Protein AF-0000000086686386 (afdb_homodimer)

Sequence (616 aa):
MIVTVTLNAALDVTYELGRVTIGDTNRVDRVRECPGGKGLNVARTLDALGEPVLACGLLGGRTGEVIRTGLAATGVRTVFTTIRGESRRTVVLAEPGRTTVVNEPGPTVTSDEWQAFRAGFAEILATSGAGVAVLSGSLPPGVPVDAYAELGRACAAAGIRVVLDADGEPLRHGLAGRPAVVKPNVDELARLRLGDGAPLLAAAQAVRAAGATAVVVSRGPDGLVAVTPDGAWAAVPPVVTGNPTGAGDALVAALARGLAHGSAWPDRLRDGVALSAATVQAEGAGSFDMSTYRALLPRIELSPLTLPMIVTVTLNAALDVTYELGRVTIGDTNRVDRVRECPGGKGLNVARTLDALGEPVLACGLLGGRTGEVIRTGLAATGVRTVFTTIRGESRRTVVLAEPGRTTVVNEPGPTVTSDEWQAFRAGFAEILATSGAGVAVLSGSLPPGVPVDAYAELGRACAAAGIRVVLDADGEPLRHGLAGRPAVVKPNVDELARLRLGDGAPLLAAAQAVRAAGATAVVVSRGPDGLVAVTPDGAWAAVPPVVTGNPTGAGDALVAALARGLAHGSAWPDRLRDGVALSAATVQAEGAGSFDMSTYRALLPRIELSPLTLP

Organism: NCBI:txid175570

pLDDT: mean 95.07, std 5.09, range [64.56, 98.94]

Nearest PDB structures (foldseek):
  2jg1-assembly2_C  TM=9.346E-01  e=4.230E-32  Staphylococcus aureus subsp. aureus NCTC 8325
  2f02-assembly1_A  TM=9.176E-01  e=5.060E-32  Enterococcus faecalis V583
  2q5r-assembly2_C  TM=9.147E-01  e=1.435E-30  Staphylococcus aureus
  2q5r-assembly2_D  TM=8.979E-01  e=3.733E-30  Staphylococcus aureus
  3uqd-assembly1_C  TM=9.111E-01  e=1.459E-25  Escherichia coli K-12

Structure (mmCIF, N/CA/C/O backbone):
data_AF-0000000086686386-model_v1
#
loop_
_entity.id
_entity.type
_entity.pdbx_description
1 polymer 'Sugar kinase'
#
loop_
_atom_site.group_PDB
_atom_site.id
_atom_site.type_symbol
_atom_site.label_atom_id
_atom_site.label_alt_id
_atom_site.label_comp_id
_atom_site.label_asym_id
_atom_site.label_entity_id
_atom_site.label_seq_id
_atom_site.pdbx_PDB_ins_code
_atom_site.Cartn_x
_atom_site.Cartn_y
_atom_site.Cartn_z
_atom_site.occupancy
_atom_site.B_iso_or_equiv
_atom_site.auth_seq_id
_atom_site.auth_comp_id
_atom_site.auth_asym_id
_atom_site.auth_atom_id
_atom_site.pdbx_PDB_model_num
ATOM 1 N N . MET A 1 1 ? -13.297 32.125 7.641 1 94.38 1 MET A N 1
ATOM 2 C CA . MET A 1 1 ? -12.93 31.016 6.746 1 94.38 1 MET A CA 1
ATOM 3 C C . MET A 1 1 ? -11.453 30.672 6.895 1 94.38 1 MET A C 1
ATOM 5 O O . MET A 1 1 ? -10.609 31.562 7.047 1 94.38 1 MET A O 1
ATOM 9 N N . ILE A 1 2 ? -11.133 29.422 7.062 1 98.69 2 ILE A N 1
ATOM 10 C CA . ILE A 1 2 ? -9.758 28.922 7.125 1 98.69 2 ILE A CA 1
ATOM 11 C C . ILE A 1 2 ? -9.422 28.172 5.8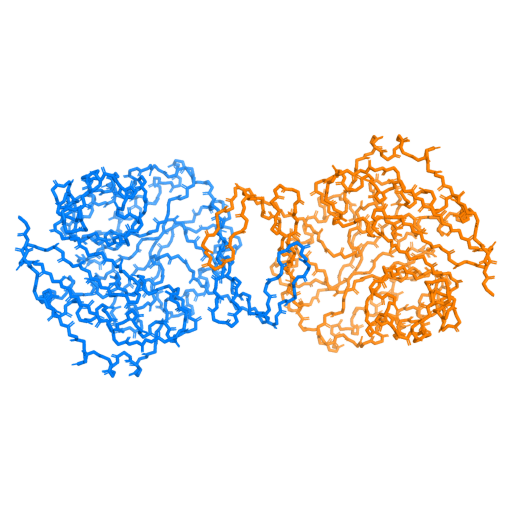44 1 98.69 2 ILE A C 1
ATOM 13 O O . ILE A 1 2 ? -10.219 27.375 5.359 1 98.69 2 ILE A O 1
ATOM 17 N N . VAL A 1 3 ? -8.273 28.484 5.25 1 98.88 3 VAL A N 1
ATOM 18 C CA . VAL A 1 3 ? -7.793 27.781 4.07 1 98.88 3 VAL A CA 1
ATOM 19 C C . VAL A 1 3 ? -6.672 26.812 4.461 1 98.88 3 VAL A C 1
ATOM 21 O O . VAL A 1 3 ? -5.758 27.188 5.207 1 98.88 3 VAL A O 1
ATOM 24 N N . THR A 1 4 ? -6.777 25.594 4.074 1 98.88 4 THR A N 1
ATOM 25 C CA . THR A 1 4 ? -5.699 24.625 4.297 1 98.88 4 THR A CA 1
ATOM 26 C C . THR A 1 4 ? -5.027 24.266 2.979 1 98.88 4 THR A C 1
ATOM 28 O O . THR A 1 4 ? -5.699 24.109 1.956 1 98.88 4 THR A O 1
ATOM 31 N N . VAL A 1 5 ? -3.703 24.172 2.99 1 98.88 5 VAL A N 1
ATOM 32 C CA . VAL A 1 5 ? -2.92 23.859 1.799 1 98.88 5 VAL A CA 1
ATOM 33 C C . VAL A 1 5 ? -2.193 22.531 1.989 1 98.88 5 VAL A C 1
ATOM 35 O O . VAL A 1 5 ? -1.429 22.375 2.941 1 98.88 5 VAL A O 1
ATOM 38 N N . THR A 1 6 ? -2.432 21.625 1.16 1 98.62 6 THR A N 1
ATOM 39 C CA . THR A 1 6 ? -1.73 20.344 1.112 1 98.62 6 THR A CA 1
ATOM 40 C C . THR A 1 6 ? -1.08 20.141 -0.252 1 98.62 6 THR A C 1
ATOM 42 O O . THR A 1 6 ? -1.733 19.688 -1.195 1 98.62 6 THR A O 1
ATOM 45 N N . LEU A 1 7 ? 0.23 20.297 -0.323 1 98.81 7 LEU A N 1
ATOM 46 C CA . LEU A 1 7 ? 0.904 20.25 -1.616 1 98.81 7 LEU A CA 1
ATOM 47 C C . LEU A 1 7 ? 1.275 18.812 -1.989 1 98.81 7 LEU A C 1
ATOM 49 O O . LEU A 1 7 ? 1.541 18.531 -3.156 1 98.81 7 LEU A O 1
ATOM 53 N N . ASN A 1 8 ? 1.363 17.938 -1.018 1 98.5 8 ASN A N 1
ATOM 54 C CA . ASN A 1 8 ? 1.695 16.531 -1.224 1 98.5 8 ASN A CA 1
ATOM 55 C C . ASN A 1 8 ? 0.634 15.617 -0.626 1 98.5 8 ASN A C 1
ATOM 57 O O . ASN A 1 8 ? 0.945 14.758 0.201 1 98.5 8 ASN A O 1
ATOM 61 N N . ALA A 1 9 ? -0.592 15.781 -1.096 1 98.31 9 ALA A N 1
ATOM 62 C CA . ALA A 1 9 ? -1.728 15 -0.604 1 98.31 9 ALA A CA 1
ATOM 63 C C . ALA A 1 9 ? -1.522 13.516 -0.853 1 98.31 9 ALA A C 1
ATOM 65 O O . ALA A 1 9 ? -0.771 13.125 -1.75 1 98.31 9 ALA A O 1
ATOM 66 N N . ALA A 1 10 ? -2.152 12.773 0.003 1 98 10 ALA A N 1
ATOM 67 C CA . ALA A 1 10 ? -1.998 11.328 -0.087 1 98 10 ALA A CA 1
ATOM 68 C C . ALA A 1 10 ? -3.338 10.617 0.098 1 98 10 ALA A C 1
ATOM 70 O O . ALA A 1 10 ? -4.254 11.164 0.716 1 98 10 ALA A O 1
ATOM 71 N N . LEU A 1 11 ? -3.506 9.523 -0.559 1 97.75 11 LEU A N 1
ATOM 72 C CA . LEU A 1 11 ? -4.512 8.562 -0.117 1 97.75 11 LEU A CA 1
ATOM 73 C C . LEU A 1 11 ? -3.984 7.707 1.027 1 97.75 11 LEU A C 1
ATOM 75 O O . LEU A 1 11 ? -3.014 6.965 0.855 1 97.75 11 LEU A O 1
ATOM 79 N N . ASP A 1 12 ? -4.566 7.863 2.188 1 96.06 12 ASP A N 1
ATOM 80 C CA . ASP A 1 12 ? -4.191 7.027 3.324 1 96.06 12 ASP A CA 1
ATOM 81 C C . ASP A 1 12 ? -4.887 5.668 3.258 1 96.06 12 ASP A C 1
ATOM 83 O O . ASP A 1 12 ? -6.117 5.594 3.256 1 96.06 12 ASP A O 1
ATOM 87 N N . VAL A 1 13 ? -4.094 4.668 3.201 1 96.62 13 VAL A N 1
ATOM 88 C CA . VAL A 1 13 ? -4.602 3.301 3.158 1 96.62 13 VAL A CA 1
ATOM 89 C C . VAL A 1 13 ? -4.195 2.561 4.43 1 96.62 13 VAL A C 1
ATOM 91 O O . VAL A 1 13 ? -3.01 2.32 4.664 1 96.62 13 VAL A O 1
ATOM 94 N N . THR A 1 14 ? -5.18 2.225 5.242 1 95.19 14 THR A N 1
ATOM 95 C CA . THR A 1 14 ? -4.922 1.518 6.492 1 95.19 14 THR A CA 1
ATOM 96 C C . THR A 1 14 ? -5.18 0.022 6.328 1 95.19 14 THR A C 1
ATOM 98 O O . THR A 1 14 ? -6.277 -0.388 5.949 1 95.19 14 THR A O 1
ATOM 101 N N . TYR A 1 15 ? -4.148 -0.751 6.555 1 96.75 15 TYR A N 1
ATOM 102 C CA . TYR A 1 15 ? -4.25 -2.205 6.629 1 96.75 15 TYR A CA 1
ATOM 103 C C . TYR A 1 15 ? -4.352 -2.67 8.078 1 96.75 15 TYR A C 1
ATOM 105 O O . TYR A 1 15 ? -3.381 -2.578 8.836 1 96.75 15 TYR A O 1
ATOM 113 N N . GLU A 1 16 ? -5.547 -3.119 8.453 1 95.56 16 GLU A N 1
ATOM 114 C CA . GLU A 1 16 ? -5.688 -3.754 9.758 1 95.56 16 GLU A CA 1
ATOM 115 C C . GLU A 1 16 ? -5.266 -5.219 9.711 1 95.56 16 GLU A C 1
ATOM 117 O O . GLU A 1 16 ? -5.742 -5.977 8.867 1 95.56 16 GLU A O 1
ATOM 122 N N . LEU A 1 17 ? -4.371 -5.602 10.555 1 96.38 17 LEU A N 1
ATOM 123 C CA . LEU A 1 17 ? -3.865 -6.969 10.562 1 96.38 17 LEU A CA 1
ATOM 124 C C . LEU A 1 17 ? -3.398 -7.371 11.953 1 96.38 17 LEU A C 1
ATOM 126 O O . LEU A 1 17 ? -3.342 -6.535 12.859 1 96.38 17 LEU A O 1
ATOM 130 N N . GLY A 1 18 ? -3.238 -8.656 12.219 1 94.25 18 GLY A N 1
ATOM 131 C CA . GLY A 1 18 ? -2.828 -9.141 13.523 1 94.25 18 GLY A CA 1
ATOM 132 C C . GLY A 1 18 ? -1.436 -8.688 13.922 1 94.25 18 GLY A C 1
ATOM 133 O O . GLY A 1 18 ? -1.278 -7.859 14.82 1 94.25 18 GLY A O 1
ATOM 134 N N . ARG A 1 19 ? -0.387 -9.258 13.344 1 94.69 19 ARG A N 1
ATOM 135 C CA . ARG A 1 19 ? 1.007 -8.922 13.609 1 94.69 19 ARG A CA 1
ATOM 136 C C . ARG A 1 19 ? 1.79 -8.766 12.305 1 94.69 19 ARG A C 1
ATOM 138 O O . ARG A 1 19 ? 1.638 -9.57 11.383 1 94.69 19 ARG A O 1
ATOM 145 N N . VAL A 1 20 ? 2.564 -7.691 12.281 1 96.38 20 VAL A N 1
ATOM 146 C CA . VAL A 1 20 ? 3.445 -7.508 11.133 1 96.38 20 VAL A CA 1
ATOM 147 C C . VAL A 1 20 ? 4.742 -8.281 11.344 1 96.38 20 VAL A C 1
ATOM 149 O O . VAL A 1 20 ? 5.469 -8.039 12.312 1 96.38 20 VAL A O 1
ATOM 152 N N . THR A 1 21 ? 5.02 -9.211 10.539 1 95.69 21 THR A N 1
ATOM 153 C CA . THR A 1 21 ? 6.262 -9.977 10.586 1 95.69 21 THR A CA 1
ATOM 154 C C . THR A 1 21 ? 7.18 -9.586 9.43 1 95.69 21 THR A C 1
ATOM 156 O O . THR A 1 21 ? 6.902 -9.906 8.273 1 95.69 21 THR A O 1
ATOM 159 N N . ILE A 1 22 ? 8.305 -8.938 9.766 1 95.06 22 ILE A N 1
ATOM 160 C CA . ILE A 1 22 ? 9.281 -8.5 8.766 1 95.06 22 ILE A CA 1
ATOM 161 C C . ILE A 1 22 ? 9.906 -9.719 8.094 1 95.06 22 ILE A C 1
ATOM 163 O O . ILE A 1 22 ? 10.242 -10.703 8.758 1 95.06 22 ILE A O 1
ATOM 167 N N . GLY A 1 23 ? 10.07 -9.695 6.789 1 90.69 23 GLY A N 1
ATOM 168 C CA . GLY A 1 23 ? 10.711 -10.773 6.051 1 90.69 23 GLY A CA 1
ATOM 169 C C . GLY A 1 23 ? 9.758 -11.898 5.684 1 90.69 23 GLY A C 1
ATOM 170 O O . GLY A 1 23 ? 10.172 -12.891 5.082 1 90.69 23 GLY A O 1
ATOM 171 N N . ASP A 1 24 ? 8.484 -11.695 5.988 1 91.88 24 ASP A N 1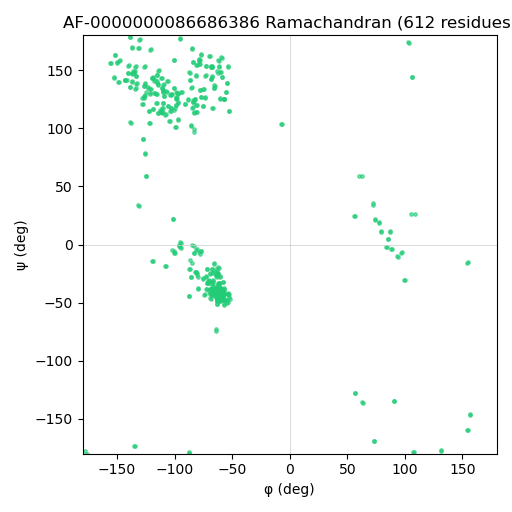
ATOM 172 C CA . ASP A 1 24 ? 7.477 -12.727 5.75 1 91.88 24 ASP A CA 1
ATOM 173 C C . ASP A 1 24 ? 6.273 -12.156 5 1 91.88 24 ASP A C 1
ATOM 175 O O . ASP A 1 24 ? 6.227 -10.961 4.711 1 91.88 24 ASP A O 1
ATOM 179 N N . THR A 1 25 ? 5.371 -13.016 4.688 1 91.38 25 THR A N 1
ATOM 180 C CA . THR A 1 25 ? 4.098 -12.617 4.102 1 91.38 25 THR A CA 1
ATOM 181 C C . THR A 1 25 ? 3.072 -12.32 5.191 1 91.38 25 THR A C 1
ATOM 183 O O . THR A 1 25 ? 2.865 -13.141 6.094 1 91.38 25 THR A O 1
ATOM 186 N N . ASN A 1 26 ? 2.508 -11.133 5.156 1 96.25 26 ASN A N 1
ATOM 187 C CA . ASN A 1 26 ? 1.473 -10.68 6.078 1 96.25 26 ASN A CA 1
ATOM 188 C C . ASN A 1 26 ? 0.119 -10.547 5.387 1 96.25 26 ASN A C 1
ATOM 190 O O . ASN A 1 26 ? 0.032 -10.008 4.281 1 96.25 26 ASN A O 1
ATOM 194 N N . ARG A 1 27 ? -0.874 -11.062 6 1 95.19 27 ARG A N 1
ATOM 195 C CA . ARG A 1 27 ? -2.211 -11.008 5.418 1 95.19 27 ARG A CA 1
ATOM 196 C C . ARG A 1 27 ? -3.057 -9.93 6.098 1 95.19 27 ARG A C 1
ATOM 198 O O . ARG A 1 27 ? -3.154 -9.898 7.324 1 95.19 27 ARG A O 1
ATOM 205 N N . VAL A 1 28 ? -3.656 -9.102 5.305 1 97.5 28 VAL A N 1
ATOM 206 C CA . VAL A 1 28 ? -4.48 -7.996 5.785 1 97.5 28 VAL A CA 1
ATOM 207 C C . VAL A 1 28 ? -5.902 -8.484 6.043 1 97.5 28 VAL A C 1
ATOM 209 O O . VAL A 1 28 ? -6.488 -9.18 5.207 1 97.5 28 VAL A O 1
ATOM 212 N N . ASP A 1 29 ? -6.48 -8.109 7.152 1 95.94 29 ASP A N 1
ATOM 213 C CA . ASP A 1 29 ? -7.84 -8.492 7.512 1 95.94 29 ASP A CA 1
ATOM 214 C C . ASP A 1 29 ? -8.859 -7.504 6.938 1 95.94 29 ASP A C 1
ATOM 216 O O . ASP A 1 29 ? -9.914 -7.91 6.449 1 95.94 29 ASP A O 1
ATOM 220 N N . ARG A 1 30 ? -8.531 -6.266 7.074 1 94.56 30 ARG A N 1
ATOM 221 C CA . ARG A 1 30 ? -9.438 -5.207 6.637 1 94.56 30 ARG A CA 1
ATOM 222 C C . ARG A 1 30 ? -8.664 -4.039 6.035 1 94.56 30 ARG A C 1
ATOM 224 O O . ARG A 1 30 ? -7.602 -3.668 6.539 1 94.56 30 ARG A O 1
ATOM 231 N N . VAL A 1 31 ? -9.266 -3.473 4.953 1 95.94 31 VAL A N 1
ATOM 232 C CA . VAL A 1 31 ? -8.664 -2.326 4.277 1 95.94 31 VAL A CA 1
ATOM 233 C C . VAL A 1 31 ? -9.578 -1.111 4.41 1 95.94 31 VAL A C 1
ATOM 235 O O . VAL A 1 31 ? -10.789 -1.204 4.172 1 95.94 31 VAL A O 1
ATOM 238 N N . ARG A 1 32 ? -9.008 0.036 4.852 1 93.62 32 ARG A N 1
ATOM 239 C CA . ARG A 1 32 ? -9.719 1.308 4.875 1 93.62 32 ARG A CA 1
ATOM 240 C C . ARG A 1 32 ? -8.945 2.387 4.129 1 93.62 32 ARG A C 1
ATOM 242 O O . ARG A 1 32 ? -7.723 2.469 4.238 1 93.62 32 ARG A O 1
ATOM 249 N N . GLU A 1 33 ? -9.688 3.193 3.359 1 94.44 33 GLU A N 1
ATOM 250 C CA . GLU A 1 33 ? -9.094 4.312 2.637 1 94.44 33 GLU A CA 1
ATOM 251 C C . GLU A 1 33 ? -9.711 5.641 3.064 1 94.44 33 GLU A C 1
ATOM 253 O O . GLU A 1 33 ? -10.914 5.711 3.334 1 94.44 33 GLU A O 1
ATOM 258 N N . CYS A 1 34 ? -8.938 6.699 3.141 1 93.62 34 CYS A N 1
ATOM 259 C CA . CYS A 1 34 ? -9.43 8.047 3.426 1 93.62 34 CYS A CA 1
ATOM 260 C C . CYS A 1 34 ? -8.508 9.102 2.82 1 93.62 34 CYS A C 1
ATOM 262 O O . CYS A 1 34 ? -7.293 8.906 2.756 1 93.62 34 CYS A O 1
ATOM 264 N N . PRO A 1 35 ? -9.109 10.188 2.348 1 95.88 35 PRO A N 1
ATOM 265 C CA . PRO A 1 35 ? -8.234 11.289 1.939 1 95.88 35 PRO A CA 1
ATOM 266 C C . PRO A 1 35 ? -7.293 11.734 3.055 1 95.8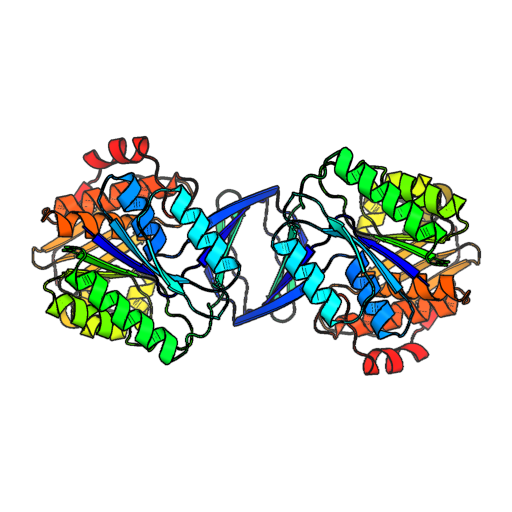8 35 PRO A C 1
ATOM 268 O O . PRO A 1 35 ? -7.723 11.914 4.199 1 95.88 35 PRO A O 1
ATOM 271 N N . GLY A 1 36 ? -6.008 11.844 2.664 1 95 36 GLY A N 1
ATOM 272 C CA . GLY A 1 36 ? -5.023 12.164 3.684 1 95 36 GLY A CA 1
ATOM 273 C C . GLY A 1 36 ? -4.043 13.234 3.252 1 95 36 GLY A C 1
ATOM 274 O O . GLY A 1 36 ? -4.164 13.789 2.16 1 95 36 GLY A O 1
ATOM 275 N N . GLY A 1 37 ? -3.076 13.414 4.125 1 96.06 37 GLY A N 1
ATOM 276 C CA . GLY A 1 37 ? -2.205 14.578 4.141 1 96.06 37 GLY A CA 1
ATOM 277 C C . GLY A 1 37 ? -2.512 15.539 5.273 1 96.06 37 GLY A C 1
ATOM 278 O O . GLY A 1 37 ? -3.678 15.758 5.609 1 96.06 37 GLY A O 1
ATOM 279 N N . LYS A 1 38 ? -1.432 16.078 5.727 1 97.31 38 LYS A N 1
ATOM 280 C CA . LYS A 1 38 ? -1.588 16.875 6.941 1 97.31 38 LYS A CA 1
ATOM 281 C C . LYS A 1 38 ? -2.66 17.953 6.766 1 97.31 38 LYS A C 1
ATOM 283 O O . LYS A 1 38 ? -3.564 18.062 7.594 1 97.31 38 LYS A O 1
ATOM 288 N N . GLY A 1 39 ? -2.615 18.719 5.734 1 98.25 39 GLY A N 1
ATOM 289 C CA . GLY A 1 39 ? -3.574 19.781 5.516 1 98.25 39 GLY A CA 1
ATOM 290 C C . GLY A 1 39 ? -4.996 19.281 5.348 1 98.25 39 GLY A C 1
ATOM 291 O O . GLY A 1 39 ? -5.945 19.938 5.789 1 98.25 39 GLY A O 1
ATOM 292 N N . LEU A 1 40 ? -5.156 18.234 4.68 1 97.88 40 LEU A N 1
ATOM 293 C CA . LEU A 1 40 ? -6.48 17.656 4.504 1 97.88 40 LEU A CA 1
ATOM 294 C C . LEU A 1 40 ? -7.016 17.109 5.828 1 97.88 40 LEU A C 1
ATOM 296 O O . LEU A 1 40 ? -8.219 17.203 6.098 1 97.88 40 LEU A O 1
ATOM 300 N N . ASN A 1 41 ? -6.148 16.484 6.633 1 96.81 41 ASN A N 1
ATOM 301 C CA . ASN A 1 41 ? -6.559 16.078 7.969 1 96.81 41 ASN A CA 1
ATOM 302 C C . ASN A 1 41 ? -7.035 17.266 8.797 1 96.81 41 ASN A C 1
ATOM 304 O O . ASN A 1 41 ? -8.055 17.172 9.492 1 96.81 41 ASN A O 1
ATOM 308 N N . VAL A 1 42 ? -6.336 18.328 8.695 1 98.38 42 VAL A N 1
ATOM 309 C CA . VAL A 1 42 ? -6.719 19.562 9.391 1 98.38 42 VAL A CA 1
ATOM 310 C C . VAL A 1 42 ? -8.086 20.031 8.891 1 98.38 42 VAL A C 1
ATOM 312 O O . VAL A 1 42 ? -8.969 20.359 9.695 1 98.38 42 VAL A O 1
ATOM 315 N N . ALA A 1 43 ? -8.273 20.062 7.578 1 98.25 43 ALA A N 1
ATOM 316 C CA . ALA A 1 43 ? -9.531 20.5 6.988 1 98.25 43 ALA A CA 1
ATOM 317 C C . ALA A 1 43 ? -10.703 19.656 7.477 1 98.25 43 ALA A C 1
ATOM 319 O O . ALA A 1 43 ? -11.75 20.188 7.859 1 98.25 43 ALA A O 1
ATOM 320 N N . ARG A 1 44 ? -10.492 18.391 7.469 1 96.62 44 ARG A N 1
ATOM 321 C CA . ARG A 1 44 ? -11.562 17.5 7.891 1 96.62 44 ARG A CA 1
ATOM 322 C C . ARG A 1 44 ? -11.867 17.672 9.375 1 96.62 44 ARG A C 1
ATOM 324 O O . ARG A 1 44 ? -13.031 17.609 9.789 1 96.62 44 ARG A O 1
ATOM 331 N N . THR A 1 45 ? -10.852 17.844 10.203 1 96.62 45 THR A N 1
ATOM 332 C CA . THR A 1 45 ? -11.047 18.109 11.617 1 96.62 45 THR A CA 1
ATOM 333 C C . THR A 1 45 ? -11.82 19.406 11.828 1 96.62 45 THR A C 1
ATOM 335 O O . THR A 1 45 ? -12.773 19.453 12.602 1 96.62 45 THR A O 1
ATOM 338 N N . LEU A 1 46 ? -11.445 20.453 11.117 1 97.75 46 LEU A N 1
ATOM 339 C CA . LEU A 1 46 ? -12.117 21.75 11.219 1 97.75 46 LEU A CA 1
ATOM 340 C C . LEU A 1 46 ? -13.578 21.641 10.781 1 97.75 46 LEU A C 1
ATOM 342 O O . LEU A 1 46 ? -14.469 22.172 11.445 1 97.75 46 LEU A O 1
ATOM 346 N N . ASP A 1 47 ? -13.742 20.953 9.703 1 96.81 47 ASP A N 1
ATOM 347 C CA . ASP A 1 47 ? -15.102 20.766 9.211 1 96.81 47 ASP A CA 1
ATOM 348 C C . ASP A 1 47 ? -15.977 20.062 10.25 1 96.81 47 ASP A C 1
ATOM 350 O O . ASP A 1 47 ? -17.125 20.453 10.477 1 96.81 47 ASP A O 1
ATOM 354 N N . ALA A 1 48 ? -15.453 19.031 10.836 1 94.12 48 ALA A N 1
ATOM 355 C CA . ALA A 1 48 ? -16.172 18.281 11.852 1 94.12 48 ALA A CA 1
ATOM 356 C C . ALA A 1 48 ? -16.516 19.156 13.047 1 94.12 48 ALA A C 1
ATOM 358 O O . ALA A 1 48 ? -17.516 18.922 13.734 1 94.12 48 ALA A O 1
ATOM 359 N N . LEU A 1 49 ? -15.75 20.156 13.297 1 95.62 49 LEU A N 1
ATOM 360 C CA . LEU A 1 49 ? -15.977 21.109 14.391 1 95.62 49 LEU A CA 1
ATOM 361 C C . LEU A 1 49 ? -16.969 22.188 13.977 1 95.62 49 LEU A C 1
ATOM 363 O O . LEU A 1 49 ? -17.328 23.047 14.781 1 95.62 49 LEU A O 1
ATOM 367 N N . GLY A 1 50 ? -17.344 22.203 12.719 1 95.12 50 GLY A N 1
ATOM 368 C CA . GLY A 1 50 ? -18.266 23.219 12.219 1 95.12 50 GLY A CA 1
ATOM 369 C C . GLY A 1 50 ? -17.578 24.484 11.758 1 95.12 50 GLY A C 1
ATOM 370 O O . GLY A 1 50 ? -18.234 25.516 11.578 1 95.12 50 GLY A O 1
ATOM 371 N N . GLU A 1 51 ? -16.297 24.469 11.641 1 96.56 51 GLU A N 1
ATOM 372 C CA . GLU A 1 51 ? -15.523 25.625 11.188 1 96.56 51 GLU A CA 1
ATOM 373 C C . GLU A 1 51 ? -15.5 25.719 9.664 1 96.56 51 GLU A C 1
ATOM 375 O O . GLU A 1 51 ? -15.172 24.734 8.992 1 96.56 51 GLU A O 1
ATOM 380 N N . PRO A 1 52 ? -15.945 26.859 9.078 1 96.81 52 PRO A N 1
ATOM 381 C CA . PRO A 1 52 ? -15.82 26.984 7.625 1 96.81 52 PRO A CA 1
ATOM 382 C C . PRO A 1 52 ? -14.383 26.828 7.145 1 96.81 52 PRO A C 1
ATOM 384 O O . PRO A 1 52 ? -13.484 27.516 7.625 1 96.81 52 PRO A O 1
ATOM 387 N N . VAL A 1 53 ? -14.148 25.922 6.238 1 98.12 53 VAL A N 1
ATOM 388 C CA . VAL A 1 53 ? -12.805 25.609 5.785 1 98.12 53 VAL A CA 1
ATOM 389 C C . VAL A 1 53 ? -12.812 25.344 4.281 1 98.12 53 VAL A C 1
ATOM 391 O O . VAL A 1 53 ? -13.789 24.828 3.742 1 98.12 53 VAL A O 1
ATOM 394 N N . LEU A 1 54 ? -11.812 25.781 3.594 1 98.38 54 LEU A N 1
ATOM 395 C CA . LEU A 1 54 ? -11.523 25.5 2.193 1 98.38 54 LEU A CA 1
ATOM 396 C C . LEU A 1 54 ? -10.188 24.781 2.047 1 98.38 54 LEU A C 1
ATOM 398 O O . LEU A 1 54 ? -9.148 25.312 2.451 1 98.38 54 LEU A O 1
ATOM 402 N N . ALA A 1 55 ? -10.258 23.531 1.536 1 98.38 55 ALA A N 1
ATOM 403 C CA . ALA A 1 55 ? -9.031 22.766 1.327 1 98.38 55 ALA A CA 1
ATOM 404 C C . ALA A 1 55 ? -8.523 22.938 -0.1 1 98.38 55 ALA A C 1
ATOM 406 O O . ALA A 1 55 ? -9.289 22.828 -1.06 1 98.38 55 ALA A O 1
ATOM 407 N N . CYS A 1 56 ? -7.246 23.234 -0.271 1 98.5 56 CYS A N 1
ATOM 408 C CA . CYS A 1 56 ? -6.641 23.328 -1.596 1 98.5 56 CYS A CA 1
ATOM 409 C C . CYS A 1 56 ? -5.273 22.656 -1.621 1 98.5 56 CYS A C 1
ATOM 411 O O . CYS A 1 56 ? -4.781 22.203 -0.585 1 98.5 56 CYS A O 1
ATOM 413 N N . GLY A 1 57 ? -4.742 22.484 -2.756 1 98.69 57 GLY A N 1
ATOM 414 C CA . GLY A 1 57 ? -3.49 21.781 -2.961 1 98.69 57 GLY A CA 1
ATOM 415 C C . GLY A 1 57 ? -3.361 21.188 -4.352 1 98.69 57 GLY A C 1
ATOM 416 O O . GLY A 1 57 ? -3.924 21.719 -5.312 1 98.69 57 GLY A O 1
ATOM 417 N N . LEU A 1 58 ? -2.469 20.188 -4.48 1 98.88 58 LEU A N 1
ATOM 418 C CA . LEU A 1 58 ? -2.193 19.516 -5.746 1 98.88 58 LEU A CA 1
ATOM 419 C C . LEU A 1 58 ? -2.721 18.094 -5.73 1 98.88 58 LEU A C 1
ATOM 421 O O . LEU A 1 58 ? -2.545 17.359 -4.746 1 98.88 58 LEU A O 1
ATOM 425 N N . LEU A 1 59 ? -3.443 17.734 -6.773 1 98.62 59 LEU A N 1
ATOM 426 C CA . LEU A 1 59 ? -3.887 16.359 -6.957 1 98.62 59 LEU A CA 1
ATOM 427 C C . LEU A 1 59 ? -3.639 15.891 -8.391 1 98.62 59 LEU A C 1
ATOM 429 O O . LEU A 1 59 ? -3.797 16.672 -9.336 1 98.62 59 LEU A O 1
ATOM 433 N N . GLY A 1 60 ? -3.295 14.617 -8.57 1 98.31 60 GLY A N 1
ATOM 434 C CA . GLY A 1 60 ? -3.125 14.094 -9.914 1 98.31 60 GLY A CA 1
ATOM 435 C C . GLY A 1 60 ? -3.32 12.594 -10 1 98.31 60 GLY A C 1
ATOM 436 O O . GLY A 1 60 ? -3.25 11.898 -8.992 1 98.31 60 GLY A O 1
ATOM 437 N N . GLY A 1 61 ? -3.666 12.164 -11.203 1 96.06 61 GLY A N 1
ATOM 438 C CA . GLY A 1 61 ? -3.773 10.75 -11.508 1 96.06 61 GLY A CA 1
ATOM 439 C C . GLY A 1 61 ? -4.996 10.094 -10.891 1 96.06 61 GLY A C 1
ATOM 440 O O . GLY A 1 61 ? -5.93 10.789 -10.477 1 96.06 61 GLY A O 1
ATOM 441 N N . ARG A 1 62 ? -5.059 8.75 -10.922 1 93.81 62 ARG A N 1
ATOM 442 C CA . ARG A 1 62 ? -6.172 7.961 -10.398 1 93.81 62 ARG A CA 1
ATOM 443 C C . ARG A 1 62 ? -6.32 8.148 -8.898 1 93.81 62 ARG A C 1
ATOM 445 O O . ARG A 1 62 ? -7.434 8.281 -8.391 1 93.81 62 ARG A O 1
ATOM 452 N N . THR A 1 63 ? -5.18 8.172 -8.273 1 96.44 63 THR A N 1
ATOM 453 C CA . THR A 1 63 ? -5.203 8.344 -6.828 1 96.44 63 THR A CA 1
ATOM 454 C C . THR A 1 63 ? -5.758 9.719 -6.457 1 96.44 63 THR A C 1
ATOM 456 O O . THR A 1 63 ? -6.539 9.836 -5.512 1 96.44 63 THR A O 1
ATOM 459 N N . GLY A 1 64 ? -5.309 10.727 -7.227 1 97.88 64 GLY A N 1
ATOM 460 C CA . GLY A 1 64 ? -5.848 12.055 -6.996 1 97.88 64 GLY A CA 1
ATOM 461 C C . GLY A 1 64 ? -7.359 12.109 -7.121 1 97.88 64 GLY A C 1
ATOM 462 O O . GLY A 1 64 ? -8.023 12.797 -6.344 1 97.88 64 GLY A O 1
ATOM 463 N N . GLU A 1 65 ? -7.891 11.398 -8.031 1 96.38 65 GLU A N 1
ATOM 464 C CA . GLU A 1 65 ? -9.336 11.359 -8.227 1 96.38 65 GLU A CA 1
ATOM 465 C C . GLU A 1 65 ? -10.031 10.695 -7.039 1 96.38 65 GLU A C 1
ATOM 467 O O . GLU A 1 65 ? -11.133 11.094 -6.652 1 96.38 65 GLU A O 1
ATOM 472 N N . VAL A 1 66 ? -9.445 9.68 -6.516 1 95.81 66 VAL A N 1
ATOM 473 C CA . VAL A 1 66 ? -10 9.008 -5.344 1 95.81 66 VAL A CA 1
ATOM 474 C C . VAL A 1 66 ? -10.039 9.977 -4.164 1 95.81 66 VAL A C 1
ATOM 476 O O . VAL A 1 66 ? -11.031 10.047 -3.434 1 95.81 66 VAL A O 1
ATOM 479 N N . ILE A 1 67 ? -8.969 10.734 -4.016 1 97.56 67 ILE A N 1
ATOM 480 C CA . ILE A 1 67 ? -8.891 11.719 -2.938 1 97.56 67 ILE A CA 1
ATOM 481 C C . ILE A 1 67 ? -9.977 12.773 -3.119 1 97.56 67 ILE A C 1
ATOM 483 O O . ILE A 1 67 ? -10.711 13.086 -2.18 1 97.56 67 ILE A O 1
ATOM 487 N N . ARG A 1 68 ? -10.07 13.281 -4.332 1 96.5 68 ARG A N 1
ATOM 488 C CA . ARG A 1 68 ? -11.055 14.312 -4.645 1 96.5 68 ARG A CA 1
ATOM 489 C C . ARG A 1 68 ? -12.469 13.836 -4.336 1 96.5 68 ARG A C 1
ATOM 491 O O . ARG A 1 68 ? -13.242 14.539 -3.682 1 96.5 68 ARG A O 1
ATOM 498 N N . THR A 1 69 ? -12.789 12.648 -4.773 1 94.5 69 THR A N 1
ATOM 499 C CA . THR A 1 69 ? -14.117 12.086 -4.566 1 94.5 69 THR A CA 1
ATOM 500 C C . THR A 1 69 ? -14.375 11.828 -3.086 1 94.5 69 THR A C 1
ATOM 502 O O . THR A 1 69 ? -15.484 12.031 -2.598 1 94.5 69 THR A O 1
ATOM 505 N N . GLY A 1 70 ? -13.367 11.344 -2.422 1 94.19 70 GLY A N 1
ATOM 506 C CA . GLY A 1 70 ? -13.477 11.109 -0.99 1 94.19 70 GLY A CA 1
ATOM 507 C C . GLY A 1 70 ? -13.781 12.375 -0.203 1 94.19 70 GLY A C 1
ATOM 508 O O . GLY A 1 70 ? -14.586 12.352 0.728 1 94.19 70 GLY A O 1
ATOM 509 N N . LEU A 1 71 ? -13.133 13.422 -0.575 1 95.12 71 LEU A N 1
ATOM 510 C CA . LEU A 1 71 ? -13.359 14.688 0.107 1 95.12 71 LEU A CA 1
ATOM 511 C C . LEU A 1 71 ? -14.758 15.227 -0.184 1 95.12 71 LEU A C 1
ATOM 513 O O . LEU A 1 71 ? -15.406 15.797 0.697 1 95.12 71 LEU A O 1
ATOM 517 N N . ALA A 1 72 ? -15.172 15.047 -1.412 1 90.94 72 ALA A N 1
ATOM 518 C CA . ALA A 1 72 ? -16.516 15.492 -1.786 1 90.94 72 ALA A CA 1
ATOM 519 C C . ALA A 1 72 ? -17.578 14.82 -0.918 1 90.94 72 ALA A C 1
ATOM 521 O O . ALA A 1 72 ? -18.578 15.445 -0.569 1 90.94 72 ALA A O 1
ATOM 522 N N . ALA A 1 73 ? -17.328 13.68 -0.531 1 88.12 73 ALA A N 1
ATOM 523 C CA . ALA A 1 73 ? -18.266 12.914 0.276 1 88.12 73 ALA A CA 1
ATOM 524 C C . ALA A 1 73 ? -18.344 13.453 1.702 1 88.12 73 ALA A C 1
ATOM 526 O O . ALA A 1 73 ? -19.328 13.242 2.402 1 88.12 73 ALA A O 1
ATOM 527 N N . THR A 1 74 ? -17.297 14.078 2.238 1 85.38 74 THR A N 1
ATOM 528 C CA . THR A 1 74 ? -17.266 14.625 3.588 1 85.38 74 THR A CA 1
ATOM 529 C C . THR A 1 74 ? -17.938 15.992 3.633 1 85.38 74 THR A C 1
ATOM 531 O O . THR A 1 74 ? -18.312 16.469 4.707 1 85.38 74 THR A O 1
ATOM 534 N N . GLY A 1 75 ? -18.016 16.719 2.463 1 87.19 75 GLY A N 1
ATOM 535 C CA . GLY A 1 75 ? -18.609 18.031 2.408 1 87.19 75 GLY A CA 1
ATOM 536 C C . GLY A 1 75 ? -17.594 19.156 2.498 1 87.19 75 GLY A C 1
ATOM 537 O O . GLY A 1 75 ? -17.953 20.328 2.42 1 87.19 75 GLY A O 1
ATOM 538 N N . VAL A 1 76 ? -16.359 18.844 2.752 1 94.19 76 VAL A N 1
ATOM 539 C CA . VAL A 1 76 ? -15.312 19.859 2.791 1 94.19 76 VAL A CA 1
ATOM 540 C C . VAL A 1 76 ? -15.219 20.547 1.437 1 94.19 76 VAL A C 1
ATOM 542 O O . VAL A 1 76 ? -15.125 19.891 0.396 1 94.19 76 VAL A O 1
ATOM 545 N N . ARG A 1 77 ? -15.312 21.859 1.406 1 96.12 77 ARG A N 1
ATOM 546 C CA . ARG A 1 77 ? -15.094 22.609 0.182 1 96.12 77 ARG A CA 1
ATOM 547 C C . ARG A 1 77 ? -13.648 22.5 -0.287 1 96.12 77 ARG A C 1
ATOM 549 O O . ARG A 1 77 ? -12.719 22.578 0.522 1 96.12 77 ARG A O 1
ATOM 556 N N . THR A 1 78 ? -13.547 22.25 -1.627 1 97.75 78 THR A N 1
ATOM 557 C CA . THR A 1 78 ? -12.195 22.016 -2.121 1 97.75 78 THR A CA 1
ATOM 558 C C . THR A 1 78 ? -11.953 22.781 -3.418 1 97.75 78 THR A C 1
ATOM 560 O O . THR A 1 78 ? -12.891 23.016 -4.191 1 97.75 78 THR A O 1
ATOM 563 N N . VAL A 1 79 ? -10.742 23.219 -3.639 1 97.75 79 VAL A N 1
ATOM 564 C CA . VAL A 1 79 ? -10.219 23.75 -4.898 1 97.75 79 VAL A CA 1
ATOM 565 C C . VAL A 1 79 ? -8.805 23.203 -5.133 1 97.75 79 VAL A C 1
ATOM 567 O O . VAL A 1 79 ? -7.84 23.703 -4.539 1 97.75 79 VAL A O 1
ATOM 570 N N . PHE A 1 80 ? -8.703 22.25 -6.051 1 98.44 80 PHE A N 1
ATOM 571 C CA . PHE A 1 80 ? -7.398 21.656 -6.297 1 98.44 80 PHE A CA 1
ATOM 572 C C . PHE A 1 80 ? -6.875 22.047 -7.676 1 98.44 80 PHE A C 1
ATOM 574 O O . PHE A 1 80 ? -7.66 22.25 -8.609 1 98.44 80 PHE A O 1
ATOM 581 N N . THR A 1 81 ? -5.594 22.25 -7.73 1 98.69 81 THR A N 1
ATOM 582 C CA . THR A 1 81 ? -4.898 22.297 -9.016 1 98.69 81 THR A CA 1
ATOM 583 C C . THR A 1 81 ? -4.543 20.891 -9.492 1 98.69 81 THR A C 1
ATOM 585 O O . THR A 1 81 ? -3.877 20.141 -8.773 1 98.69 81 THR A O 1
ATOM 588 N N . THR A 1 82 ? -5.008 20.547 -10.656 1 98.44 82 THR A N 1
ATOM 589 C CA . THR A 1 82 ? -4.746 19.219 -11.211 1 98.44 82 THR A CA 1
ATOM 590 C C . THR A 1 82 ? -3.334 19.141 -11.781 1 98.44 82 THR A C 1
ATOM 592 O O . THR A 1 82 ? -2.891 20.062 -12.484 1 98.44 82 THR A O 1
ATOM 595 N N . ILE A 1 83 ? -2.627 18.125 -11.461 1 98.69 83 ILE A N 1
ATOM 596 C CA . ILE A 1 83 ? -1.311 17.859 -12.039 1 98.69 83 ILE A CA 1
ATOM 597 C C . ILE A 1 83 ? -1.314 16.5 -12.75 1 98.69 83 ILE A C 1
ATOM 599 O O . ILE A 1 83 ? -2.25 15.719 -12.586 1 98.69 83 ILE A O 1
ATOM 603 N N . ARG A 1 84 ? -0.276 16.203 -13.531 1 97.12 84 ARG A N 1
ATOM 604 C CA . ARG A 1 84 ? -0.208 14.992 -14.344 1 97.12 84 ARG A CA 1
ATOM 605 C C . ARG A 1 84 ? 0.198 13.797 -13.492 1 97.12 84 ARG A C 1
ATOM 607 O O . ARG A 1 84 ? -0.31 12.688 -13.688 1 97.12 84 ARG A O 1
ATOM 614 N N . GLY A 1 85 ? 1.121 14.07 -12.562 1 97.5 85 GLY A N 1
ATOM 615 C CA . GLY A 1 85 ? 1.682 12.992 -11.773 1 97.5 85 GLY A CA 1
ATOM 616 C C . GLY A 1 85 ? 0.674 12.359 -10.828 1 97.5 85 GLY A C 1
ATOM 617 O O . GLY A 1 85 ? -0.252 13.023 -10.359 1 97.5 85 GLY A O 1
ATOM 618 N N . GLU A 1 86 ? 0.857 11.062 -10.469 1 96.62 86 GLU A N 1
ATOM 619 C CA . GLU A 1 86 ? -0.022 10.297 -9.586 1 96.62 86 GLU A CA 1
ATOM 620 C C . GLU A 1 86 ? 0.165 10.703 -8.133 1 96.62 86 GLU A C 1
ATOM 622 O O . GLU A 1 86 ? 1.264 10.586 -7.582 1 96.62 86 GLU A O 1
ATOM 627 N N . SER A 1 87 ? -0.929 11.211 -7.484 1 98.38 87 SER A N 1
ATOM 628 C CA . SER A 1 87 ? -0.825 11.492 -6.059 1 98.38 87 SER A CA 1
ATOM 629 C C . SER A 1 87 ? -0.344 10.273 -5.285 1 98.38 87 SER A C 1
ATOM 631 O O . SER A 1 87 ? -0.606 9.133 -5.684 1 98.38 87 SER A O 1
ATOM 633 N N . ARG A 1 88 ? 0.265 10.508 -4.203 1 98.19 88 ARG A N 1
ATOM 634 C CA . ARG A 1 88 ? 0.931 9.445 -3.455 1 98.19 88 ARG A CA 1
ATOM 635 C C . ARG A 1 88 ? -0.05 8.727 -2.541 1 98.19 88 ARG A C 1
ATOM 637 O O . ARG A 1 88 ? -1.188 9.164 -2.365 1 98.19 88 ARG A O 1
ATOM 644 N N . ARG A 1 89 ? 0.422 7.609 -2.014 1 97.81 89 ARG A N 1
ATOM 645 C CA . ARG A 1 89 ? -0.263 6.871 -0.956 1 97.81 89 ARG A CA 1
ATOM 646 C C . ARG A 1 89 ? 0.556 6.875 0.331 1 97.81 89 ARG A C 1
ATOM 648 O O . ARG A 1 89 ? 1.786 6.945 0.29 1 97.81 89 ARG A O 1
ATOM 655 N N . THR A 1 90 ? -0.112 6.898 1.378 1 97 90 THR A N 1
ATOM 656 C CA . THR A 1 90 ? 0.42 6.535 2.686 1 97 90 THR A CA 1
ATOM 657 C C . THR A 1 90 ? -0.197 5.23 3.178 1 97 90 THR A C 1
ATOM 659 O O . THR A 1 90 ? -1.415 5.137 3.348 1 97 90 THR A O 1
ATOM 662 N N . VAL A 1 91 ? 0.667 4.238 3.352 1 97.38 91 VAL A N 1
ATOM 663 C CA . VAL A 1 91 ? 0.186 2.947 3.836 1 97.38 91 VAL A CA 1
ATOM 664 C C . VAL A 1 91 ? 0.427 2.838 5.34 1 97.38 91 VAL A C 1
ATOM 666 O O . VAL A 1 91 ? 1.544 3.059 5.812 1 97.38 91 VAL A O 1
ATOM 669 N N . VAL A 1 92 ? -0.599 2.562 6.051 1 95.19 92 VAL A N 1
ATOM 670 C CA . VAL A 1 92 ? -0.537 2.383 7.496 1 95.19 92 VAL A CA 1
ATOM 671 C C . VAL A 1 92 ? -0.766 0.915 7.844 1 95.19 92 VAL A C 1
ATOM 673 O O . VAL A 1 92 ? -1.827 0.358 7.555 1 95.19 92 VAL A O 1
ATOM 676 N N . LEU A 1 93 ? 0.225 0.245 8.367 1 96.44 93 LEU A N 1
ATOM 677 C CA . LEU A 1 93 ? 0.068 -1.087 8.945 1 96.44 93 LEU A CA 1
ATOM 678 C C . LEU A 1 93 ? -0.364 -1.005 10.406 1 96.44 93 LEU A C 1
ATOM 680 O O . LEU A 1 93 ? 0.445 -0.686 11.273 1 96.44 93 LEU A O 1
ATOM 684 N N . ALA A 1 94 ? -1.627 -1.237 10.633 1 93.5 94 ALA A N 1
ATOM 685 C CA . ALA A 1 94 ? -2.217 -1.083 11.961 1 93.5 94 ALA A CA 1
ATOM 686 C C . ALA A 1 94 ? -2.342 -2.432 12.672 1 93.5 94 ALA A C 1
ATOM 688 O O . ALA A 1 94 ? -3.209 -3.238 12.328 1 93.5 94 ALA A O 1
ATOM 689 N N . GLU A 1 95 ? -1.518 -2.803 13.555 1 93.12 95 GLU A N 1
ATOM 690 C CA . GLU A 1 95 ? -1.637 -3.936 14.469 1 93.12 95 GLU A CA 1
ATOM 691 C C . GLU A 1 95 ? -2.078 -3.484 15.859 1 93.12 95 GLU A C 1
ATOM 693 O O . GLU A 1 95 ? -2.01 -2.297 16.188 1 93.12 95 GLU A O 1
ATOM 698 N N . PRO A 1 96 ? -2.637 -4.395 16.656 1 87.88 96 PRO A N 1
ATOM 699 C CA . PRO A 1 96 ? -3.047 -3.975 18 1 87.88 96 PRO A CA 1
ATOM 700 C C . PRO A 1 96 ? -1.921 -3.295 18.781 1 87.88 96 PRO A C 1
ATOM 702 O O . PRO A 1 96 ? -0.873 -3.902 19.016 1 87.88 96 PRO A O 1
ATOM 705 N N . GLY A 1 97 ? -2.09 -1.963 19.094 1 83.5 97 GLY A N 1
ATOM 706 C CA . GLY A 1 97 ? -1.188 -1.235 19.984 1 83.5 97 GLY A CA 1
ATOM 707 C C . GLY A 1 97 ? -0.021 -0.603 19.25 1 83.5 97 GLY A C 1
ATOM 708 O O . GLY A 1 97 ? 0.856 0.002 19.859 1 83.5 97 GLY A O 1
ATOM 709 N N . ARG A 1 98 ? 0.09 -0.828 17.984 1 89.19 98 ARG A N 1
ATOM 710 C CA . ARG A 1 98 ? 1.244 -0.305 17.266 1 89.19 98 ARG A CA 1
ATOM 711 C C . ARG A 1 98 ? 0.881 0.019 15.82 1 89.19 98 ARG A C 1
ATOM 713 O O . ARG A 1 98 ? 0.138 -0.727 15.18 1 89.19 98 ARG A O 1
ATOM 720 N N . THR A 1 99 ? 1.372 1.086 15.32 1 90.88 99 THR A N 1
ATOM 721 C CA . THR A 1 99 ? 1.13 1.5 13.945 1 90.88 99 THR A CA 1
ATOM 722 C C . THR A 1 99 ? 2.445 1.766 13.219 1 90.88 99 THR A C 1
ATOM 724 O O . THR A 1 99 ? 3.338 2.422 13.766 1 90.88 99 THR A O 1
ATOM 727 N N . THR A 1 100 ? 2.604 1.149 12.062 1 94.56 100 THR A N 1
ATOM 728 C CA . THR A 1 100 ? 3.734 1.396 11.18 1 94.56 100 THR A CA 1
ATOM 729 C C . THR A 1 100 ? 3.287 2.152 9.93 1 94.56 100 THR A C 1
ATOM 731 O O . THR A 1 100 ? 2.311 1.771 9.281 1 94.56 100 THR A O 1
ATOM 734 N N . VAL A 1 101 ? 3.959 3.246 9.648 1 94.62 101 VAL A N 1
ATOM 735 C CA . VAL A 1 101 ? 3.549 4.086 8.523 1 94.62 101 VAL A CA 1
ATOM 736 C C . VAL A 1 101 ? 4.59 4.004 7.41 1 94.62 101 VAL A C 1
ATOM 738 O O . VAL A 1 101 ? 5.793 4.02 7.672 1 94.62 101 VAL A O 1
ATOM 741 N N . VAL A 1 102 ? 4.133 3.85 6.18 1 97.19 102 VAL A N 1
ATOM 742 C CA . VAL A 1 102 ? 4.984 3.838 4.996 1 97.19 102 VAL A CA 1
ATOM 743 C C . VAL A 1 102 ? 4.539 4.93 4.027 1 97.19 102 VAL A C 1
ATOM 745 O O . VAL A 1 102 ? 3.463 4.84 3.432 1 97.19 102 VAL A O 1
ATOM 748 N N . ASN A 1 103 ? 5.391 5.934 3.785 1 97.06 103 ASN A N 1
ATOM 749 C CA . ASN A 1 103 ? 5.047 7.109 2.996 1 97.06 103 ASN A CA 1
ATOM 750 C C . ASN A 1 103 ? 5.703 7.074 1.619 1 97.06 103 ASN A C 1
ATOM 752 O O . ASN A 1 103 ? 6.93 7.086 1.51 1 97.06 103 ASN A O 1
ATOM 756 N N . GLU A 1 104 ? 4.895 7.074 0.602 1 97.81 104 GLU A N 1
ATOM 757 C CA . GLU A 1 104 ? 5.414 7.32 -0.74 1 97.81 104 GLU A CA 1
ATOM 758 C C . GLU A 1 104 ? 5.887 8.766 -0.891 1 97.81 104 GLU A C 1
ATOM 760 O O . GLU A 1 104 ? 5.414 9.656 -0.185 1 97.81 104 GLU A O 1
ATOM 765 N N . PRO A 1 105 ? 6.824 9.102 -1.729 1 95.12 105 PRO A N 1
ATOM 766 C CA . PRO A 1 105 ? 7.355 10.461 -1.863 1 95.12 105 PRO A CA 1
ATOM 767 C C . PRO A 1 105 ? 6.352 11.43 -2.496 1 95.12 105 PRO A C 1
ATOM 769 O O . PRO A 1 105 ? 6.359 12.625 -2.184 1 95.12 105 PRO A O 1
ATOM 772 N N . GLY A 1 106 ? 5.562 11.172 -3.301 1 96.31 106 GLY A N 1
ATOM 773 C CA . GLY A 1 106 ? 4.66 12 -4.086 1 96.31 106 GLY A CA 1
ATOM 774 C C . GLY A 1 106 ? 5.129 12.195 -5.516 1 96.31 106 GLY A C 1
ATOM 775 O O . GLY A 1 106 ? 6.211 11.75 -5.887 1 96.31 106 GLY A O 1
ATOM 776 N N . PRO A 1 107 ? 4.324 12.836 -6.336 1 97.25 107 PRO A N 1
ATOM 777 C CA . PRO A 1 107 ? 4.629 13.047 -7.754 1 97.25 107 PRO A CA 1
ATOM 778 C C . PRO A 1 107 ? 5.562 14.234 -7.98 1 97.25 107 PRO A C 1
ATOM 780 O O . PRO A 1 107 ? 5.605 15.156 -7.168 1 97.25 107 PRO A O 1
ATOM 783 N N . THR A 1 108 ? 6.289 14.164 -9.125 1 97.81 108 THR A N 1
ATOM 784 C CA . THR A 1 108 ? 7.051 15.344 -9.531 1 97.81 108 THR A CA 1
ATOM 785 C C . THR A 1 108 ? 6.117 16.438 -10.062 1 97.81 108 THR A C 1
ATOM 787 O O . THR A 1 108 ? 5.297 16.172 -10.945 1 97.81 108 THR A O 1
ATOM 790 N N . VAL A 1 109 ? 6.223 17.578 -9.531 1 98.75 109 VAL A N 1
ATOM 791 C CA . VAL A 1 109 ? 5.438 18.734 -9.953 1 98.75 109 VAL A CA 1
ATOM 792 C C . VAL A 1 109 ? 6.27 19.609 -10.891 1 98.75 109 VAL A C 1
ATOM 794 O O . VAL A 1 109 ? 7.371 20.031 -10.531 1 98.75 109 VAL A O 1
ATOM 797 N N . THR A 1 110 ? 5.738 19.922 -12.07 1 98.62 110 THR A N 1
ATOM 798 C CA . THR A 1 110 ? 6.465 20.75 -13.031 1 98.62 110 THR A CA 1
ATOM 799 C C . THR A 1 110 ? 6.402 22.219 -12.625 1 98.62 110 THR A C 1
ATOM 801 O O . THR A 1 110 ? 5.547 22.609 -11.828 1 98.62 110 THR A O 1
ATOM 804 N N . SER A 1 111 ? 7.301 22.984 -13.219 1 98.44 111 SER A N 1
ATOM 805 C CA . SER A 1 111 ? 7.301 24.422 -12.961 1 98.44 111 SER A CA 1
ATOM 806 C C . SER A 1 111 ? 5.977 25.062 -13.375 1 98.44 111 SER A C 1
ATOM 808 O O . SER A 1 111 ? 5.473 25.953 -12.695 1 98.44 111 SER A O 1
ATOM 810 N N . ASP A 1 112 ? 5.43 24.562 -14.469 1 98.62 112 ASP A N 1
ATOM 811 C CA . ASP A 1 112 ? 4.152 25.078 -14.945 1 98.62 112 ASP A CA 1
ATOM 812 C C . ASP A 1 112 ? 3.023 24.75 -13.977 1 98.62 112 ASP A C 1
ATOM 814 O O . ASP A 1 112 ? 2.15 25.594 -13.727 1 98.62 112 ASP A O 1
ATOM 818 N N . GLU A 1 113 ? 3.014 23.578 -13.469 1 98.81 113 GLU A N 1
ATOM 819 C CA . GLU A 1 113 ? 2.004 23.156 -12.5 1 98.81 113 GLU A CA 1
ATOM 820 C C . GLU A 1 113 ? 2.115 23.953 -11.203 1 98.81 113 GLU A C 1
ATOM 822 O O . GLU A 1 113 ? 1.102 24.344 -10.617 1 98.81 113 GLU A O 1
ATOM 827 N N . TRP A 1 114 ? 3.361 24.203 -10.766 1 98.75 114 TRP A N 1
ATOM 828 C CA . TRP A 1 114 ? 3.582 25.016 -9.57 1 98.75 114 TRP A CA 1
ATOM 829 C C . TRP A 1 114 ? 3.096 26.438 -9.781 1 98.75 114 TRP A C 1
ATOM 831 O O . TRP A 1 114 ? 2.443 27.016 -8.906 1 98.75 114 TRP A O 1
ATOM 841 N N . GLN A 1 115 ? 3.352 26.984 -10.93 1 98.69 115 GLN A N 1
ATOM 842 C CA . GLN A 1 115 ? 2.887 28.328 -11.25 1 98.69 115 GLN A CA 1
ATOM 843 C C . GLN A 1 115 ? 1.363 28.391 -11.281 1 98.69 115 GLN A C 1
ATOM 845 O O . GLN A 1 115 ? 0.769 29.359 -10.812 1 98.69 115 GLN A O 1
ATOM 850 N N . ALA A 1 116 ? 0.774 27.375 -11.828 1 98.81 116 ALA A N 1
ATOM 851 C CA . ALA A 1 116 ? -0.685 27.312 -11.867 1 98.81 116 ALA A CA 1
ATOM 852 C C . ALA A 1 116 ? -1.267 27.266 -10.453 1 98.81 116 ALA A C 1
ATOM 854 O O . ALA A 1 116 ? -2.279 27.906 -10.172 1 98.81 116 ALA A O 1
ATOM 855 N N . PHE A 1 117 ? -0.64 26.562 -9.648 1 98.88 117 PHE A N 1
ATOM 856 C CA . PHE A 1 117 ? -1.102 26.5 -8.266 1 98.88 117 PHE A CA 1
ATOM 857 C C . PHE A 1 117 ? -1.006 27.875 -7.605 1 98.88 117 PHE A C 1
ATOM 859 O O . PHE A 1 117 ? -1.949 28.312 -6.949 1 98.88 117 PHE A O 1
ATOM 866 N N . ARG A 1 118 ? 0.15 28.469 -7.723 1 98.69 118 ARG A N 1
ATOM 867 C CA . ARG A 1 118 ? 0.36 29.781 -7.109 1 98.69 118 ARG A CA 1
ATOM 868 C C . ARG A 1 118 ? -0.705 30.766 -7.559 1 98.69 118 ARG A C 1
ATOM 870 O O . ARG A 1 118 ? -1.221 31.547 -6.75 1 98.69 118 ARG A O 1
ATOM 877 N N . ALA A 1 119 ? -0.992 30.719 -8.828 1 98.56 119 ALA A N 1
ATOM 878 C CA . ALA A 1 119 ? -2.018 31.625 -9.359 1 98.56 119 ALA A CA 1
ATOM 879 C C . ALA A 1 119 ? -3.381 31.312 -8.75 1 98.56 119 ALA A C 1
ATOM 881 O O . ALA A 1 119 ? -4.117 32.219 -8.367 1 98.56 119 ALA A O 1
ATOM 882 N N . GLY A 1 120 ? -3.717 30.094 -8.68 1 98.62 120 GLY A N 1
ATOM 883 C CA . GLY A 1 120 ? -4.965 29.688 -8.055 1 98.62 120 GLY A CA 1
ATOM 884 C C . GLY A 1 120 ? -5.035 30.047 -6.582 1 98.62 120 GLY A C 1
ATOM 885 O O . GLY A 1 120 ? -6.086 30.469 -6.094 1 98.62 120 GLY A O 1
ATOM 886 N N . PHE A 1 121 ? -3.938 29.875 -5.957 1 98.75 121 PHE A N 1
ATOM 887 C CA . PHE A 1 121 ? -3.879 30.203 -4.539 1 98.75 121 PHE A CA 1
ATOM 888 C C . PHE A 1 121 ? -4.094 31.688 -4.312 1 98.75 121 PHE A C 1
ATOM 890 O O . PHE A 1 121 ? -4.824 32.094 -3.404 1 98.75 121 PHE A O 1
ATOM 897 N N . ALA A 1 122 ? -3.461 32.438 -5.098 1 98.38 122 ALA A N 1
ATOM 898 C CA . ALA A 1 122 ? -3.654 33.906 -5.016 1 98.38 122 ALA A CA 1
ATOM 899 C C . ALA A 1 122 ? -5.125 34.25 -5.191 1 98.38 122 ALA A C 1
ATOM 901 O O . ALA A 1 122 ? -5.637 35.156 -4.504 1 98.38 122 ALA A O 1
ATOM 902 N N . GLU A 1 123 ? -5.742 33.594 -6.137 1 98.44 123 GLU A N 1
ATOM 903 C CA . GLU A 1 123 ? -7.168 33.844 -6.352 1 98.44 123 GLU A CA 1
ATOM 904 C C . GLU A 1 123 ? -7.984 33.469 -5.121 1 98.44 123 GLU A C 1
ATOM 906 O O . GLU A 1 123 ? -8.922 34.156 -4.742 1 98.44 123 GLU A O 1
ATOM 911 N N . ILE A 1 124 ? -7.625 32.375 -4.52 1 98.44 124 ILE A N 1
ATOM 912 C CA . ILE A 1 124 ? -8.297 31.922 -3.311 1 98.44 124 ILE A CA 1
ATOM 913 C C . ILE A 1 124 ? -8.141 32.969 -2.205 1 98.44 124 ILE A C 1
ATOM 915 O O . ILE A 1 124 ? -9.109 33.312 -1.54 1 98.44 124 ILE A O 1
ATOM 919 N N . LEU A 1 125 ? -6.934 33.469 -2.016 1 98.12 125 LEU A N 1
ATOM 920 C CA . LEU A 1 125 ? -6.664 34.438 -0.979 1 98.12 125 LEU A CA 1
ATOM 921 C C . LEU A 1 125 ? -7.484 35.719 -1.212 1 98.12 125 LEU A C 1
ATOM 923 O O . LEU A 1 125 ? -7.957 36.344 -0.258 1 98.12 125 LEU A O 1
ATOM 927 N N . ALA A 1 126 ? -7.699 36.031 -2.43 1 97.38 126 ALA A N 1
ATOM 928 C CA . ALA A 1 126 ? -8.367 37.281 -2.783 1 97.38 126 ALA A CA 1
ATOM 929 C C . ALA A 1 126 ? -9.883 37.156 -2.639 1 97.38 126 ALA A C 1
ATOM 931 O O . ALA A 1 126 ? -10.578 38.125 -2.385 1 97.38 126 ALA A O 1
ATOM 932 N N . THR A 1 127 ? -10.383 35.906 -2.77 1 97.12 127 THR A N 1
ATOM 933 C CA . THR A 1 127 ? -11.82 35.812 -2.963 1 97.12 127 THR A CA 1
ATOM 934 C C . THR A 1 127 ? -12.461 35 -1.831 1 97.12 127 THR A C 1
ATOM 936 O O . THR A 1 127 ? -13.68 35.062 -1.644 1 97.12 127 THR A O 1
ATOM 939 N N . SER A 1 128 ? -11.734 34.281 -1.039 1 94.88 128 SER A N 1
ATOM 940 C CA . SER A 1 128 ? -12.312 33.344 -0.09 1 94.88 128 SER A CA 1
ATOM 941 C C . SER A 1 128 ? -12.773 34.062 1.182 1 94.88 128 SER A C 1
ATOM 943 O O . SER A 1 128 ? -13.562 33.5 1.954 1 94.88 128 SER A O 1
ATOM 945 N N . GLY A 1 129 ? -12.203 35.219 1.479 1 95.88 129 GLY A N 1
ATOM 946 C CA . GLY A 1 129 ? -12.438 35.875 2.752 1 95.88 129 GLY A CA 1
ATOM 947 C C . GLY A 1 129 ? -11.734 35.219 3.914 1 95.88 129 GLY A C 1
ATOM 948 O O . GLY A 1 129 ? -12.133 35.375 5.07 1 95.88 129 GLY A O 1
ATOM 949 N N . ALA A 1 130 ? -10.734 34.5 3.602 1 96.5 130 ALA A N 1
ATOM 950 C CA . ALA A 1 130 ? -9.992 33.781 4.625 1 96.5 130 ALA A CA 1
ATOM 951 C C . ALA A 1 130 ? -9.227 34.719 5.535 1 96.5 130 ALA A C 1
ATOM 953 O O . ALA A 1 130 ? -8.68 35.75 5.074 1 96.5 130 ALA A O 1
ATOM 954 N N . GLY A 1 131 ? -9.195 34.344 6.84 1 98.12 131 GLY A N 1
ATOM 955 C CA . GLY A 1 131 ? -8.367 35.094 7.785 1 98.12 131 GLY A CA 1
ATOM 956 C C . GLY A 1 131 ? -7.145 34.312 8.234 1 98.12 131 GLY A C 1
ATOM 957 O O . GLY A 1 131 ? -6.199 34.875 8.789 1 98.12 131 GLY A O 1
ATOM 958 N N . VAL A 1 132 ? -7.203 33.031 8.031 1 98.81 132 VAL A N 1
ATOM 959 C CA . VAL A 1 132 ? -6.121 32.125 8.445 1 98.81 132 VAL A CA 1
ATOM 960 C C . VAL A 1 132 ? -5.844 31.109 7.348 1 98.81 132 VAL A C 1
ATOM 962 O O . VAL A 1 132 ? -6.77 30.641 6.676 1 98.81 132 VAL A O 1
ATOM 965 N N . ALA A 1 133 ? -4.586 30.797 7.113 1 98.94 133 ALA A N 1
ATOM 966 C CA . ALA A 1 133 ? -4.16 29.719 6.223 1 98.94 133 ALA A CA 1
ATOM 967 C C . ALA A 1 133 ? -3.268 28.719 6.957 1 98.94 133 ALA A C 1
ATOM 969 O O . ALA A 1 133 ? -2.412 29.109 7.754 1 98.94 133 ALA A O 1
ATOM 970 N N . VAL A 1 134 ? -3.545 27.469 6.734 1 98.94 134 VAL A N 1
ATOM 971 C CA . VAL A 1 134 ? -2.691 26.406 7.242 1 98.94 134 VAL A CA 1
ATOM 972 C C . VAL A 1 134 ? -1.836 25.844 6.113 1 98.94 134 VAL A C 1
ATOM 974 O O . VAL A 1 134 ? -2.363 25.359 5.105 1 98.94 134 VAL A O 1
ATOM 977 N N . LEU A 1 135 ? -0.542 25.969 6.23 1 98.88 135 LEU A N 1
ATOM 978 C CA . LEU A 1 135 ? 0.426 25.359 5.32 1 98.88 135 LEU A CA 1
ATOM 979 C C . LEU A 1 135 ? 1.092 24.141 5.965 1 98.88 135 LEU A C 1
ATOM 981 O O . LEU A 1 135 ? 1.89 24.297 6.895 1 98.88 135 LEU A O 1
ATOM 985 N N . SER A 1 136 ? 0.717 23.016 5.52 1 97.88 136 SER A N 1
ATOM 986 C CA . SER A 1 136 ? 1.183 21.859 6.285 1 97.88 136 SER A CA 1
ATOM 987 C C . SER A 1 136 ? 1.575 20.703 5.367 1 97.88 136 SER A C 1
ATOM 989 O O . SER A 1 136 ? 0.986 20.531 4.297 1 97.88 136 SER A O 1
ATOM 991 N N . GLY A 1 137 ? 2.584 19.953 5.836 1 97.25 137 GLY A N 1
ATOM 992 C CA . GLY A 1 137 ? 2.93 18.703 5.195 1 97.25 137 GLY A CA 1
ATOM 993 C C . GLY A 1 137 ? 4.227 18.766 4.41 1 97.25 137 GLY A C 1
ATOM 994 O O . GLY A 1 137 ? 4.879 19.812 4.367 1 97.25 137 GLY A O 1
ATOM 995 N N . SER A 1 138 ? 4.574 17.641 3.766 1 97.31 138 SER A N 1
ATOM 996 C CA . SER A 1 138 ? 5.781 17.531 2.957 1 97.31 138 SER A CA 1
ATOM 997 C C . SER A 1 138 ? 5.594 18.172 1.586 1 97.31 138 SER A C 1
ATOM 999 O O . SER A 1 138 ? 4.465 18.438 1.174 1 97.31 138 SER A O 1
ATOM 1001 N N . LEU A 1 139 ? 6.73 18.5 1.009 1 98.25 139 LEU A N 1
ATOM 1002 C CA . LEU A 1 139 ? 6.727 19 -0.362 1 98.25 139 LEU A CA 1
ATOM 1003 C C . LEU A 1 139 ? 7.035 17.875 -1.349 1 98.25 139 LEU A C 1
ATOM 1005 O O . LEU A 1 139 ? 7.961 17.094 -1.136 1 98.25 139 LEU A O 1
ATOM 1009 N N . PRO A 1 140 ? 6.207 17.734 -2.4 1 97.94 140 PRO A N 1
ATOM 1010 C CA . PRO A 1 140 ? 6.574 16.766 -3.436 1 97.94 140 PRO A CA 1
ATOM 1011 C C . PRO A 1 140 ? 7.789 17.203 -4.254 1 97.94 140 PRO A C 1
ATOM 1013 O O . PRO A 1 140 ? 8.133 18.391 -4.262 1 97.94 140 PRO A O 1
ATOM 1016 N N . PRO A 1 141 ? 8.422 16.219 -4.965 1 97.19 141 PRO A N 1
ATOM 1017 C CA . PRO A 1 141 ? 9.516 16.594 -5.863 1 97.19 141 PRO A CA 1
ATOM 1018 C C . PRO A 1 141 ? 9.109 17.672 -6.867 1 97.19 141 PRO A C 1
ATOM 1020 O O . PRO A 1 141 ? 7.984 17.641 -7.383 1 97.19 141 PRO A O 1
ATOM 1023 N N . GLY A 1 142 ? 9.977 18.625 -7.102 1 98.12 142 GLY A N 1
ATOM 1024 C CA . GLY A 1 142 ? 9.711 19.656 -8.086 1 98.12 142 GLY A CA 1
ATOM 1025 C C . GLY A 1 142 ? 9.227 20.953 -7.469 1 98.12 142 GLY A C 1
ATOM 1026 O O . GLY A 1 142 ? 9.375 22.031 -8.062 1 98.12 142 GLY A O 1
ATOM 1027 N N . VAL A 1 143 ? 8.547 20.875 -6.352 1 98.56 143 VAL A N 1
ATOM 1028 C CA . VAL A 1 143 ? 8.133 22.078 -5.629 1 98.56 143 VAL A CA 1
ATOM 1029 C C . VAL A 1 143 ? 9.336 22.688 -4.906 1 98.56 143 VAL A C 1
ATOM 1031 O O . VAL A 1 143 ? 10.094 21.969 -4.246 1 98.56 143 VAL A O 1
ATOM 1034 N N . PRO A 1 144 ? 9.5 23.953 -5.016 1 98.38 144 PRO A N 1
ATOM 1035 C CA . PRO A 1 144 ? 10.664 24.578 -4.387 1 98.38 144 PRO A CA 1
ATOM 1036 C C . PRO A 1 144 ? 10.695 24.391 -2.873 1 98.38 144 PRO A C 1
ATOM 1038 O O . PRO A 1 144 ? 9.648 24.406 -2.223 1 98.38 144 PRO A O 1
ATOM 1041 N N . VAL A 1 145 ? 11.891 24.312 -2.316 1 97.81 145 VAL A N 1
ATOM 1042 C CA . VAL A 1 145 ? 12.102 24.016 -0.901 1 97.81 145 VAL A CA 1
ATOM 1043 C C . VAL A 1 145 ? 11.57 25.172 -0.055 1 97.81 145 VAL A C 1
ATOM 1045 O O . VAL A 1 145 ? 11.203 24.984 1.106 1 97.81 145 VAL A O 1
ATOM 1048 N N . ASP A 1 146 ? 11.492 26.344 -0.634 1 98.31 146 ASP A N 1
ATOM 1049 C CA . ASP A 1 146 ? 11.008 27.516 0.096 1 98.31 146 ASP A CA 1
ATOM 1050 C C . ASP A 1 146 ? 9.555 27.828 -0.253 1 98.31 146 ASP A C 1
ATOM 1052 O O . ASP A 1 146 ? 9.102 28.969 -0.104 1 98.31 146 ASP A O 1
ATOM 1056 N N . ALA A 1 147 ? 8.828 26.844 -0.745 1 98.81 147 ALA A N 1
ATOM 1057 C CA . ALA A 1 147 ? 7.434 27.016 -1.149 1 98.81 147 ALA A CA 1
ATOM 1058 C C . ALA A 1 147 ? 6.602 27.609 -0.018 1 98.81 147 ALA A C 1
ATOM 1060 O O . ALA A 1 147 ? 5.789 28.5 -0.245 1 98.81 147 ALA A O 1
ATOM 1061 N N . TYR A 1 148 ? 6.805 27.172 1.17 1 98.81 148 TYR A N 1
ATOM 1062 C CA . TYR A 1 148 ? 5.984 27.641 2.281 1 98.81 148 TYR A CA 1
ATOM 1063 C C . TYR A 1 148 ? 6.309 29.094 2.629 1 98.81 148 TYR A C 1
ATOM 1065 O O . TYR A 1 148 ? 5.43 29.844 3.055 1 98.81 148 TYR A O 1
ATOM 1073 N N . ALA A 1 149 ? 7.559 29.516 2.447 1 98.75 149 ALA A N 1
ATOM 1074 C CA . ALA A 1 149 ? 7.879 30.938 2.602 1 98.75 149 ALA A CA 1
ATOM 1075 C C . ALA A 1 149 ? 7.152 31.781 1.556 1 98.75 149 ALA A C 1
ATOM 1077 O O . ALA A 1 149 ? 6.59 32.812 1.877 1 98.75 149 ALA A O 1
ATOM 1078 N N . GLU A 1 150 ? 7.188 31.281 0.35 1 98.69 150 GLU A N 1
ATOM 1079 C CA . GLU A 1 150 ? 6.531 31.984 -0.749 1 98.69 150 GLU A CA 1
ATOM 1080 C C . GLU A 1 150 ? 5.031 32.125 -0.5 1 98.69 150 GLU A C 1
ATOM 1082 O O . GLU A 1 150 ? 4.469 33.188 -0.642 1 98.69 150 GLU A O 1
ATOM 1087 N N . LEU A 1 151 ? 4.41 31.062 -0.152 1 98.88 151 LEU A N 1
ATOM 1088 C CA . LEU A 1 151 ? 2.979 31.078 0.127 1 98.88 151 LEU A CA 1
ATOM 1089 C C . LEU A 1 151 ? 2.674 31.922 1.36 1 98.88 151 LEU A C 1
ATOM 1091 O O . LEU A 1 151 ? 1.651 32.625 1.41 1 98.88 151 LEU A O 1
ATOM 1095 N N . GLY A 1 152 ? 3.535 31.828 2.379 1 98.75 152 GLY A N 1
ATOM 1096 C CA . GLY A 1 152 ? 3.391 32.656 3.562 1 98.75 152 GLY A CA 1
ATOM 1097 C C . GLY A 1 152 ? 3.414 34.125 3.258 1 98.75 152 GLY A C 1
ATOM 1098 O O . GLY A 1 152 ? 2.607 34.906 3.795 1 98.75 152 GLY A O 1
ATOM 1099 N N . ARG A 1 153 ? 4.301 34.531 2.389 1 98.38 153 ARG A N 1
ATOM 1100 C CA . ARG A 1 153 ? 4.383 35.938 1.992 1 98.38 153 ARG A CA 1
ATOM 1101 C C . ARG A 1 153 ? 3.115 36.375 1.266 1 98.38 153 ARG A C 1
ATOM 1103 O O . ARG A 1 153 ? 2.631 37.5 1.47 1 98.38 153 ARG A O 1
ATOM 1110 N N . ALA A 1 154 ? 2.646 35.531 0.41 1 98.56 154 ALA A N 1
ATOM 1111 C CA . ALA A 1 154 ? 1.396 35.844 -0.28 1 98.56 154 ALA A CA 1
ATOM 1112 C C . ALA A 1 154 ? 0.253 36.031 0.714 1 98.56 154 ALA A C 1
ATOM 1114 O O . ALA A 1 154 ? -0.572 36.938 0.557 1 98.56 154 ALA A O 1
ATOM 1115 N N . CYS A 1 155 ? 0.206 35.188 1.709 1 98.75 155 CYS A N 1
ATOM 1116 C CA . CYS A 1 155 ? -0.805 35.312 2.754 1 98.75 155 CYS A CA 1
ATOM 1117 C C . CYS A 1 155 ? -0.657 36.625 3.502 1 98.75 155 CYS A C 1
ATOM 1119 O O . CYS A 1 155 ? -1.639 37.344 3.709 1 98.75 155 CYS A O 1
ATOM 1121 N N . ALA A 1 156 ? 0.578 36.938 3.881 1 98 156 ALA A N 1
ATOM 1122 C CA . ALA A 1 156 ? 0.85 38.156 4.609 1 98 156 ALA A CA 1
ATOM 1123 C C . ALA A 1 156 ? 0.385 39.375 3.814 1 98 156 ALA A C 1
ATOM 1125 O O . ALA A 1 156 ? -0.211 40.312 4.375 1 98 156 ALA A O 1
ATOM 1126 N N . ALA A 1 157 ? 0.645 39.344 2.553 1 97.44 157 ALA A N 1
ATOM 1127 C CA . ALA A 1 157 ? 0.256 40.438 1.675 1 97.44 157 ALA A CA 1
ATOM 1128 C C . ALA A 1 157 ? -1.261 40.594 1.633 1 97.44 157 ALA A C 1
ATOM 1130 O O . ALA A 1 157 ? -1.77 41.688 1.415 1 97.44 157 ALA A O 1
ATOM 1131 N N . ALA A 1 158 ? -1.937 39.531 1.847 1 97.88 158 ALA A N 1
ATOM 1132 C CA . ALA A 1 158 ? -3.396 39.562 1.812 1 97.88 158 ALA A CA 1
ATOM 1133 C C . ALA A 1 158 ? -3.977 39.75 3.211 1 97.88 158 ALA A C 1
ATOM 1135 O O . ALA A 1 158 ? -5.195 39.719 3.393 1 97.88 158 ALA A O 1
ATOM 1136 N N . GLY A 1 159 ? -3.113 39.906 4.215 1 97.69 159 GLY A N 1
ATOM 1137 C CA . GLY A 1 159 ? -3.555 40.094 5.586 1 97.69 159 GLY A CA 1
ATOM 1138 C C . GLY A 1 159 ? -3.998 38.812 6.25 1 97.69 159 GLY A C 1
ATOM 1139 O O . GLY A 1 159 ? -4.77 38.812 7.211 1 97.69 159 GLY A O 1
ATOM 1140 N N . ILE A 1 160 ? -3.631 37.719 5.738 1 98.62 160 ILE A N 1
ATOM 1141 C CA . ILE A 1 160 ? -4.012 36.406 6.227 1 98.62 160 ILE A CA 1
ATOM 1142 C C . ILE A 1 160 ? -2.895 35.844 7.105 1 98.62 160 ILE A C 1
ATOM 1144 O O . ILE A 1 160 ? -1.723 35.875 6.719 1 98.62 160 ILE A O 1
ATOM 1148 N N . ARG A 1 161 ? -3.174 35.344 8.312 1 98.56 161 ARG A N 1
ATOM 1149 C CA . ARG A 1 161 ? -2.191 34.781 9.219 1 98.56 161 ARG A CA 1
ATOM 1150 C C . ARG A 1 161 ? -1.98 33.281 8.922 1 98.56 161 ARG A C 1
ATOM 1152 O O . ARG A 1 161 ? -2.92 32.594 8.547 1 98.56 161 ARG A O 1
ATOM 1159 N N . VAL A 1 162 ? -0.749 32.812 9.172 1 98.88 162 VAL A N 1
ATOM 1160 C CA . VAL A 1 162 ? -0.386 31.469 8.719 1 98.88 162 VAL A CA 1
ATOM 1161 C C . VAL A 1 162 ? -0.047 30.578 9.922 1 98.88 162 VAL A C 1
ATOM 1163 O O . VAL A 1 162 ? 0.669 31.016 10.828 1 98.88 162 VAL A O 1
ATOM 1166 N N . VAL A 1 163 ? -0.628 29.422 9.969 1 98.94 163 VAL A N 1
ATOM 1167 C CA . VAL A 1 163 ? -0.119 28.328 10.781 1 98.94 163 VAL A CA 1
ATOM 1168 C C . VAL A 1 163 ? 0.725 27.391 9.914 1 98.94 163 VAL A C 1
ATOM 1170 O O . VAL A 1 163 ? 0.247 26.875 8.906 1 98.94 163 VAL A O 1
ATOM 1173 N N . LEU A 1 164 ? 2.008 27.188 10.297 1 98.88 164 LEU A N 1
ATOM 1174 C CA . LEU A 1 164 ? 2.922 26.344 9.531 1 98.88 164 LEU A CA 1
ATOM 1175 C C . LEU A 1 164 ? 3.232 25.047 10.289 1 98.88 164 LEU A C 1
ATOM 1177 O O . LEU A 1 164 ? 3.668 25.094 11.438 1 98.88 164 LEU A O 1
ATOM 1181 N N . ASP A 1 165 ? 2.957 23.938 9.719 1 98.69 165 ASP A N 1
ATOM 1182 C CA . ASP A 1 165 ? 3.279 22.609 10.234 1 98.69 165 ASP A CA 1
ATOM 1183 C C . ASP A 1 165 ? 4.023 21.781 9.188 1 98.69 165 ASP A C 1
ATOM 1185 O O . ASP A 1 165 ? 3.402 21.047 8.422 1 98.69 165 ASP A O 1
ATOM 1189 N N . ALA A 1 166 ? 5.293 21.828 9.164 1 97.81 166 ALA A N 1
ATOM 1190 C CA . ALA A 1 166 ? 6.188 21.156 8.227 1 97.81 166 ALA A CA 1
ATOM 1191 C C . ALA A 1 166 ? 7.406 20.578 8.945 1 97.81 166 ALA A C 1
ATOM 1193 O O . ALA A 1 166 ? 7.48 20.609 10.18 1 97.81 166 ALA A O 1
ATOM 1194 N N . ASP A 1 167 ? 8.234 19.953 8.203 1 95.88 167 ASP A N 1
ATOM 1195 C CA . ASP A 1 167 ? 9.422 19.312 8.766 1 95.88 167 ASP A CA 1
ATOM 1196 C C . ASP A 1 167 ? 10.656 19.625 7.934 1 95.88 167 ASP A C 1
ATOM 1198 O O . ASP A 1 167 ? 10.547 20.016 6.77 1 95.88 167 ASP A O 1
ATOM 1202 N N . GLY A 1 168 ? 11.789 19.594 8.586 1 95.31 168 GLY A N 1
ATOM 1203 C CA . GLY A 1 168 ? 13.062 19.688 7.887 1 95.31 168 GLY A CA 1
ATOM 1204 C C . GLY A 1 168 ? 13.25 21 7.16 1 95.31 168 GLY A C 1
ATOM 1205 O O . GLY A 1 168 ? 12.961 22.062 7.707 1 95.31 168 GLY A O 1
ATOM 1206 N N . GLU A 1 169 ? 13.758 20.891 5.898 1 96.69 169 GLU A N 1
ATOM 1207 C CA . GLU A 1 169 ? 14.109 22.078 5.109 1 96.69 169 GLU A CA 1
ATOM 1208 C C . GLU A 1 169 ? 12.883 22.922 4.797 1 96.69 169 GLU A C 1
ATOM 1210 O O . GLU A 1 169 ? 12.93 24.141 4.867 1 96.69 169 GLU A O 1
ATOM 1215 N N . PRO A 1 170 ? 11.742 22.266 4.52 1 97.69 170 PRO A N 1
ATOM 1216 C CA . PRO A 1 170 ? 10.547 23.078 4.277 1 97.69 170 PRO A CA 1
ATOM 1217 C C . PRO A 1 170 ? 10.164 23.938 5.48 1 97.69 170 PRO A C 1
ATOM 1219 O O . PRO A 1 170 ? 9.727 25.078 5.312 1 97.69 170 PRO A O 1
ATOM 1222 N N . LEU A 1 171 ? 10.344 23.391 6.664 1 98 171 LEU A N 1
ATOM 1223 C CA . LEU A 1 171 ? 10.078 24.172 7.867 1 98 171 LEU A CA 1
ATOM 1224 C C . LEU A 1 171 ? 11.102 25.281 8.039 1 98 171 LEU A C 1
ATOM 1226 O O . LEU A 1 171 ? 10.734 26.438 8.281 1 98 171 LEU A O 1
ATOM 1230 N N . ARG A 1 172 ? 12.336 24.953 7.871 1 97.31 172 ARG A N 1
ATOM 1231 C CA . ARG A 1 172 ? 13.422 25.906 8.039 1 97.31 172 ARG A CA 1
ATOM 1232 C C . ARG A 1 172 ? 13.234 27.109 7.105 1 97.31 172 ARG A C 1
ATOM 1234 O O . ARG A 1 172 ? 13.25 28.25 7.551 1 97.31 172 ARG A O 1
ATOM 1241 N N . HIS A 1 173 ? 13.031 26.859 5.855 1 97.88 173 HIS A N 1
ATOM 1242 C CA . HIS A 1 173 ? 12.852 27.938 4.879 1 97.88 173 HIS A CA 1
ATOM 1243 C C . HIS A 1 173 ? 11.516 28.641 5.078 1 97.88 173 HIS A C 1
ATOM 1245 O O . HIS A 1 173 ? 11.398 29.844 4.812 1 97.88 173 HIS A O 1
ATOM 1251 N N . GLY A 1 174 ? 10.57 27.859 5.555 1 98.44 174 GLY A N 1
ATOM 1252 C CA . GLY A 1 174 ? 9.227 28.406 5.738 1 98.44 174 GLY A CA 1
ATOM 1253 C C . GLY A 1 174 ? 9.172 29.516 6.762 1 98.44 174 GLY A C 1
ATOM 1254 O O . GLY A 1 174 ? 8.258 30.344 6.738 1 98.44 174 GLY A O 1
ATOM 1255 N N . LEU A 1 175 ? 10.125 29.609 7.664 1 98.06 175 LEU A N 1
ATOM 1256 C CA . LEU A 1 175 ? 10.18 30.625 8.703 1 98.06 175 LEU A CA 1
ATOM 1257 C C . LEU A 1 175 ? 10.32 32.031 8.086 1 98.06 175 LEU A C 1
ATOM 1259 O O . LEU A 1 175 ? 9.859 33 8.656 1 98.06 175 LEU A O 1
ATOM 1263 N N . ALA A 1 176 ? 10.875 32.031 6.91 1 97.88 176 ALA A N 1
ATOM 1264 C CA . ALA A 1 176 ? 11.07 33.312 6.227 1 97.88 176 ALA A CA 1
ATOM 1265 C C . ALA A 1 176 ? 9.727 33.938 5.832 1 97.88 176 ALA A C 1
ATOM 1267 O O . ALA A 1 176 ? 9.641 35.125 5.582 1 97.88 176 ALA A O 1
ATOM 1268 N N . GLY A 1 177 ? 8.695 33.156 5.75 1 98 177 GLY A N 1
ATOM 1269 C CA . GLY A 1 177 ? 7.355 33.625 5.477 1 98 177 GLY A CA 1
ATOM 1270 C C . GLY A 1 177 ? 6.68 34.25 6.691 1 98 177 GLY A C 1
ATOM 1271 O O . GLY A 1 177 ? 5.562 34.75 6.602 1 98 177 GLY A O 1
ATOM 1272 N N . ARG A 1 178 ? 7.309 34.125 7.828 1 98.06 178 ARG A N 1
ATOM 1273 C CA . ARG A 1 178 ? 6.883 34.75 9.086 1 98.06 178 ARG A CA 1
ATOM 1274 C C . ARG A 1 178 ? 5.512 34.219 9.5 1 98.06 178 ARG A C 1
ATOM 1276 O O . ARG A 1 178 ? 4.594 35 9.742 1 98.06 178 ARG A O 1
ATOM 1283 N N . PRO A 1 179 ? 5.402 32.969 9.68 1 98.81 179 PRO A N 1
ATOM 1284 C CA . PRO A 1 179 ? 4.129 32.406 10.141 1 98.81 179 PRO A CA 1
ATOM 1285 C C . PRO A 1 179 ? 3.73 32.906 11.531 1 98.81 179 PRO A C 1
ATOM 1287 O O . PRO A 1 179 ? 4.598 33.188 12.352 1 98.81 179 PRO A O 1
ATOM 1290 N N . ALA A 1 180 ? 2.436 33 11.758 1 98.75 180 ALA A N 1
ATOM 1291 C CA . ALA A 1 180 ? 1.901 33.375 13.062 1 98.75 180 ALA A CA 1
ATOM 1292 C C . ALA A 1 180 ? 2.158 32.281 14.094 1 98.75 180 ALA A C 1
ATOM 1294 O O . ALA A 1 180 ? 2.41 32.562 15.266 1 98.75 180 ALA A O 1
ATOM 1295 N N . VAL A 1 181 ? 2.045 31.078 13.68 1 98.75 181 VAL A N 1
ATOM 1296 C CA . VAL A 1 181 ? 2.285 29.922 14.547 1 98.75 181 VAL A CA 1
ATOM 1297 C C . VAL A 1 181 ? 3.049 28.844 13.781 1 98.75 181 VAL A C 1
ATOM 1299 O O . VAL A 1 181 ? 2.752 28.578 12.617 1 98.75 181 VAL A O 1
ATOM 1302 N N . VAL A 1 182 ? 4.055 28.25 14.367 1 98.75 182 VAL A N 1
ATOM 1303 C CA . VAL A 1 182 ? 4.727 27.047 13.891 1 98.75 182 VAL A CA 1
ATOM 1304 C C . VAL A 1 182 ? 4.504 25.891 14.875 1 98.75 182 VAL A C 1
ATOM 1306 O O . VAL A 1 182 ? 4.555 26.094 16.094 1 98.75 182 VAL A O 1
ATOM 1309 N N . LYS A 1 183 ? 4.234 24.688 14.312 1 98.69 183 LYS A N 1
ATOM 1310 C CA . LYS A 1 183 ? 3.904 23.562 15.18 1 98.69 183 LYS A CA 1
ATOM 1311 C C . LYS A 1 183 ? 4.809 22.375 14.906 1 98.69 183 LYS A C 1
ATOM 1313 O O . LYS A 1 183 ? 4.348 21.344 14.406 1 98.69 183 LYS A O 1
ATOM 1318 N N . PRO A 1 184 ? 6.047 22.297 15.352 1 97.56 184 PRO A N 1
ATOM 1319 C CA . PRO A 1 184 ? 6.895 21.109 15.273 1 97.56 184 PRO A CA 1
ATOM 1320 C C . PRO A 1 184 ? 6.652 20.141 16.422 1 97.56 184 PRO A C 1
ATOM 1322 O O . PRO A 1 184 ? 6.051 20.5 17.438 1 97.56 184 PRO A O 1
ATOM 1325 N N . ASN A 1 185 ? 6.992 18.906 16.219 1 95.69 185 ASN A N 1
ATOM 1326 C CA . ASN A 1 185 ? 7.223 18.031 17.359 1 95.69 185 ASN A CA 1
ATOM 1327 C C . ASN A 1 185 ? 8.664 18.109 17.844 1 95.69 185 ASN A C 1
ATOM 1329 O O . ASN A 1 185 ? 9.469 18.875 17.297 1 95.69 185 ASN A O 1
ATOM 1333 N N . VAL A 1 186 ? 8.977 17.344 18.859 1 95 186 VAL A N 1
ATOM 1334 C CA . VAL A 1 186 ? 10.289 17.422 19.5 1 95 186 VAL A CA 1
ATOM 1335 C C . VAL A 1 186 ? 11.375 17.062 18.484 1 95 186 VAL A C 1
ATOM 1337 O O . VAL A 1 186 ? 12.391 17.75 18.375 1 95 186 VAL A O 1
ATOM 1340 N N . ASP A 1 187 ? 11.164 16.016 17.688 1 92.5 187 ASP A N 1
ATOM 1341 C CA . ASP A 1 187 ? 12.148 15.562 16.703 1 92.5 187 ASP A CA 1
ATOM 1342 C C . ASP A 1 187 ? 12.312 16.578 15.578 1 92.5 187 ASP A C 1
ATOM 1344 O O . ASP A 1 187 ? 13.43 16.844 15.125 1 92.5 187 ASP A O 1
ATOM 1348 N N . GLU A 1 188 ? 11.211 17.078 15.133 1 94.56 188 GLU A N 1
ATOM 1349 C CA . GLU A 1 188 ? 11.227 18.078 14.07 1 94.56 188 GLU A CA 1
ATOM 1350 C C . GLU A 1 188 ? 11.945 19.359 14.523 1 94.56 188 GLU A C 1
ATOM 1352 O O . GLU A 1 188 ? 12.719 19.938 13.766 1 94.56 188 GLU A O 1
ATOM 1357 N N . LEU A 1 189 ? 11.688 19.766 15.719 1 95.75 189 LEU A N 1
ATOM 1358 C CA . LEU A 1 189 ? 12.359 20.922 16.281 1 95.75 189 LEU A CA 1
ATOM 1359 C C . LEU A 1 189 ? 13.867 20.703 16.344 1 95.75 189 LEU A C 1
ATOM 1361 O O . LEU A 1 189 ? 14.648 21.594 15.992 1 95.75 189 LEU A O 1
ATOM 1365 N N . ALA A 1 190 ? 14.219 19.516 16.797 1 93.38 190 ALA A N 1
ATOM 1366 C CA . ALA A 1 190 ? 15.633 19.188 16.922 1 93.38 190 ALA A CA 1
ATOM 1367 C C . ALA A 1 190 ? 16.328 19.219 15.562 1 93.38 190 ALA A C 1
ATOM 1369 O O . ALA A 1 190 ? 17.484 19.625 15.461 1 93.38 190 ALA A O 1
ATOM 1370 N N . ARG A 1 191 ? 15.648 18.859 14.523 1 92.06 191 ARG A N 1
ATOM 1371 C CA . ARG A 1 191 ? 16.219 18.781 13.188 1 92.06 191 ARG A CA 1
ATOM 1372 C C . ARG A 1 191 ? 16.484 20.172 12.617 1 92.06 191 ARG A C 1
ATOM 1374 O O . ARG A 1 191 ? 17.266 20.328 11.672 1 92.06 191 ARG A O 1
ATOM 1381 N N . LEU A 1 192 ? 15.836 21.156 13.125 1 92.31 192 LEU A N 1
ATOM 1382 C CA . LEU A 1 192 ? 16.078 22.516 12.672 1 92.31 192 LEU A CA 1
ATOM 1383 C C . LEU A 1 192 ? 17.453 23.016 13.109 1 92.31 192 LEU A C 1
ATOM 1385 O O . LEU A 1 192 ? 18 23.938 12.516 1 92.31 192 LEU A O 1
ATOM 1389 N N . ARG A 1 193 ? 17.953 22.453 14.133 1 84.75 193 ARG A N 1
ATOM 1390 C CA . ARG A 1 193 ? 19.281 22.75 14.656 1 84.75 193 ARG A CA 1
ATOM 1391 C C . ARG A 1 193 ? 19.438 24.234 14.969 1 84.75 193 ARG A C 1
ATOM 1393 O O . ARG A 1 193 ? 20.516 24.797 14.82 1 84.75 193 ARG A O 1
ATOM 1400 N N . LEU A 1 194 ? 18.188 24.766 15.203 1 76.25 194 LEU A N 1
ATOM 1401 C CA . LEU A 1 194 ? 18.234 26.156 15.641 1 76.25 194 LEU A CA 1
ATOM 1402 C C . LEU A 1 194 ? 18.484 26.234 17.141 1 76.25 194 LEU A C 1
ATOM 1404 O O . LEU A 1 194 ? 17.719 25.672 17.938 1 76.25 194 LEU A O 1
ATOM 1408 N N . GLY A 1 195 ? 19.719 26.422 17.609 1 69.31 195 GLY A N 1
ATOM 1409 C CA . GLY A 1 195 ? 20.078 26.469 19.016 1 69.31 195 GLY A CA 1
ATOM 1410 C C . GLY A 1 195 ? 20.859 25.25 19.484 1 69.31 195 GLY A C 1
ATOM 1411 O O . GLY A 1 195 ? 20.531 24.656 20.5 1 69.31 195 GLY A O 1
ATOM 1412 N N . ASP A 1 196 ? 21.531 24.594 18.703 1 64.62 196 ASP A N 1
ATOM 1413 C CA . ASP A 1 196 ? 22.344 23.375 18.781 1 64.62 196 ASP A CA 1
ATOM 1414 C C . ASP A 1 196 ? 22.5 22.906 20.234 1 64.62 196 ASP A C 1
ATOM 1416 O O . ASP A 1 196 ? 23.219 23.516 21.016 1 64.62 196 ASP A O 1
ATOM 1420 N N . GLY A 1 197 ? 21.703 21.797 20.578 1 71.69 197 GLY A N 1
ATOM 1421 C CA . GLY A 1 197 ? 21.797 21.109 21.859 1 71.69 197 GLY A CA 1
ATOM 1422 C C . GLY A 1 197 ? 21.078 21.844 22.984 1 71.69 197 GLY A C 1
ATOM 1423 O O . GLY A 1 197 ? 21.25 21.516 24.156 1 71.69 197 GLY A O 1
ATOM 1424 N N . ALA A 1 198 ? 20.266 22.875 22.688 1 78.75 198 ALA A N 1
ATOM 1425 C CA . ALA A 1 198 ? 19.578 23.672 23.703 1 78.75 198 ALA A CA 1
ATOM 1426 C C . ALA A 1 198 ? 18.359 22.922 24.25 1 78.75 198 ALA A C 1
ATOM 1428 O O . ALA A 1 198 ? 17.812 22.047 23.578 1 78.75 198 ALA A O 1
ATOM 1429 N N . PRO A 1 199 ? 17.984 23.297 25.484 1 88.94 199 PRO A N 1
ATOM 1430 C CA . PRO A 1 199 ? 16.719 22.781 26.016 1 88.94 199 PRO A CA 1
ATOM 1431 C C . PRO A 1 199 ? 15.516 23.156 25.156 1 88.94 199 PRO A C 1
ATOM 1433 O O . PRO A 1 199 ? 15.602 24.047 24.312 1 88.94 199 PRO A O 1
ATOM 1436 N N . LEU A 1 200 ? 14.445 22.5 25.266 1 92.62 200 LEU A N 1
ATOM 1437 C CA . LEU A 1 200 ? 13.234 22.578 24.453 1 92.62 200 LEU A CA 1
ATOM 1438 C C . LEU A 1 200 ? 12.75 24.031 24.344 1 92.62 200 LEU A C 1
ATOM 1440 O O . LEU A 1 200 ? 12.461 24.516 23.25 1 92.62 200 LEU A O 1
ATOM 1444 N N . LEU A 1 201 ? 12.695 24.766 25.469 1 93.06 201 LEU A N 1
ATOM 1445 C CA . LEU A 1 201 ? 12.203 26.125 25.484 1 93.06 201 LEU A CA 1
ATOM 1446 C C . LEU A 1 201 ? 13.125 27.062 24.703 1 93.06 201 LEU A C 1
ATOM 1448 O O . LEU A 1 201 ? 12.664 27.953 24 1 93.06 201 LEU A O 1
ATOM 1452 N N . ALA A 1 202 ? 14.398 26.844 24.891 1 92.62 202 ALA A N 1
ATOM 1453 C CA . ALA A 1 202 ? 15.375 27.656 24.188 1 92.62 202 ALA A CA 1
ATOM 1454 C C . ALA A 1 202 ? 15.32 27.422 22.672 1 92.62 202 ALA A C 1
ATOM 1456 O O . ALA A 1 202 ? 15.453 28.359 21.891 1 92.62 202 ALA A O 1
ATOM 1457 N N . ALA A 1 203 ? 15.164 26.172 22.359 1 94.25 203 ALA A N 1
ATOM 1458 C CA . ALA A 1 203 ? 15.047 25.844 20.938 1 94.25 203 ALA A CA 1
ATOM 1459 C C . ALA A 1 203 ? 13.797 26.469 20.328 1 94.25 203 ALA A C 1
ATOM 1461 O O . ALA A 1 203 ? 13.844 26.984 19.203 1 94.25 203 ALA A O 1
ATOM 1462 N N . ALA A 1 204 ? 12.688 26.438 21.016 1 95.62 204 ALA A N 1
ATOM 1463 C CA . ALA A 1 204 ? 11.445 27.062 20.562 1 95.62 204 ALA A CA 1
ATOM 1464 C C . ALA A 1 204 ? 11.609 28.578 20.422 1 95.62 204 ALA A C 1
ATOM 1466 O O . ALA A 1 204 ? 11.109 29.172 19.453 1 95.62 204 ALA A O 1
ATOM 1467 N N . GLN A 1 205 ? 12.312 29.156 21.359 1 94.19 205 GLN A N 1
ATOM 1468 C CA . GLN A 1 205 ? 12.562 30.594 21.297 1 94.19 205 GLN A CA 1
ATOM 1469 C C . GLN A 1 205 ? 13.406 30.953 20.078 1 94.19 205 GLN A C 1
ATOM 1471 O O . GLN A 1 205 ? 13.211 32 19.469 1 94.19 205 GLN A O 1
ATOM 1476 N N . ALA A 1 206 ? 14.336 30.078 19.812 1 94.56 206 ALA A N 1
ATOM 1477 C CA . ALA A 1 206 ? 15.172 30.312 18.641 1 94.56 206 ALA A CA 1
ATOM 1478 C C . ALA A 1 206 ? 14.344 30.312 17.375 1 94.56 206 ALA A C 1
ATOM 1480 O O . ALA A 1 206 ? 14.625 31.062 16.438 1 94.56 206 ALA A O 1
ATOM 1481 N N . VAL A 1 207 ? 13.359 29.453 17.297 1 95.88 207 VAL A N 1
ATOM 1482 C CA . VAL A 1 207 ? 12.461 29.406 16.156 1 95.88 207 VAL A CA 1
ATOM 1483 C C . VAL A 1 207 ? 11.664 30.703 16.062 1 95.88 207 VAL A C 1
ATOM 1485 O O . VAL A 1 207 ? 11.43 31.234 14.969 1 95.88 207 VAL A O 1
ATOM 1488 N N . ARG A 1 208 ? 11.211 31.266 17.172 1 95.31 208 ARG A N 1
ATOM 1489 C CA . ARG A 1 208 ? 10.523 32.562 17.172 1 95.31 208 ARG A CA 1
ATOM 1490 C C . ARG A 1 208 ? 11.43 33.656 16.625 1 95.31 208 ARG A C 1
ATOM 1492 O O . ARG A 1 208 ? 11 34.469 15.797 1 95.31 208 ARG A O 1
ATOM 1499 N N . ALA A 1 209 ? 12.625 33.594 17.078 1 93.94 209 ALA A N 1
ATOM 1500 C CA . ALA A 1 209 ? 13.586 34.594 16.641 1 93.94 209 ALA A CA 1
ATOM 1501 C C . ALA A 1 209 ? 13.844 34.5 15.141 1 93.94 209 ALA A C 1
ATOM 1503 O O . ALA A 1 209 ? 14.117 35.5 14.477 1 93.94 209 ALA A O 1
ATOM 1504 N N . ALA A 1 210 ? 13.641 33.344 14.625 1 95.62 210 ALA A N 1
ATOM 1505 C CA . ALA A 1 210 ? 13.938 33.062 13.219 1 95.62 210 ALA A CA 1
ATOM 1506 C C . ALA A 1 210 ? 12.773 33.469 12.32 1 95.62 210 ALA A C 1
ATOM 1508 O O . ALA A 1 210 ? 12.922 33.562 11.102 1 95.62 210 ALA A O 1
ATOM 1509 N N . GLY A 1 211 ? 11.578 33.688 12.922 1 95.81 211 GLY A N 1
ATOM 1510 C CA . GLY A 1 211 ? 10.555 34.219 12.031 1 95.81 211 GLY A CA 1
ATOM 1511 C C . GLY A 1 211 ? 9.148 33.906 12.484 1 95.81 211 GLY A C 1
ATOM 1512 O O . GLY A 1 211 ? 8.188 34.531 12.031 1 95.81 211 GLY A O 1
ATOM 1513 N N . ALA A 1 212 ? 8.938 33 13.375 1 97.06 212 ALA A N 1
ATOM 1514 C CA . ALA A 1 212 ? 7.602 32.625 13.852 1 97.06 212 ALA A CA 1
ATOM 1515 C C . ALA A 1 212 ? 7.164 33.531 15.008 1 97.06 212 ALA A C 1
ATOM 1517 O O . ALA A 1 212 ? 7.973 33.875 15.875 1 97.06 212 ALA A O 1
ATOM 1518 N N . THR A 1 213 ? 5.902 33.906 15.055 1 98 213 THR A N 1
ATOM 1519 C CA . THR A 1 213 ? 5.398 34.688 16.172 1 98 213 THR A CA 1
ATOM 1520 C C . THR A 1 213 ? 5.234 33.812 17.422 1 98 213 THR A C 1
ATOM 1522 O O . THR A 1 213 ? 5.578 34.219 18.531 1 98 213 THR A O 1
ATOM 1525 N N . ALA A 1 214 ? 4.723 32.656 17.297 1 98.5 214 ALA A N 1
ATOM 1526 C CA . ALA A 1 214 ? 4.547 31.656 18.359 1 98.5 214 ALA A CA 1
ATOM 1527 C C . ALA A 1 214 ? 4.984 30.281 17.891 1 98.5 214 ALA A C 1
ATOM 1529 O O . ALA A 1 214 ? 4.902 29.953 16.703 1 98.5 214 ALA A O 1
ATOM 1530 N N . VAL A 1 215 ? 5.469 29.469 18.812 1 98.38 215 VAL A N 1
ATOM 1531 C CA . VAL A 1 215 ? 5.902 28.094 18.547 1 98.38 215 VAL A CA 1
ATOM 1532 C C . VAL A 1 215 ? 5.227 27.141 19.516 1 98.38 215 VAL A C 1
ATOM 1534 O O . VAL A 1 215 ? 5.293 27.328 20.734 1 98.38 215 VAL A O 1
ATOM 1537 N N . VAL A 1 216 ? 4.484 26.188 19 1 98.56 216 VAL A N 1
ATOM 1538 C CA . VAL A 1 216 ? 3.859 25.141 19.812 1 98.56 216 VAL A CA 1
ATOM 1539 C C . VAL A 1 216 ? 4.504 23.797 19.484 1 98.56 216 VAL A C 1
ATOM 1541 O O . VAL A 1 216 ? 4.359 23.281 18.375 1 98.56 216 VAL A O 1
ATOM 1544 N N . VAL A 1 217 ? 5.176 23.188 20.469 1 98.06 217 VAL A N 1
ATOM 1545 C CA . VAL A 1 217 ? 5.906 21.938 20.297 1 98.06 217 VAL A CA 1
ATOM 1546 C C . VAL A 1 217 ? 5.105 20.781 20.891 1 98.06 217 VAL A C 1
ATOM 1548 O O . VAL A 1 217 ? 4.848 20.75 22.109 1 98.06 217 VAL A O 1
ATOM 1551 N N . SER A 1 218 ? 4.691 19.891 20.047 1 97.31 218 SER A N 1
ATOM 1552 C CA . SER A 1 218 ? 3.977 18.719 20.547 1 97.31 218 SER A CA 1
ATOM 1553 C C . SER A 1 218 ? 4.945 17.656 21.062 1 97.31 218 SER A C 1
ATOM 1555 O O . SER A 1 218 ? 6.027 17.484 20.5 1 97.31 218 SER A O 1
ATOM 1557 N N . ARG A 1 219 ? 4.523 16.938 22.125 1 94.88 219 ARG A N 1
ATOM 1558 C CA . ARG A 1 219 ? 5.375 15.945 22.781 1 94.88 219 ARG A CA 1
ATOM 1559 C C . ARG A 1 219 ? 4.629 14.633 22.969 1 94.88 219 ARG A C 1
ATOM 1561 O O . ARG A 1 219 ? 4.762 13.992 24.016 1 94.88 219 ARG A O 1
ATOM 1568 N N . GLY A 1 220 ? 3.773 14.297 22.078 1 90.5 220 GLY A N 1
ATOM 1569 C CA . GLY A 1 220 ? 3.008 13.062 22.203 1 90.5 220 GLY A CA 1
ATOM 1570 C C . GLY A 1 220 ? 2.219 12.984 23.5 1 90.5 220 GLY A C 1
ATOM 1571 O O . GLY A 1 220 ? 1.479 13.906 23.844 1 90.5 220 GLY A O 1
ATOM 1572 N N . PRO A 1 221 ? 2.42 11.844 24.219 1 89.25 221 PRO A N 1
ATOM 1573 C CA . PRO A 1 221 ? 1.673 11.664 25.469 1 89.25 221 PRO A CA 1
ATOM 1574 C C . PRO A 1 221 ? 2.057 12.68 26.547 1 89.25 221 PRO A C 1
ATOM 1576 O O . PRO A 1 221 ? 1.325 12.852 27.516 1 89.25 221 PRO A O 1
ATOM 1579 N N . ASP A 1 222 ? 3.182 13.328 26.375 1 91.44 222 ASP A N 1
ATOM 1580 C CA . ASP A 1 222 ? 3.645 14.312 27.344 1 91.44 222 ASP A CA 1
ATOM 1581 C C . ASP A 1 222 ? 3.004 15.672 27.109 1 91.44 222 ASP A C 1
ATOM 1583 O O . ASP A 1 222 ? 3.301 16.641 27.812 1 91.44 222 ASP A O 1
ATOM 1587 N N . GLY A 1 223 ? 2.146 15.773 26.047 1 94.06 223 GLY A N 1
ATOM 1588 C CA . GLY A 1 223 ? 1.407 17 25.781 1 94.06 223 GLY A CA 1
ATOM 1589 C C . GLY A 1 223 ? 2.143 17.953 24.859 1 94.06 223 GLY A C 1
ATOM 1590 O O . GLY A 1 223 ? 2.551 17.562 23.766 1 94.06 223 GLY A O 1
ATOM 1591 N N . LEU A 1 224 ? 2.129 19.25 25.281 1 97.12 224 LEU A N 1
ATOM 1592 C CA . LEU A 1 224 ? 2.775 20.234 24.406 1 97.12 224 LEU A CA 1
ATOM 1593 C C . LEU A 1 224 ? 3.379 21.375 25.234 1 97.12 224 LEU A C 1
ATOM 1595 O O . LEU A 1 224 ? 3.094 21.5 26.438 1 97.12 224 LEU A O 1
ATOM 1599 N N . VAL A 1 225 ? 4.324 22.062 24.672 1 96.94 225 VAL A N 1
ATOM 1600 C CA . VAL A 1 225 ? 4.891 23.312 25.172 1 96.94 225 VAL A CA 1
ATOM 1601 C C . VAL A 1 225 ? 4.703 24.422 24.125 1 96.94 225 VAL A C 1
ATOM 1603 O O . VAL A 1 225 ? 4.887 24.188 22.938 1 96.94 225 VAL A O 1
ATOM 1606 N N . ALA A 1 226 ? 4.246 25.562 24.625 1 97.94 226 ALA A N 1
ATOM 1607 C CA . ALA A 1 226 ? 4.035 26.703 23.75 1 97.94 226 ALA A CA 1
ATOM 1608 C C . ALA A 1 226 ? 4.859 27.906 24.188 1 97.94 226 ALA A C 1
ATOM 1610 O O . ALA A 1 226 ? 4.93 28.219 25.375 1 97.94 226 ALA A O 1
ATOM 1611 N N . VAL A 1 227 ? 5.559 28.469 23.297 1 97.44 227 VAL A N 1
ATOM 1612 C CA . VAL A 1 227 ? 6.234 29.75 23.5 1 97.44 227 VAL A CA 1
ATOM 1613 C C . VAL A 1 227 ? 5.59 30.828 22.625 1 97.44 227 VAL A C 1
ATOM 1615 O O . VAL A 1 227 ? 5.625 30.734 21.391 1 97.44 227 VAL A O 1
ATOM 1618 N N . THR A 1 228 ? 4.953 31.812 23.297 1 96.31 228 THR A N 1
ATOM 1619 C CA . THR A 1 228 ? 4.152 32.812 22.594 1 96.31 228 THR A CA 1
ATOM 1620 C C . THR A 1 228 ? 4.52 34.219 23.062 1 96.31 228 THR A C 1
ATOM 1622 O O . THR A 1 228 ? 5.246 34.375 24.047 1 96.31 228 THR A O 1
ATOM 1625 N N . PRO A 1 229 ? 4.023 35.281 22.344 1 93.19 229 PRO A N 1
ATOM 1626 C CA . PRO A 1 229 ? 4.262 36.625 22.812 1 93.19 229 PRO A CA 1
ATOM 1627 C C . PRO A 1 229 ? 3.645 36.906 24.188 1 93.19 229 PRO A C 1
ATOM 1629 O O . PRO A 1 229 ? 4.086 37.812 24.891 1 93.19 229 PRO A O 1
ATOM 1632 N N . ASP A 1 230 ? 2.689 36.094 24.562 1 93.5 230 ASP A N 1
ATOM 1633 C CA . ASP A 1 230 ? 1.974 36.312 25.828 1 93.5 230 ASP A CA 1
ATOM 1634 C C . ASP A 1 230 ? 2.588 35.469 26.953 1 93.5 230 ASP A C 1
ATOM 1636 O O . ASP A 1 230 ? 2.145 35.562 28.094 1 93.5 230 ASP A O 1
ATOM 1640 N N . GLY A 1 231 ? 3.553 34.719 26.625 1 94.06 231 GLY A N 1
ATOM 1641 C CA . GLY A 1 231 ? 4.164 33.875 27.609 1 94.06 231 GLY A CA 1
ATOM 1642 C C . GLY A 1 231 ? 4.332 32.438 27.125 1 94.06 231 GLY A C 1
ATOM 1643 O O . GLY A 1 231 ? 4.09 32.125 25.953 1 94.06 231 GLY A O 1
ATOM 1644 N N . ALA A 1 232 ? 4.828 31.594 28.031 1 96.38 232 ALA A N 1
ATOM 1645 C CA . ALA A 1 232 ? 5.051 30.188 27.734 1 96.38 232 ALA A CA 1
ATOM 1646 C C . ALA A 1 232 ? 4.211 29.297 28.641 1 96.38 232 ALA A C 1
ATOM 1648 O O . ALA A 1 232 ? 3.945 29.641 29.797 1 96.38 232 ALA A O 1
ATOM 1649 N N . TRP A 1 233 ? 3.734 28.219 28.062 1 96.94 233 TRP A N 1
ATOM 1650 C CA . TRP A 1 233 ? 2.861 27.312 28.797 1 96.94 233 TRP A CA 1
ATOM 1651 C C . TRP A 1 233 ? 3.193 25.859 28.469 1 96.94 233 TRP A C 1
ATOM 1653 O O . TRP A 1 233 ? 3.711 25.562 27.391 1 96.94 233 TRP A O 1
ATOM 1663 N N . ALA A 1 234 ? 2.891 25.016 29.375 1 96.44 234 ALA A N 1
ATOM 1664 C CA . ALA A 1 234 ? 2.809 23.578 29.156 1 96.44 234 ALA A CA 1
ATOM 1665 C C . ALA A 1 234 ? 1.394 23.062 29.406 1 96.44 234 ALA A C 1
ATOM 1667 O O . ALA A 1 234 ? 0.683 23.562 30.266 1 96.44 234 ALA A O 1
ATOM 1668 N N . ALA A 1 235 ? 0.983 22.172 28.609 1 95.12 235 ALA A N 1
ATOM 1669 C CA . ALA A 1 235 ? -0.291 21.484 28.797 1 95.12 235 ALA A CA 1
ATOM 1670 C C . ALA A 1 235 ? -0.126 19.969 28.625 1 95.12 235 ALA A C 1
ATOM 1672 O O . ALA A 1 235 ? 0.587 19.516 27.719 1 95.12 235 ALA A O 1
ATOM 1673 N N . VAL A 1 236 ? -0.758 19.156 29.469 1 89.38 236 VAL A N 1
ATOM 1674 C CA . VAL A 1 236 ? -0.646 17.703 29.469 1 89.38 236 VAL A CA 1
ATOM 1675 C C . VAL A 1 236 ? -2.039 17.078 29.406 1 89.38 236 VAL A C 1
ATOM 1677 O O . VAL A 1 236 ? -2.926 17.453 30.172 1 89.38 236 VAL A O 1
ATOM 1680 N N . PRO A 1 237 ? -2.205 16.219 28.422 1 86.94 237 PRO A N 1
ATOM 1681 C CA . PRO A 1 237 ? -3.496 15.523 28.391 1 86.94 237 PRO A CA 1
ATOM 1682 C C . PRO A 1 237 ? -3.578 14.383 29.391 1 86.94 237 PRO A C 1
ATOM 1684 O O . PRO A 1 237 ? -2.549 13.898 29.875 1 86.94 237 PRO A O 1
ATOM 1687 N N . PRO A 1 238 ? -4.879 14.023 29.703 1 86.44 238 PRO A N 1
ATOM 1688 C CA . PRO A 1 238 ? -5.02 12.742 30.391 1 86.44 238 PRO A CA 1
ATOM 1689 C C . PRO A 1 238 ? -4.531 11.562 29.562 1 86.44 238 PRO A C 1
ATOM 1691 O O . PRO A 1 238 ? -4.418 11.68 28.328 1 86.44 238 PRO A O 1
ATOM 1694 N N . VAL A 1 239 ? -4.246 10.531 30.219 1 83.19 239 VAL A N 1
ATOM 1695 C CA . VAL A 1 239 ? -3.738 9.336 29.547 1 83.19 239 VAL A CA 1
ATOM 1696 C C . VAL A 1 239 ? -4.832 8.734 28.672 1 83.19 239 VAL A C 1
ATOM 1698 O O . VAL A 1 239 ? -5.93 8.438 29.156 1 83.19 239 VAL A O 1
ATOM 1701 N N . VAL A 1 240 ? -4.523 8.727 27.406 1 83.88 240 VAL A N 1
ATOM 1702 C CA . VAL A 1 240 ? -5.41 8.078 26.438 1 83.88 240 VAL A CA 1
ATOM 1703 C C . VAL A 1 240 ? -4.621 7.07 25.609 1 83.88 240 VAL A C 1
ATOM 1705 O O . VAL A 1 240 ? -3.465 7.316 25.25 1 83.88 240 VAL A O 1
ATOM 1708 N N . THR A 1 241 ? -5.281 5.879 25.438 1 82.94 241 THR A N 1
ATOM 1709 C CA . THR A 1 241 ? -4.633 4.844 24.625 1 82.94 241 THR A CA 1
ATOM 1710 C C . THR A 1 241 ? -5.289 4.727 23.266 1 82.94 241 THR A C 1
ATOM 1712 O O . THR A 1 241 ? -6.5 4.902 23.125 1 82.94 241 THR A O 1
ATOM 1715 N N . GLY A 1 242 ? -4.453 4.535 22.25 1 84.25 242 GLY A N 1
ATOM 1716 C CA . GLY A 1 242 ? -4.957 4.355 20.906 1 84.25 242 GLY A CA 1
ATOM 1717 C C . GLY A 1 242 ? -3.938 4.703 19.828 1 84.25 242 GLY A C 1
ATOM 1718 O O . GLY A 1 242 ? -2.742 4.457 20 1 84.25 242 GLY A O 1
ATOM 1719 N N . ASN A 1 243 ? -4.449 5.238 18.719 1 82.88 243 ASN A N 1
ATOM 1720 C CA . ASN A 1 243 ? -3.619 5.594 17.562 1 82.88 243 ASN A CA 1
ATOM 1721 C C . ASN A 1 243 ? -3.322 7.09 17.531 1 82.88 243 ASN A C 1
ATOM 1723 O O . ASN A 1 243 ? -4.223 7.898 17.297 1 82.88 243 ASN A O 1
ATOM 1727 N N . PRO A 1 244 ? -2.105 7.426 17.656 1 86.5 244 PRO A N 1
ATOM 1728 C CA . PRO A 1 244 ? -1.791 8.852 17.719 1 86.5 244 PRO A CA 1
ATOM 1729 C C . PRO A 1 244 ? -1.754 9.516 16.344 1 86.5 244 PRO A C 1
ATOM 1731 O O . PRO A 1 244 ? -1.531 10.727 16.25 1 86.5 244 PRO A O 1
ATOM 1734 N N . THR A 1 245 ? -1.925 8.711 15.297 1 85.5 245 THR A N 1
ATOM 1735 C CA . THR A 1 245 ? -1.87 9.273 13.945 1 85.5 245 THR A CA 1
ATOM 1736 C C . THR A 1 245 ? -2.9 10.391 13.781 1 85.5 245 THR A C 1
ATOM 1738 O O . THR A 1 245 ? -4.082 10.195 14.086 1 85.5 245 THR A O 1
ATOM 1741 N N . GLY A 1 246 ? -2.426 11.578 13.367 1 91.75 246 GLY A N 1
ATOM 1742 C CA . GLY A 1 246 ? -3.318 12.703 13.133 1 91.75 246 GLY A CA 1
ATOM 1743 C C . GLY A 1 246 ? -3.463 13.617 14.336 1 91.75 246 GLY A C 1
ATOM 1744 O O . GLY A 1 246 ? -4.062 14.688 14.242 1 91.75 246 GLY A O 1
ATOM 1745 N N . ALA A 1 247 ? -2.953 13.195 15.531 1 93.81 247 ALA A N 1
ATOM 1746 C CA . ALA A 1 247 ? -3.057 14.016 16.734 1 93.81 247 ALA A CA 1
ATOM 1747 C C . ALA A 1 247 ? -2.418 15.383 16.516 1 93.81 247 ALA A C 1
ATOM 1749 O O . ALA A 1 247 ? -2.947 16.406 16.969 1 93.81 247 ALA A O 1
ATOM 1750 N N . GLY A 1 248 ? -1.293 15.391 15.859 1 95.81 248 GLY A N 1
ATOM 1751 C CA . GLY A 1 248 ? -0.65 16.656 15.531 1 95.81 248 GLY A CA 1
ATOM 1752 C C . GLY A 1 248 ? -1.481 17.516 14.609 1 95.81 248 GLY A C 1
ATOM 1753 O O . GLY A 1 248 ? -1.522 18.75 14.766 1 95.81 248 GLY A O 1
ATOM 1754 N N . ASP A 1 249 ? -2.117 16.922 13.641 1 97.5 249 ASP A N 1
ATOM 1755 C CA . ASP A 1 249 ? -2.98 17.656 12.719 1 97.5 249 ASP A CA 1
ATOM 1756 C C . ASP A 1 249 ? -4.18 18.266 13.453 1 97.5 249 ASP A C 1
ATOM 1758 O O . ASP A 1 249 ? -4.633 19.359 13.125 1 97.5 249 ASP A O 1
ATOM 1762 N N . ALA A 1 250 ? -4.684 17.5 14.398 1 97.5 250 ALA A N 1
ATOM 1763 C CA . ALA A 1 250 ? -5.785 18.016 15.211 1 97.5 250 ALA A CA 1
ATOM 1764 C C . ALA A 1 250 ? -5.355 19.234 16.016 1 97.5 250 ALA A C 1
ATOM 1766 O O . ALA A 1 250 ? -6.121 20.188 16.172 1 97.5 250 ALA A O 1
ATOM 1767 N N . LEU A 1 251 ? -4.172 19.141 16.562 1 97.94 251 LEU A N 1
ATOM 1768 C CA . LEU A 1 251 ? -3.613 20.297 17.25 1 97.94 251 LEU A CA 1
ATOM 1769 C C . LEU A 1 251 ? -3.527 21.5 16.328 1 97.94 251 LEU A C 1
ATOM 1771 O O . LEU A 1 251 ? -3.898 22.609 16.703 1 97.94 251 LEU A O 1
ATOM 1775 N N . VAL A 1 252 ? -3.105 21.297 15.117 1 98.75 252 VAL A N 1
ATOM 1776 C CA . VAL A 1 252 ? -2.994 22.359 14.125 1 98.75 252 VAL A CA 1
ATOM 1777 C C . VAL A 1 252 ? -4.375 22.938 13.828 1 98.75 252 VAL A C 1
ATOM 1779 O O . VAL A 1 252 ? -4.535 24.156 13.711 1 98.75 252 VAL A O 1
ATOM 1782 N N . ALA A 1 253 ? -5.363 22.078 13.742 1 98.75 253 ALA A N 1
ATOM 1783 C CA . ALA A 1 253 ? -6.734 22.531 13.523 1 98.75 253 ALA A CA 1
ATOM 1784 C C . ALA A 1 253 ? -7.191 23.453 14.648 1 98.75 253 ALA A C 1
ATOM 1786 O O . ALA A 1 253 ? -7.766 24.516 14.383 1 98.75 253 ALA A O 1
ATOM 1787 N N . ALA A 1 254 ? -6.934 23.094 15.859 1 98.44 254 ALA A N 1
ATOM 1788 C CA . ALA A 1 254 ? -7.316 23.906 17.016 1 98.44 254 ALA A CA 1
ATOM 1789 C C . ALA A 1 254 ? -6.586 25.234 17.016 1 98.44 254 ALA A C 1
ATOM 1791 O O . ALA A 1 254 ? -7.18 26.281 17.312 1 98.44 254 ALA A O 1
ATOM 1792 N N . LEU A 1 255 ? -5.332 25.203 16.719 1 98.69 255 LEU A N 1
ATOM 1793 C CA . LEU A 1 255 ? -4.547 26.438 16.656 1 98.69 255 LEU A CA 1
ATOM 1794 C C . LEU A 1 255 ? -5.082 27.375 15.578 1 98.69 255 LEU A C 1
ATOM 1796 O O . LEU A 1 255 ? -5.195 28.578 15.805 1 98.69 255 LEU A O 1
ATOM 1800 N N . ALA A 1 256 ? -5.375 26.812 14.406 1 98.88 256 ALA A N 1
ATOM 1801 C CA . ALA A 1 256 ? -5.93 27.609 13.32 1 98.88 256 ALA A CA 1
ATOM 1802 C C . ALA A 1 256 ? -7.27 28.219 13.711 1 98.88 256 ALA A C 1
ATOM 1804 O O . ALA A 1 256 ? -7.516 29.406 13.461 1 98.88 256 ALA A O 1
ATOM 1805 N N . ARG A 1 257 ? -8.102 27.438 14.328 1 98.5 257 ARG A N 1
ATOM 1806 C CA . ARG A 1 257 ? -9.406 27.906 14.781 1 98.5 257 ARG A CA 1
ATOM 1807 C C . ARG A 1 257 ? -9.258 29.016 15.836 1 98.5 257 ARG A C 1
ATOM 1809 O O . ARG A 1 257 ? -9.953 30.031 15.781 1 98.5 257 ARG A O 1
ATOM 1816 N N . GLY A 1 258 ? -8.398 28.766 16.812 1 98.06 258 GLY A N 1
ATOM 1817 C CA . GLY A 1 258 ? -8.133 29.781 17.828 1 98.06 258 GLY A CA 1
ATOM 1818 C C . GLY A 1 258 ? -7.629 31.094 17.234 1 98.06 258 GLY A C 1
ATOM 1819 O O . GLY A 1 258 ? -8.031 32.156 17.672 1 98.06 258 GLY A O 1
ATOM 1820 N N . LEU A 1 259 ? -6.746 30.969 16.281 1 97.81 259 LEU A N 1
ATOM 1821 C CA . LEU A 1 259 ? -6.23 32.156 15.586 1 97.81 259 LEU A CA 1
ATOM 1822 C C . LEU A 1 259 ? -7.352 32.875 14.859 1 97.81 259 LEU A C 1
ATOM 1824 O O . LEU A 1 259 ? -7.422 34.125 14.898 1 97.81 259 LEU A O 1
ATOM 1828 N N . ALA A 1 260 ? -8.203 32.156 14.203 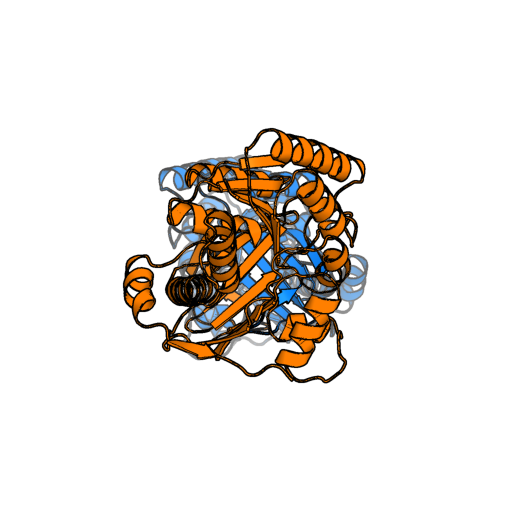1 97.81 260 ALA A N 1
ATOM 1829 C CA . ALA A 1 260 ? -9.312 32.719 13.43 1 97.81 260 ALA A CA 1
ATOM 1830 C C . ALA A 1 260 ? -10.273 33.5 14.336 1 97.81 260 ALA A C 1
ATOM 1832 O O . ALA A 1 260 ? -10.812 34.531 13.953 1 97.81 260 ALA A O 1
ATOM 1833 N N . HIS A 1 261 ? -10.445 33 15.547 1 97.44 261 HIS A N 1
ATOM 1834 C CA . HIS A 1 261 ? -11.438 33.594 16.438 1 97.44 261 HIS A CA 1
ATOM 1835 C C . HIS A 1 261 ? -10.781 34.531 17.453 1 97.44 261 HIS A C 1
ATOM 1837 O O . HIS A 1 261 ? -11.469 35.156 18.266 1 97.44 261 HIS A O 1
ATOM 1843 N N . GLY A 1 262 ? -9.523 34.531 17.453 1 97.06 262 GLY A N 1
ATOM 1844 C CA . GLY A 1 262 ? -8.812 35.406 18.375 1 97.06 262 GLY A CA 1
ATOM 1845 C C . GLY A 1 262 ? -8.883 34.938 19.812 1 97.06 262 GLY A C 1
ATOM 1846 O O . GLY A 1 262 ? -8.969 35.781 20.734 1 97.06 262 GLY A O 1
ATOM 1847 N N . SER A 1 263 ? -8.898 33.719 20.047 1 96.88 263 SER A N 1
ATOM 1848 C CA . SER A 1 263 ? -8.953 33.188 21.391 1 96.88 263 SER A CA 1
ATOM 1849 C C . SER A 1 263 ? -7.617 33.375 22.125 1 96.88 263 SER A C 1
ATOM 1851 O O . SER A 1 263 ? -6.562 33.375 21.484 1 96.88 263 SER A O 1
ATOM 1853 N N . ALA A 1 264 ? -7.711 33.438 23.5 1 96.31 264 ALA A N 1
ATOM 1854 C CA . ALA A 1 264 ? -6.496 33.531 24.297 1 96.31 264 ALA A CA 1
ATOM 1855 C C . ALA A 1 264 ? -5.68 32.25 24.219 1 96.31 264 ALA A C 1
ATOM 1857 O O . ALA A 1 264 ? -6.23 31.172 24 1 96.31 264 ALA A O 1
ATOM 1858 N N . TRP A 1 265 ? -4.383 32.375 24.422 1 96.5 265 TRP A N 1
ATOM 1859 C CA . TRP A 1 265 ? -3.461 31.25 24.219 1 96.5 265 TRP A CA 1
ATOM 1860 C C . TRP A 1 265 ? -3.818 30.078 25.141 1 96.5 265 TRP A C 1
ATOM 1862 O O . TRP A 1 265 ? -3.885 28.938 24.703 1 96.5 265 TRP A O 1
ATOM 1872 N N . PRO A 1 266 ? -4.133 30.328 26.438 1 95.19 266 PRO A N 1
ATOM 1873 C CA . PRO A 1 266 ? -4.488 29.188 27.266 1 95.19 266 PRO A CA 1
ATOM 1874 C C . PRO A 1 266 ? -5.68 28.406 26.719 1 95.19 266 PRO A C 1
ATOM 1876 O O . PRO A 1 266 ? -5.691 27.172 26.766 1 95.19 266 PRO A O 1
ATOM 1879 N N . ASP A 1 267 ? -6.633 29.094 26.203 1 95.56 267 ASP A N 1
ATOM 1880 C CA . ASP A 1 267 ? -7.82 28.453 25.656 1 95.56 267 ASP A CA 1
ATOM 1881 C C . ASP A 1 267 ? -7.492 27.688 24.375 1 95.56 267 ASP A C 1
ATOM 1883 O O . ASP A 1 267 ? -7.977 26.578 24.172 1 95.56 267 ASP A O 1
ATOM 1887 N N . ARG A 1 268 ? -6.652 28.266 23.469 1 96.38 268 ARG A N 1
ATOM 1888 C CA . ARG A 1 268 ? -6.203 27.609 22.25 1 96.38 268 ARG A CA 1
ATOM 1889 C C . ARG A 1 268 ? -5.473 26.312 22.547 1 96.38 268 ARG A C 1
ATOM 1891 O O . ARG A 1 268 ? -5.688 25.312 21.859 1 96.38 268 ARG A O 1
ATOM 1898 N N . LEU A 1 269 ? -4.645 26.391 23.562 1 97.44 269 LEU A N 1
ATOM 1899 C CA . LEU A 1 269 ? -3.818 25.25 23.906 1 97.44 269 LEU A CA 1
ATOM 1900 C C . LEU A 1 269 ? -4.66 24.141 24.531 1 97.44 269 LEU A C 1
ATOM 1902 O O . LEU A 1 269 ? -4.465 22.953 24.234 1 97.44 269 LEU A O 1
ATOM 1906 N N . ARG A 1 270 ? -5.637 24.516 25.359 1 96.38 270 ARG A N 1
ATOM 1907 C CA . ARG A 1 270 ? -6.562 23.547 25.938 1 96.38 270 ARG A CA 1
ATOM 1908 C C . ARG A 1 270 ? -7.359 22.828 24.844 1 96.38 270 ARG A C 1
ATOM 1910 O O . ARG A 1 270 ? -7.504 21.609 24.859 1 96.38 270 ARG A O 1
ATOM 1917 N N . ASP A 1 271 ? -7.84 23.641 23.984 1 96.81 271 ASP A N 1
ATOM 1918 C CA . ASP A 1 271 ? -8.594 23.125 22.844 1 96.81 271 ASP A CA 1
ATOM 1919 C C . ASP A 1 271 ? -7.758 22.125 22.031 1 96.81 271 ASP A C 1
ATOM 1921 O O . ASP A 1 271 ? -8.234 21.047 21.688 1 96.81 271 ASP A O 1
ATOM 1925 N N . GLY A 1 272 ? -6.512 22.484 21.719 1 97.44 272 GLY A N 1
ATOM 1926 C CA . GLY A 1 272 ? -5.613 21.656 20.938 1 97.44 272 GLY A CA 1
ATOM 1927 C C . GLY A 1 272 ? -5.297 20.328 21.609 1 97.44 272 GLY A C 1
ATOM 1928 O O . GLY A 1 272 ? -5.32 19.281 20.969 1 97.44 272 GLY A O 1
ATOM 1929 N N . VAL A 1 273 ? -5.039 20.344 22.891 1 96.88 273 VAL A N 1
ATOM 1930 C CA . VAL A 1 273 ? -4.703 19.125 23.641 1 96.88 273 VAL A CA 1
ATOM 1931 C C . VAL A 1 273 ? -5.918 18.203 23.703 1 96.88 273 VAL A C 1
ATOM 1933 O O . VAL A 1 273 ? -5.793 17 23.5 1 96.88 273 VAL A O 1
ATOM 1936 N N . ALA A 1 274 ? -7.062 18.781 23.953 1 96 274 ALA A N 1
ATOM 1937 C CA . ALA A 1 274 ? -8.289 17.984 24.031 1 96 274 ALA A CA 1
ATOM 1938 C C . ALA A 1 274 ? -8.586 17.328 22.688 1 96 274 ALA A C 1
ATOM 1940 O O . ALA A 1 274 ? -8.922 16.141 22.625 1 96 274 ALA A O 1
ATOM 1941 N N . LEU A 1 275 ? -8.477 18.109 21.641 1 96.12 275 LEU A N 1
ATOM 1942 C CA . LEU A 1 275 ? -8.75 17.594 20.297 1 96.12 275 LEU A CA 1
ATOM 1943 C C . LEU A 1 275 ? -7.742 16.516 19.922 1 96.12 275 LEU A C 1
ATOM 1945 O O . LEU A 1 275 ? -8.117 15.484 19.359 1 96.12 275 LEU A O 1
ATOM 1949 N N . SER A 1 276 ? -6.469 16.75 20.203 1 95.81 276 SER A N 1
ATOM 1950 C CA . SER A 1 276 ? -5.422 15.766 19.922 1 95.81 276 SER A CA 1
ATOM 1951 C C . SER A 1 276 ? -5.699 14.445 20.641 1 95.81 276 SER A C 1
ATOM 1953 O O . SER A 1 276 ? -5.613 13.375 20.047 1 95.81 276 SER A O 1
ATOM 1955 N N . ALA A 1 277 ? -6.062 14.523 21.875 1 93.69 277 ALA A N 1
ATOM 1956 C CA . ALA A 1 277 ? -6.352 13.336 22.672 1 93.69 277 ALA A CA 1
ATOM 1957 C C . ALA A 1 277 ? -7.562 12.594 22.125 1 93.69 277 ALA A C 1
ATOM 1959 O O . ALA A 1 277 ? -7.574 11.359 22.094 1 93.69 277 ALA A O 1
ATOM 1960 N N . ALA A 1 278 ? -8.523 13.305 21.734 1 94.75 278 ALA A N 1
ATOM 1961 C CA . ALA A 1 278 ? -9.742 12.711 21.203 1 94.75 278 ALA A CA 1
ATOM 1962 C C . ALA A 1 278 ? -9.469 12 19.875 1 94.75 278 ALA A C 1
ATOM 1964 O O . ALA A 1 278 ? -10.164 11.055 19.516 1 94.75 278 ALA A O 1
ATOM 1965 N N . THR A 1 279 ? -8.508 12.508 19.125 1 93.31 279 THR A N 1
ATOM 1966 C CA . THR A 1 279 ? -8.117 11.914 17.859 1 93.31 279 THR A CA 1
ATOM 1967 C C . THR A 1 279 ? -7.48 10.547 18.078 1 93.31 279 THR A C 1
ATOM 1969 O O . THR A 1 279 ? -7.664 9.633 17.266 1 93.31 279 THR A O 1
ATOM 1972 N N . VAL A 1 280 ? -6.785 10.383 19.188 1 88.56 280 VAL A N 1
ATOM 1973 C CA . VAL A 1 280 ? -6.086 9.141 19.516 1 88.56 280 VAL A CA 1
ATOM 1974 C C . VAL A 1 280 ? -7.09 8 19.656 1 88.56 280 VAL A C 1
ATOM 1976 O O . VAL A 1 280 ? -6.773 6.844 19.375 1 88.56 280 VAL A O 1
ATOM 1979 N N . GLN A 1 281 ? -8.273 8.328 19.969 1 86.44 281 GLN A N 1
ATOM 1980 C CA . GLN A 1 281 ? -9.312 7.328 20.203 1 86.44 281 GLN A CA 1
ATOM 1981 C C . GLN A 1 281 ? -10.148 7.098 18.953 1 86.44 281 GLN A C 1
ATOM 1983 O O . GLN A 1 281 ? -11.078 6.285 18.953 1 86.44 281 GLN A O 1
ATOM 1988 N N . ALA A 1 282 ? -9.844 7.801 17.953 1 86.38 282 ALA A N 1
ATOM 1989 C CA . ALA A 1 282 ? -10.617 7.711 16.719 1 86.38 282 ALA A CA 1
ATOM 1990 C C . ALA A 1 282 ? -9.977 6.738 15.742 1 86.38 282 ALA A C 1
ATOM 1992 O O . ALA A 1 282 ? -8.93 6.152 16.031 1 86.38 282 ALA A O 1
ATOM 1993 N N . GLU A 1 283 ? -10.617 6.551 14.625 1 78 283 GLU A N 1
ATOM 1994 C CA . GLU A 1 283 ? -10.219 5.535 13.656 1 78 283 GLU A CA 1
ATOM 1995 C C . GLU A 1 283 ? -8.977 5.969 12.883 1 78 283 GLU A C 1
ATOM 1997 O O . GLU A 1 283 ? -8.195 5.129 12.43 1 78 283 GLU A O 1
ATOM 2002 N N . GLY A 1 284 ? -8.883 7.332 12.758 1 81.25 284 GLY A N 1
ATOM 2003 C CA . GLY A 1 284 ? -7.73 7.773 11.992 1 81.25 284 GLY A CA 1
ATOM 2004 C C . GLY A 1 284 ? -7.605 9.281 11.914 1 81.25 284 GLY A C 1
ATOM 2005 O O . GLY A 1 284 ? -8.43 10.008 12.477 1 81.25 284 GLY A O 1
ATOM 2006 N N . ALA A 1 285 ? -6.574 9.672 11.172 1 82.38 285 ALA A N 1
ATOM 2007 C CA . ALA A 1 285 ? -6.285 11.094 11.023 1 82.38 285 ALA A CA 1
ATOM 2008 C C . ALA A 1 285 ? -7.473 11.836 10.414 1 82.38 285 ALA A C 1
ATOM 2010 O O . ALA A 1 285 ? -8.148 11.305 9.531 1 82.38 285 ALA A O 1
ATOM 2011 N N . GLY A 1 286 ? -7.707 13.047 10.844 1 88.25 286 GLY A N 1
ATOM 2012 C CA . GLY A 1 286 ? -8.797 13.859 10.344 1 88.25 286 GLY A CA 1
ATOM 2013 C C . GLY A 1 286 ? -10.125 13.578 11.031 1 88.25 286 GLY A C 1
ATOM 2014 O O . GLY A 1 286 ? -11.141 14.188 10.703 1 88.25 286 GLY A O 1
ATOM 2015 N N . SER A 1 287 ? -10.102 12.641 11.922 1 89.88 287 SER A N 1
ATOM 2016 C CA . SER A 1 287 ? -11.289 12.32 12.703 1 89.88 287 SER A CA 1
ATOM 2017 C C . SER A 1 287 ? -10.984 12.352 14.195 1 89.88 287 SER A C 1
ATOM 2019 O O . SER A 1 287 ? -9.82 12.281 14.609 1 89.88 287 SER A O 1
ATOM 2021 N N . PHE A 1 288 ? -12.031 12.633 14.992 1 93.12 288 PHE A N 1
ATOM 2022 C CA . PHE A 1 288 ? -11.922 12.602 16.453 1 93.12 288 PHE A CA 1
ATOM 2023 C C . PHE A 1 288 ? -13.258 12.227 17.078 1 93.12 288 PHE A C 1
ATOM 2025 O O . PHE A 1 288 ? -14.312 12.344 16.438 1 93.12 288 PHE A O 1
ATOM 2032 N N . ASP A 1 289 ? -13.164 11.734 18.25 1 92.62 289 ASP A N 1
ATOM 2033 C CA . ASP A 1 289 ? -14.383 11.414 18.984 1 92.62 289 ASP A CA 1
ATOM 2034 C C . ASP A 1 289 ? -14.945 12.648 19.688 1 92.62 289 ASP A C 1
ATOM 2036 O O . ASP A 1 289 ? -14.359 13.133 20.656 1 92.62 289 ASP A O 1
ATOM 2040 N N . MET A 1 290 ? -16.109 13.086 19.25 1 94.19 290 MET A N 1
ATOM 2041 C CA . MET A 1 290 ? -16.703 14.328 19.75 1 94.19 290 MET A CA 1
ATOM 2042 C C . MET A 1 290 ? -17.016 14.234 21.234 1 94.19 290 MET A C 1
ATOM 2044 O O . MET A 1 290 ? -16.797 15.188 21.984 1 94.19 290 MET A O 1
ATOM 2048 N N . SER A 1 291 ? -17.516 13.062 21.641 1 94.75 291 SER A N 1
ATOM 2049 C CA . SER A 1 291 ? -17.844 12.875 23.047 1 94.75 291 SER A CA 1
ATOM 2050 C C . SER A 1 291 ? -16.594 12.961 23.922 1 94.75 291 SER A C 1
ATOM 2052 O O . SER A 1 291 ? -16.594 13.617 24.969 1 94.75 291 SER A O 1
ATOM 2054 N N . THR A 1 292 ? -15.562 12.32 23.469 1 94.06 292 THR A N 1
ATOM 2055 C CA . THR A 1 292 ? -14.297 12.359 24.188 1 94.06 292 THR A CA 1
ATOM 2056 C C . THR A 1 292 ? -13.734 13.773 24.234 1 94.06 292 THR A C 1
ATOM 2058 O O . THR A 1 292 ? -13.273 14.242 25.266 1 94.06 292 THR A O 1
ATOM 2061 N N . TYR A 1 293 ? -13.836 14.453 23.125 1 96.12 293 TYR A N 1
ATOM 2062 C CA . TYR A 1 293 ? -13.359 15.828 23.031 1 96.12 293 TYR A CA 1
ATOM 2063 C C . TYR A 1 293 ? -14.055 16.719 24.047 1 96.12 293 TYR A C 1
ATOM 2065 O O . TYR A 1 293 ? -13.398 17.422 24.828 1 96.12 293 TYR A O 1
ATOM 2073 N N . ARG A 1 294 ? -15.305 16.641 24.125 1 96.12 294 ARG A N 1
ATOM 2074 C CA . ARG A 1 294 ? -16.094 17.469 25.031 1 96.12 294 ARG A CA 1
ATOM 2075 C C . ARG A 1 294 ? -15.805 17.125 26.484 1 96.12 294 ARG A C 1
ATOM 2077 O O . ARG A 1 294 ? -15.773 18.016 27.344 1 96.12 294 ARG A O 1
ATOM 2084 N N . ALA A 1 295 ? -15.586 15.875 26.703 1 95.19 295 ALA A N 1
ATOM 2085 C CA . ALA A 1 295 ? -15.32 15.422 28.062 1 95.19 295 ALA A CA 1
ATOM 2086 C C . ALA A 1 295 ? -13.945 15.867 28.531 1 95.19 295 ALA A C 1
ATOM 2088 O O . ALA A 1 295 ? -13.75 16.156 29.719 1 95.19 295 ALA A O 1
ATOM 2089 N N . LEU A 1 296 ? -13 15.938 27.656 1 94.62 296 LEU A N 1
ATOM 2090 C CA . LEU A 1 296 ? -11.617 16.203 28.031 1 94.62 296 LEU A CA 1
ATOM 2091 C C . LEU A 1 296 ? -11.359 17.703 28.141 1 94.62 296 LEU A C 1
ATOM 2093 O O . LEU A 1 296 ? -10.508 18.125 28.922 1 94.62 296 LEU A O 1
ATOM 2097 N N . LEU A 1 297 ? -12.07 18.484 27.438 1 95.31 297 LEU A N 1
ATOM 2098 C CA . LE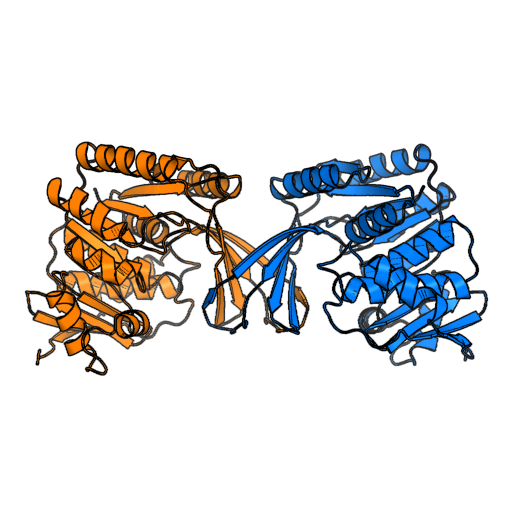U A 1 297 ? -11.797 19.906 27.281 1 95.31 297 LEU A CA 1
ATOM 2099 C C . LEU A 1 297 ? -11.711 20.594 28.641 1 95.31 297 LEU A C 1
ATOM 2101 O O . LEU A 1 297 ? -10.719 21.266 28.953 1 95.31 297 LEU A O 1
ATOM 2105 N N . PRO A 1 298 ? -12.672 20.375 29.578 1 93.81 298 PRO A N 1
ATOM 2106 C CA . PRO A 1 298 ? -12.617 21.078 30.875 1 93.81 298 PRO A CA 1
ATOM 2107 C C . PRO A 1 298 ? -11.586 20.484 31.828 1 93.81 298 PRO A C 1
ATOM 2109 O O . PRO A 1 298 ? -11.289 21.062 32.875 1 93.81 298 PRO A O 1
ATOM 2112 N N . ARG A 1 299 ? -10.945 19.344 31.422 1 93.25 299 ARG A N 1
ATOM 2113 C CA . ARG A 1 299 ? -10.047 18.625 32.312 1 93.25 299 ARG A CA 1
ATOM 2114 C C . ARG A 1 299 ? -8.586 18.938 32 1 93.25 299 ARG A C 1
ATOM 2116 O O . ARG A 1 299 ? -7.688 18.531 32.75 1 93.25 299 ARG A O 1
ATOM 2123 N N . ILE A 1 300 ? -8.383 19.672 30.953 1 94.69 300 ILE A N 1
ATOM 2124 C CA . ILE A 1 300 ? -7.008 19.922 30.531 1 94.69 300 ILE A CA 1
ATOM 2125 C C . ILE A 1 300 ? -6.375 20.984 31.438 1 94.69 300 ILE A C 1
ATOM 2127 O O . ILE A 1 300 ? -6.914 22.078 31.594 1 94.69 300 ILE A O 1
ATOM 2131 N N . GLU A 1 301 ? -5.238 20.609 31.969 1 90.94 301 GLU A N 1
ATOM 2132 C CA . GLU A 1 301 ? -4.504 21.516 32.844 1 90.94 301 GLU A CA 1
ATOM 2133 C C . GLU A 1 301 ? -3.359 22.188 32.094 1 90.94 301 GLU A C 1
ATOM 2135 O O . GLU A 1 301 ? -2.656 21.562 31.312 1 90.94 301 GLU A O 1
ATOM 2140 N N . LEU A 1 302 ? -3.258 23.5 32.312 1 94.12 302 LEU A N 1
ATOM 2141 C CA . LEU A 1 302 ? -2.162 24.281 31.766 1 94.12 302 LEU A CA 1
ATOM 2142 C C . LEU A 1 302 ? -1.286 24.859 32.875 1 94.12 302 LEU A C 1
ATOM 2144 O O . LEU A 1 302 ? -1.79 25.25 33.938 1 94.12 302 LEU A O 1
ATOM 2148 N N . SER A 1 303 ? -0.014 24.875 32.688 1 94.81 303 SER A N 1
ATOM 2149 C CA . SER A 1 303 ? 0.934 25.453 33.625 1 94.81 303 SER A CA 1
ATOM 2150 C C . SER A 1 303 ? 1.827 26.484 32.938 1 94.81 303 SER A C 1
ATOM 2152 O O . SER A 1 303 ? 2.422 26.203 31.891 1 94.81 303 SER A O 1
ATOM 2154 N N . PRO A 1 304 ? 1.924 27.641 33.5 1 94.62 304 PRO A N 1
ATOM 2155 C CA . PRO A 1 304 ? 2.873 28.609 32.938 1 94.62 304 PRO A CA 1
ATOM 2156 C C . PRO A 1 304 ? 4.328 28.172 33.125 1 94.62 304 PRO A C 1
ATOM 2158 O O . PRO A 1 304 ? 4.664 27.484 34.094 1 94.62 304 PRO A O 1
ATOM 2161 N N . LEU A 1 305 ? 5.078 28.531 32.062 1 93.88 305 LEU A N 1
ATOM 2162 C CA . LEU A 1 305 ? 6.508 28.234 32.125 1 93.88 305 LEU A CA 1
ATOM 2163 C C . LEU A 1 305 ? 7.324 29.531 32.188 1 93.88 305 LEU A C 1
ATOM 2165 O O . LEU A 1 305 ? 6.895 30.562 31.672 1 93.88 305 LEU A O 1
ATOM 2169 N N . THR A 1 306 ? 8.469 29.391 32.844 1 87.12 306 THR A N 1
ATOM 2170 C CA . THR A 1 306 ? 9.398 30.516 32.906 1 87.12 306 THR A CA 1
ATOM 2171 C C . THR A 1 306 ? 10.391 30.438 31.734 1 87.12 306 THR A C 1
ATOM 2173 O O . THR A 1 306 ? 11.07 29.422 31.578 1 87.12 306 THR A O 1
ATOM 2176 N N . LEU A 1 307 ? 10.359 31.484 30.953 1 81.88 307 LEU A N 1
ATOM 2177 C CA . LEU A 1 307 ? 11.289 31.547 29.844 1 81.88 307 LEU A CA 1
ATOM 2178 C C . LEU A 1 307 ? 12.703 31.844 30.312 1 81.88 307 LEU A C 1
ATOM 2180 O O . LEU A 1 307 ? 12.891 32.562 31.297 1 81.88 307 LEU A O 1
ATOM 2184 N N . PRO A 1 308 ? 13.773 31.328 29.719 1 68.44 308 PRO A N 1
ATOM 2185 C CA . PRO A 1 308 ? 15.148 31.625 30.125 1 68.44 308 PRO A CA 1
ATOM 2186 C C . PRO A 1 308 ? 15.562 33.062 29.797 1 68.44 308 PRO A C 1
ATOM 2188 O O . PRO A 1 308 ? 15 33.656 28.875 1 68.44 308 PRO A O 1
ATOM 2191 N N . MET B 1 1 ? -0.818 -23.828 -26.688 1 94.44 1 MET B N 1
ATOM 2192 C CA . MET B 1 1 ? -1.297 -22.672 -25.938 1 94.44 1 MET B CA 1
ATOM 2193 C C . MET B 1 1 ? -1.531 -23.047 -24.469 1 94.44 1 MET B C 1
ATOM 2195 O O . MET B 1 1 ? -2.02 -24.125 -24.172 1 94.44 1 MET B O 1
ATOM 2199 N N . ILE B 1 2 ? -1.014 -22.281 -23.562 1 98.69 2 ILE B N 1
ATOM 2200 C CA . ILE B 1 2 ? -1.233 -22.453 -22.125 1 98.69 2 ILE B CA 1
ATOM 2201 C C . ILE B 1 2 ? -2.166 -21.359 -21.609 1 98.69 2 ILE B C 1
ATOM 2203 O O . ILE B 1 2 ? -2.006 -20.188 -21.953 1 98.69 2 ILE B O 1
ATOM 2207 N N . VAL B 1 3 ? -3.193 -21.75 -20.859 1 98.88 3 VAL B N 1
ATOM 2208 C CA . VAL B 1 3 ? -4.102 -20.797 -20.234 1 98.88 3 VAL B CA 1
ATOM 2209 C C . VAL B 1 3 ? -3.777 -20.672 -18.734 1 98.88 3 VAL B C 1
ATOM 2211 O O . VAL B 1 3 ? -3.59 -21.688 -18.047 1 98.88 3 VAL B O 1
ATOM 2214 N N . THR B 1 4 ? -3.611 -19.484 -18.266 1 98.88 4 THR B N 1
ATOM 2215 C CA . THR B 1 4 ? -3.42 -19.25 -16.844 1 98.88 4 THR B CA 1
ATOM 2216 C C . THR B 1 4 ? -4.641 -18.562 -16.234 1 98.88 4 THR B C 1
ATOM 2218 O O . THR B 1 4 ? -5.23 -17.688 -16.859 1 98.88 4 THR B O 1
ATOM 2221 N N . VAL B 1 5 ? -5.039 -19.016 -15.055 1 98.88 5 VAL B N 1
ATOM 2222 C CA . VAL B 1 5 ? -6.211 -18.484 -14.367 1 98.88 5 VAL B CA 1
ATOM 2223 C C . VAL B 1 5 ? -5.789 -17.812 -13.062 1 98.88 5 VAL B C 1
ATOM 2225 O O . VAL B 1 5 ? -5.16 -18.453 -12.211 1 98.88 5 VAL B O 1
ATOM 2228 N N . THR B 1 6 ? -6.074 -16.609 -12.914 1 98.62 6 THR B N 1
ATOM 2229 C CA . THR B 1 6 ? -5.863 -15.852 -11.68 1 98.62 6 THR B CA 1
ATOM 2230 C C . THR B 1 6 ? -7.18 -15.266 -11.172 1 98.62 6 THR B C 1
ATOM 2232 O O . THR B 1 6 ? -7.602 -14.195 -11.617 1 98.62 6 THR B O 1
ATOM 2235 N N . LEU B 1 7 ? -7.742 -15.859 -10.141 1 98.81 7 LEU B N 1
ATOM 2236 C CA . LEU B 1 7 ? -9.062 -15.445 -9.688 1 98.81 7 LEU B CA 1
ATOM 2237 C C . LEU B 1 7 ? -8.969 -14.289 -8.703 1 98.81 7 LEU B C 1
ATOM 2239 O O . LEU B 1 7 ? -9.953 -13.586 -8.469 1 98.81 7 LEU B O 1
ATOM 2243 N N . ASN B 1 8 ? -7.82 -14.109 -8.078 1 98.5 8 ASN B N 1
ATOM 2244 C CA . ASN B 1 8 ? -7.57 -13.039 -7.125 1 98.5 8 ASN B CA 1
ATOM 2245 C C . ASN B 1 8 ? -6.352 -12.211 -7.516 1 98.5 8 ASN B C 1
ATOM 2247 O O . ASN B 1 8 ? -5.406 -12.078 -6.734 1 98.5 8 ASN B O 1
ATOM 2251 N N . ALA B 1 9 ? -6.414 -11.633 -8.711 1 98.31 9 ALA B N 1
ATOM 2252 C CA . ALA B 1 9 ? -5.312 -10.836 -9.242 1 98.31 9 ALA B CA 1
ATOM 2253 C C . ALA B 1 9 ? -5.031 -9.633 -8.359 1 98.31 9 ALA B C 1
ATOM 2255 O O . ALA B 1 9 ? -5.906 -9.172 -7.621 1 98.31 9 ALA B O 1
ATOM 2256 N N . ALA B 1 10 ? -3.803 -9.234 -8.438 1 98.06 10 ALA B N 1
ATOM 2257 C CA . ALA B 1 10 ? -3.383 -8.109 -7.598 1 98.06 10 ALA B CA 1
ATOM 2258 C C . ALA B 1 10 ? -2.504 -7.141 -8.383 1 98.06 10 ALA B C 1
ATOM 2260 O O . ALA B 1 10 ? -1.862 -7.527 -9.359 1 98.06 10 ALA B O 1
ATOM 2261 N N . LEU B 1 11 ? -2.596 -5.902 -8.062 1 97.75 11 LEU B N 1
ATOM 2262 C CA . LEU B 1 11 ? -1.515 -4.984 -8.414 1 97.75 11 LEU B CA 1
ATOM 2263 C C . LEU B 1 11 ? -0.379 -5.078 -7.398 1 97.75 11 LEU B C 1
ATOM 2265 O O . LEU B 1 11 ? -0.568 -4.781 -6.215 1 97.75 11 LEU B O 1
ATOM 2269 N N . ASP B 1 12 ? 0.754 -5.547 -7.832 1 96.12 12 ASP B N 1
ATOM 2270 C CA . ASP B 1 12 ? 1.929 -5.594 -6.965 1 96.12 12 ASP B CA 1
ATOM 2271 C C . ASP B 1 12 ? 2.617 -4.234 -6.902 1 96.12 12 ASP B C 1
ATOM 2273 O O . ASP B 1 12 ? 3.057 -3.703 -7.926 1 96.12 12 ASP B O 1
ATOM 2277 N N . VAL B 1 13 ? 2.68 -3.721 -5.734 1 96.69 13 VAL B N 1
ATOM 2278 C CA . VAL B 1 13 ? 3.332 -2.438 -5.504 1 96.69 13 VAL B CA 1
ATOM 2279 C C . VAL B 1 13 ? 4.574 -2.637 -4.637 1 96.69 13 VAL B C 1
ATOM 2281 O O . VAL B 1 13 ? 4.473 -3.012 -3.467 1 96.69 13 VAL B O 1
ATOM 2284 N N . THR B 1 14 ? 5.734 -2.4 -5.227 1 95.25 14 THR B N 1
ATOM 2285 C CA . THR B 1 14 ? 6.996 -2.562 -4.512 1 95.25 14 THR B CA 1
ATOM 2286 C C . THR B 1 14 ? 7.516 -1.217 -4.012 1 95.25 14 THR B C 1
ATOM 2288 O O . THR B 1 14 ? 7.711 -0.291 -4.801 1 95.25 14 THR B O 1
ATOM 2291 N N . TYR B 1 15 ? 7.656 -1.121 -2.717 1 96.75 15 TYR B N 1
ATOM 2292 C CA . TYR B 1 15 ? 8.305 0.017 -2.08 1 96.75 15 TYR B CA 1
ATOM 2293 C C . TYR B 1 15 ? 9.766 -0.293 -1.767 1 96.75 15 TYR B C 1
ATOM 2295 O O . TYR B 1 15 ? 10.055 -1.103 -0.883 1 96.75 15 TYR B O 1
ATOM 2303 N N . GLU B 1 16 ? 10.664 0.324 -2.541 1 95.62 16 GLU B N 1
ATOM 2304 C CA . GLU B 1 16 ? 12.078 0.231 -2.195 1 95.62 16 GLU B CA 1
ATOM 2305 C C . GLU B 1 16 ? 12.453 1.243 -1.117 1 95.62 16 GLU B C 1
ATOM 2307 O O . GLU B 1 16 ? 12.172 2.436 -1.254 1 95.62 16 GLU B O 1
ATOM 2312 N N . LEU B 1 17 ? 13.023 0.781 -0.051 1 96.44 17 LEU B N 1
ATOM 2313 C CA . LEU B 1 17 ? 13.383 1.66 1.057 1 96.44 17 LEU B CA 1
ATOM 2314 C C . LEU B 1 17 ? 14.586 1.109 1.819 1 96.44 17 LEU B C 1
ATOM 2316 O O . LEU B 1 17 ? 15.023 -0.015 1.565 1 96.44 17 LEU B O 1
ATOM 2320 N N . GLY B 1 18 ? 15.25 1.933 2.615 1 94.31 18 GLY B N 1
ATOM 2321 C CA . GLY B 1 18 ? 16.438 1.519 3.352 1 94.31 18 GLY B CA 1
ATOM 2322 C C . GLY B 1 18 ? 16.141 0.443 4.383 1 94.31 18 GLY B C 1
ATOM 2323 O O . GLY B 1 18 ? 16.594 -0.698 4.234 1 94.31 18 GLY B O 1
ATOM 2324 N N . ARG B 1 19 ? 15.492 0.779 5.484 1 94.75 19 ARG B N 1
ATOM 2325 C CA . ARG B 1 19 ? 15.133 -0.145 6.555 1 94.75 19 ARG B CA 1
ATOM 2326 C C . ARG B 1 19 ? 13.695 0.067 7.004 1 94.75 19 ARG B C 1
ATOM 2328 O O . ARG B 1 19 ? 13.25 1.205 7.164 1 94.75 19 ARG B O 1
ATOM 2335 N N . VAL B 1 20 ? 13.008 -1.056 7.133 1 96.38 20 VAL B N 1
ATOM 2336 C CA . VAL B 1 20 ? 11.656 -0.98 7.664 1 96.38 20 VAL B CA 1
ATOM 2337 C C . VAL B 1 20 ? 11.703 -0.968 9.195 1 96.38 20 VAL B C 1
ATOM 2339 O O . VAL B 1 20 ? 12.211 -1.903 9.812 1 96.38 20 VAL B O 1
ATOM 2342 N N . THR B 1 21 ? 11.25 0.038 9.797 1 95.75 21 THR B N 1
ATOM 2343 C CA . THR B 1 21 ? 11.172 0.141 11.242 1 95.75 21 THR B CA 1
ATOM 2344 C C . THR B 1 21 ? 9.719 0.059 11.719 1 95.75 21 THR B C 1
ATOM 2346 O O . THR B 1 21 ? 8.938 0.986 11.492 1 95.75 21 THR B O 1
ATOM 2349 N N . ILE B 1 22 ? 9.383 -1.043 12.398 1 95.06 22 ILE B N 1
ATOM 2350 C CA . ILE B 1 22 ? 8.039 -1.259 12.914 1 95.06 22 ILE B CA 1
ATOM 2351 C C . ILE B 1 22 ? 7.715 -0.215 13.977 1 95.06 22 ILE B C 1
ATOM 2353 O O . ILE B 1 22 ? 8.547 0.084 14.836 1 95.06 22 ILE B O 1
ATOM 2357 N N . GLY B 1 23 ? 6.531 0.35 13.953 1 90.81 23 GLY B N 1
ATOM 2358 C CA . GLY B 1 23 ? 6.094 1.305 14.961 1 90.81 23 GLY B CA 1
ATOM 2359 C C . GLY B 1 23 ? 6.52 2.729 14.656 1 90.81 23 GLY B C 1
ATOM 2360 O O . GLY B 1 23 ? 6.254 3.643 15.445 1 90.81 23 GLY B O 1
ATOM 2361 N N . ASP B 1 24 ? 7.125 2.918 13.492 1 91.94 24 ASP B N 1
ATOM 2362 C CA . ASP B 1 24 ? 7.645 4.227 13.102 1 91.94 24 ASP B CA 1
ATOM 2363 C C . ASP B 1 24 ? 7.184 4.605 11.695 1 91.94 24 ASP B C 1
ATOM 2365 O O . ASP B 1 24 ? 6.504 3.826 11.031 1 91.94 24 ASP B O 1
ATOM 2369 N N . THR B 1 25 ? 7.535 5.777 11.312 1 91.38 25 THR B N 1
ATOM 2370 C CA . THR B 1 25 ? 7.301 6.234 9.945 1 91.38 25 THR B CA 1
ATOM 2371 C C . THR B 1 25 ? 8.477 5.859 9.047 1 91.38 25 THR B C 1
ATOM 2373 O O . THR B 1 25 ? 9.633 6.125 9.375 1 91.38 25 THR B O 1
ATOM 2376 N N . ASN B 1 26 ? 8.172 5.16 7.969 1 96.25 26 ASN B N 1
ATOM 2377 C CA . ASN B 1 26 ? 9.141 4.746 6.957 1 96.25 26 ASN B CA 1
ATOM 2378 C C . ASN B 1 26 ? 8.945 5.504 5.648 1 96.25 26 ASN B C 1
ATOM 2380 O O . ASN B 1 26 ? 7.816 5.66 5.18 1 96.25 26 ASN B O 1
ATOM 2384 N N . ARG B 1 27 ? 10.008 5.988 5.117 1 95.25 27 ARG B N 1
ATOM 2385 C CA . ARG B 1 27 ? 9.93 6.734 3.865 1 95.25 27 ARG B CA 1
ATOM 2386 C C . ARG B 1 27 ? 10.391 5.879 2.688 1 95.25 27 ARG B C 1
ATOM 2388 O O . ARG B 1 27 ? 11.469 5.285 2.729 1 95.25 27 ARG B O 1
ATOM 2395 N N . VAL B 1 28 ? 9.586 5.844 1.674 1 97.56 28 VAL B N 1
ATOM 2396 C CA . VAL B 1 28 ? 9.859 5.059 0.475 1 97.56 28 VAL B CA 1
ATOM 2397 C C . VAL B 1 28 ? 10.742 5.855 -0.479 1 97.56 28 VAL B C 1
ATOM 2399 O O . VAL B 1 28 ? 10.492 7.035 -0.734 1 97.56 28 VAL B O 1
ATOM 2402 N N . ASP B 1 29 ? 11.75 5.223 -1.034 1 96 29 ASP B N 1
ATOM 2403 C CA . ASP B 1 29 ? 12.664 5.863 -1.979 1 96 29 ASP B CA 1
ATOM 2404 C C . ASP B 1 29 ? 12.133 5.766 -3.406 1 96 29 ASP B C 1
ATOM 2406 O O . ASP B 1 29 ? 12.219 6.727 -4.172 1 96 29 ASP B O 1
ATOM 2410 N N . ARG B 1 30 ? 11.664 4.605 -3.727 1 94.62 30 ARG B N 1
ATOM 2411 C CA . ARG B 1 30 ? 11.188 4.34 -5.078 1 94.62 30 ARG B CA 1
ATOM 2412 C C . ARG B 1 30 ? 9.969 3.426 -5.055 1 94.62 30 ARG B C 1
ATOM 2414 O O . ARG B 1 30 ? 9.906 2.48 -4.266 1 94.62 30 ARG B O 1
ATOM 2421 N N . VAL B 1 31 ? 9.016 3.748 -5.977 1 96 31 VAL B N 1
ATOM 2422 C CA . VAL B 1 31 ? 7.793 2.955 -6.105 1 96 31 VAL B CA 1
ATOM 2423 C C . VAL B 1 31 ? 7.754 2.285 -7.477 1 96 31 VAL B C 1
ATOM 2425 O O . VAL B 1 31 ? 7.988 2.934 -8.5 1 96 31 VAL B O 1
ATOM 2428 N N . ARG B 1 32 ? 7.512 0.948 -7.496 1 93.62 32 ARG B N 1
ATOM 2429 C CA . ARG B 1 32 ? 7.289 0.211 -8.734 1 93.62 32 ARG B CA 1
ATOM 2430 C C . ARG B 1 32 ? 5.977 -0.559 -8.688 1 93.62 32 ARG B C 1
ATOM 2432 O O . ARG B 1 32 ? 5.629 -1.14 -7.656 1 93.62 32 ARG B O 1
ATOM 2439 N N . GLU B 1 33 ? 5.25 -0.522 -9.812 1 94.5 33 GLU B N 1
ATOM 2440 C CA . GLU B 1 33 ? 4 -1.271 -9.93 1 94.5 33 GLU B CA 1
ATOM 2441 C C . GLU B 1 33 ? 4.07 -2.285 -11.07 1 94.5 33 GLU B C 1
ATOM 2443 O O . GLU B 1 33 ? 4.676 -2.018 -12.109 1 94.5 33 GLU B O 1
ATOM 2448 N N . CYS B 1 34 ? 3.48 -3.449 -10.922 1 93.69 34 CYS B N 1
ATOM 2449 C CA . CYS B 1 34 ? 3.379 -4.457 -11.969 1 93.69 34 CYS B CA 1
ATOM 2450 C C . CYS B 1 34 ? 2.152 -5.336 -11.766 1 93.69 34 CYS B C 1
ATOM 2452 O O . CYS B 1 34 ? 1.767 -5.617 -10.633 1 93.69 34 CYS B O 1
ATOM 2454 N N . PRO B 1 35 ? 1.527 -5.723 -12.883 1 95.94 35 PRO B N 1
ATOM 2455 C CA . PRO B 1 35 ? 0.464 -6.715 -12.719 1 95.94 35 PRO B CA 1
ATOM 2456 C C . PRO B 1 35 ? 0.94 -7.973 -11.992 1 95.94 35 PRO B C 1
ATOM 2458 O O . PRO B 1 35 ? 2.002 -8.508 -12.32 1 95.94 35 PRO B O 1
ATOM 2461 N N . GLY B 1 36 ? 0.13 -8.352 -10.977 1 95.06 36 GLY B N 1
ATOM 2462 C CA . GLY B 1 36 ? 0.559 -9.477 -10.164 1 95.06 36 GLY B CA 1
ATOM 2463 C C . GLY B 1 36 ? -0.551 -10.477 -9.891 1 95.06 36 GLY B C 1
ATOM 2464 O O . GLY B 1 36 ? -1.663 -10.328 -10.406 1 95.06 36 GLY B O 1
ATOM 2465 N N . GLY B 1 37 ? -0.186 -11.414 -9.047 1 96.06 37 GLY B N 1
ATOM 2466 C CA . GLY B 1 37 ? -0.908 -12.664 -8.867 1 96.06 37 GLY B CA 1
ATOM 2467 C C . GLY B 1 37 ? -0.196 -13.852 -9.477 1 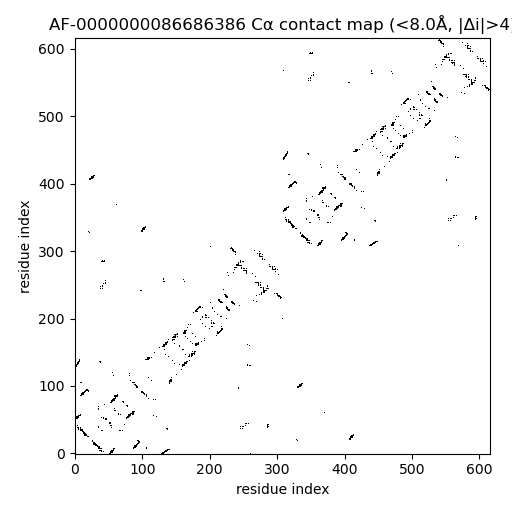96.06 37 GLY B C 1
ATOM 2468 O O . GLY B 1 37 ? 0.398 -13.75 -10.547 1 96.06 37 GLY B O 1
ATOM 2469 N N . LYS B 1 38 ? -0.371 -14.914 -8.75 1 97.31 38 LYS B N 1
ATOM 2470 C CA . LYS B 1 38 ? 0.427 -16.078 -9.133 1 97.31 38 LYS B CA 1
ATOM 2471 C C . LYS B 1 38 ? 0.229 -16.422 -10.609 1 97.31 38 LYS B C 1
ATOM 2473 O O . LYS B 1 38 ? 1.201 -16.578 -11.352 1 97.31 38 LYS B O 1
ATOM 2478 N N . GLY B 1 39 ? -0.966 -16.516 -11.078 1 98.25 39 GLY B N 1
ATOM 2479 C CA . GLY B 1 39 ? -1.24 -16.875 -12.461 1 98.25 39 GLY B CA 1
ATOM 2480 C C . GLY B 1 39 ? -0.715 -15.867 -13.461 1 98.25 39 GLY B C 1
ATOM 2481 O O . GLY B 1 39 ? -0.266 -16.234 -14.547 1 98.25 39 GLY B O 1
ATOM 2482 N N . LEU B 1 40 ? -0.837 -14.656 -13.156 1 97.88 40 LEU B N 1
ATOM 2483 C CA . LEU B 1 40 ? -0.318 -13.609 -14.031 1 97.88 40 LEU B CA 1
ATOM 2484 C C . LEU B 1 40 ? 1.207 -13.633 -14.062 1 97.88 40 LEU B C 1
ATOM 2486 O O . LEU B 1 40 ? 1.812 -13.367 -15.109 1 97.88 40 LEU B O 1
ATOM 2490 N N . ASN B 1 41 ? 1.844 -13.875 -12.914 1 96.81 41 ASN B N 1
ATOM 2491 C CA . ASN B 1 41 ? 3.291 -14.055 -12.906 1 96.81 41 ASN B CA 1
ATOM 2492 C C . ASN B 1 41 ? 3.719 -15.211 -13.812 1 96.81 41 ASN B C 1
ATOM 2494 O O . ASN B 1 41 ? 4.691 -15.094 -14.555 1 96.81 41 ASN B O 1
ATOM 2498 N N . VAL B 1 42 ? 2.979 -16.266 -13.75 1 98.44 42 VAL B N 1
ATOM 2499 C CA . VAL B 1 42 ? 3.238 -17.422 -14.602 1 98.44 42 VAL B CA 1
ATOM 2500 C C . VAL B 1 42 ? 3.092 -17.016 -16.078 1 98.44 42 VAL B C 1
ATOM 2502 O O . VAL B 1 42 ? 3.957 -17.328 -16.891 1 98.44 42 VAL B O 1
ATOM 2505 N N . ALA B 1 43 ? 2.016 -16.312 -16.406 1 98.25 43 ALA B N 1
ATOM 2506 C CA . ALA B 1 43 ? 1.756 -15.898 -17.766 1 98.25 43 ALA B CA 1
ATOM 2507 C C . ALA B 1 43 ? 2.896 -15.031 -18.297 1 98.25 43 ALA B C 1
ATOM 2509 O O . ALA B 1 43 ? 3.375 -15.242 -19.422 1 98.25 43 ALA B O 1
ATOM 2510 N N . ARG B 1 44 ? 3.297 -14.117 -17.5 1 96.69 44 ARG B N 1
ATOM 2511 C CA . ARG B 1 44 ? 4.363 -13.219 -17.922 1 96.69 44 ARG B CA 1
ATOM 2512 C C . ARG B 1 44 ? 5.676 -13.969 -18.094 1 96.69 44 ARG B C 1
ATOM 2514 O O . ARG B 1 44 ? 6.445 -13.68 -19.016 1 96.69 44 ARG B O 1
ATOM 2521 N N . THR B 1 45 ? 5.984 -14.898 -17.203 1 96.62 45 THR B N 1
ATOM 2522 C CA . THR B 1 45 ? 7.172 -15.734 -17.344 1 96.62 45 THR B CA 1
ATOM 2523 C C . THR B 1 45 ? 7.117 -16.547 -18.625 1 96.62 45 THR B C 1
ATOM 2525 O O . THR B 1 45 ? 8.094 -16.594 -19.375 1 96.62 45 THR B O 1
ATOM 2528 N N . LEU B 1 46 ? 5.98 -17.172 -18.922 1 97.75 46 LEU B N 1
ATOM 2529 C CA . LEU B 1 46 ? 5.797 -17.969 -20.125 1 97.75 46 LEU B CA 1
ATOM 2530 C C . LEU B 1 46 ? 5.953 -17.109 -21.375 1 97.75 46 LEU B C 1
ATOM 2532 O O . LEU B 1 46 ? 6.613 -17.516 -22.344 1 97.75 46 LEU B O 1
ATOM 2536 N N . ASP B 1 47 ? 5.344 -15.977 -21.297 1 96.75 47 ASP B N 1
ATOM 2537 C CA . ASP B 1 47 ? 5.445 -15.062 -22.422 1 96.75 47 ASP B CA 1
ATOM 2538 C C . ASP B 1 47 ? 6.902 -14.688 -22.703 1 96.75 47 ASP B C 1
ATOM 2540 O O . ASP B 1 47 ? 7.332 -14.68 -23.859 1 96.75 47 ASP B O 1
ATOM 2544 N N . ALA B 1 48 ? 7.629 -14.375 -21.688 1 94.12 48 ALA B N 1
ATOM 2545 C CA . ALA B 1 48 ? 9.039 -14.008 -21.812 1 94.12 48 ALA B CA 1
ATOM 2546 C C . ALA B 1 48 ? 9.852 -15.156 -22.406 1 94.12 48 ALA B C 1
ATOM 2548 O O . ALA B 1 48 ? 10.867 -14.93 -23.062 1 94.12 48 ALA B O 1
ATOM 2549 N N . LEU B 1 49 ? 9.422 -16.359 -22.203 1 95.56 49 LEU B N 1
ATOM 2550 C CA . LEU B 1 49 ? 10.086 -17.547 -22.734 1 95.56 49 LEU B CA 1
ATOM 2551 C C . LEU B 1 49 ? 9.656 -17.812 -24.172 1 95.56 49 LEU B C 1
ATOM 2553 O O . LEU B 1 49 ? 10.148 -18.75 -24.812 1 95.56 49 LEU B O 1
ATOM 2557 N N . GLY B 1 50 ? 8.688 -17.062 -24.656 1 95.12 50 GLY B N 1
ATOM 2558 C CA . GLY B 1 50 ? 8.188 -17.25 -26.016 1 95.12 50 GLY B CA 1
ATOM 2559 C C . GLY B 1 50 ? 7.086 -18.281 -26.109 1 95.12 50 GLY B C 1
ATOM 2560 O O . GLY B 1 50 ? 6.758 -18.75 -27.203 1 95.12 50 GLY B O 1
ATOM 2561 N N . GLU B 1 51 ? 6.543 -18.703 -25 1 96.5 51 GLU B N 1
ATOM 2562 C CA . GLU B 1 51 ? 5.457 -19.672 -24.969 1 96.5 51 GLU B CA 1
ATOM 2563 C C . GLU B 1 51 ? 4.102 -19 -25.172 1 96.5 51 GLU B C 1
ATOM 2565 O O . GLU B 1 51 ? 3.779 -18.031 -24.5 1 96.5 51 GLU B O 1
ATOM 2570 N N . PRO B 1 52 ? 3.316 -19.438 -26.188 1 96.88 52 PRO B N 1
ATOM 2571 C CA . PRO B 1 52 ? 1.971 -18.875 -26.312 1 96.88 52 PRO B CA 1
ATOM 2572 C C . PRO B 1 52 ? 1.132 -19.062 -25.062 1 96.88 52 PRO B C 1
ATOM 2574 O O . PRO B 1 52 ? 0.979 -20.172 -24.562 1 96.88 52 PRO B O 1
ATOM 2577 N N . VAL B 1 53 ? 0.615 -18 -24.531 1 98.12 53 VAL B N 1
ATOM 2578 C CA . VAL B 1 53 ? -0.109 -18.047 -23.266 1 98.12 53 VAL B CA 1
ATOM 2579 C C . VAL B 1 53 ? -1.301 -17.078 -23.312 1 98.12 53 VAL B C 1
ATOM 2581 O O . VAL B 1 53 ? -1.237 -16.031 -23.953 1 98.12 53 VAL B O 1
ATOM 2584 N N . LEU B 1 54 ? -2.395 -17.469 -22.75 1 98.38 54 LEU B N 1
ATOM 2585 C CA . LEU B 1 54 ? -3.588 -16.672 -22.531 1 98.38 54 LEU B CA 1
ATOM 2586 C C . LEU B 1 54 ? -3.895 -16.547 -21.031 1 98.38 54 LEU B C 1
ATOM 2588 O O . LEU B 1 54 ? -4.098 -17.547 -20.359 1 98.38 54 LEU B O 1
ATOM 2592 N N . ALA B 1 55 ? -3.84 -15.289 -20.562 1 98.38 55 ALA B N 1
ATOM 2593 C CA . ALA B 1 55 ? -4.141 -15.055 -19.141 1 98.38 55 ALA B CA 1
ATOM 2594 C C . ALA B 1 55 ? -5.609 -14.68 -18.953 1 98.38 55 ALA B C 1
ATOM 2596 O O . ALA B 1 55 ? -6.133 -13.828 -19.672 1 98.38 55 ALA B O 1
ATOM 2597 N N . CYS B 1 56 ? -6.297 -15.32 -18.016 1 98.5 56 CYS B N 1
ATOM 2598 C CA . CYS B 1 56 ? -7.676 -14.977 -17.703 1 98.5 56 CYS B CA 1
ATOM 2599 C C . CYS B 1 56 ? -7.902 -14.953 -16.203 1 98.5 56 CYS B C 1
ATOM 2601 O O . CYS B 1 56 ? -7.008 -15.305 -15.43 1 98.5 56 CYS B O 1
ATOM 2603 N N . GLY B 1 57 ? -9.008 -14.477 -15.797 1 98.69 57 GLY B N 1
ATOM 2604 C CA . GLY B 1 57 ? -9.336 -14.297 -14.391 1 98.69 57 GLY B CA 1
ATOM 2605 C C . GLY B 1 57 ? -10.352 -13.195 -14.148 1 98.69 57 GLY B C 1
ATOM 2606 O O . GLY B 1 57 ? -11.188 -12.914 -15.016 1 98.69 57 GLY B O 1
ATOM 2607 N N . LEU B 1 58 ? -10.383 -12.688 -12.898 1 98.88 58 LEU B N 1
ATOM 2608 C CA . LEU B 1 58 ? -11.312 -11.641 -12.484 1 98.88 58 LEU B CA 1
ATOM 2609 C C . LEU B 1 58 ? -10.578 -10.328 -12.227 1 98.88 58 LEU B C 1
ATOM 2611 O O . LEU B 1 58 ? -9.516 -10.32 -11.602 1 98.88 58 LEU B O 1
ATOM 2615 N N . LEU B 1 59 ? -11.094 -9.273 -12.797 1 98.62 59 LEU B N 1
ATOM 2616 C CA . LEU B 1 59 ? -10.578 -7.938 -12.523 1 98.62 59 LEU B CA 1
ATOM 2617 C C . LEU B 1 59 ? -11.719 -6.961 -12.25 1 98.62 59 LEU B C 1
ATOM 2619 O O . LEU B 1 59 ? -12.781 -7.047 -12.875 1 98.62 59 LEU B O 1
ATOM 2623 N N . GLY B 1 60 ? -11.5 -5.996 -11.352 1 98.31 60 GLY B N 1
ATOM 2624 C CA . GLY B 1 60 ? -12.516 -4.988 -11.109 1 98.31 60 GLY B CA 1
ATOM 2625 C C . GLY B 1 60 ? -11.961 -3.699 -10.539 1 98.31 60 GLY B C 1
ATOM 2626 O O . GLY B 1 60 ? -10.844 -3.678 -10.016 1 98.31 60 GLY B O 1
ATOM 2627 N N . GLY B 1 61 ? -12.719 -2.639 -10.766 1 96.12 61 GLY B N 1
ATOM 2628 C CA . GLY B 1 61 ? -12.406 -1.339 -10.195 1 96.12 61 GLY B CA 1
ATOM 2629 C C . GLY B 1 61 ? -11.211 -0.67 -10.852 1 96.12 61 GLY B C 1
ATOM 2630 O O . GLY B 1 61 ? -10.805 -1.054 -11.953 1 96.12 61 GLY B O 1
ATOM 2631 N N . ARG B 1 62 ? -10.703 0.415 -10.25 1 93.81 62 ARG B N 1
ATOM 2632 C CA . ARG B 1 62 ? -9.578 1.2 -10.75 1 93.81 62 ARG B CA 1
ATOM 2633 C C . ARG B 1 62 ? -8.305 0.366 -10.797 1 93.81 62 ARG B C 1
ATOM 2635 O O . ARG B 1 62 ? -7.543 0.431 -11.766 1 93.81 62 ARG B O 1
ATOM 2642 N N . THR B 1 63 ? -8.164 -0.387 -9.75 1 96.44 63 THR B N 1
ATOM 2643 C CA . THR B 1 63 ? -6.977 -1.229 -9.688 1 96.44 63 THR B CA 1
ATOM 2644 C C . THR B 1 63 ? -6.992 -2.275 -10.797 1 96.44 63 THR B C 1
ATOM 2646 O O . THR B 1 63 ? -5.961 -2.539 -11.422 1 96.44 63 THR B O 1
ATOM 2649 N N . GLY B 1 64 ? -8.195 -2.855 -10.992 1 97.88 64 GLY B N 1
ATOM 2650 C CA . GLY B 1 64 ? -8.32 -3.803 -12.094 1 97.88 64 GLY B CA 1
ATOM 2651 C C . GLY B 1 64 ? -7.941 -3.213 -13.438 1 97.88 64 GLY B C 1
ATOM 2652 O O . GLY B 1 64 ? -7.305 -3.879 -14.25 1 97.88 64 GLY B O 1
ATOM 2653 N N . GLU B 1 65 ? -8.273 -2.006 -13.656 1 96.31 65 GLU B N 1
ATOM 2654 C CA . GLU B 1 65 ? -7.938 -1.328 -14.906 1 96.31 65 GLU B CA 1
ATOM 2655 C C . GLU B 1 65 ? -6.43 -1.131 -15.039 1 96.31 65 GLU B C 1
ATOM 2657 O O . GLU B 1 65 ? -5.883 -1.218 -16.141 1 96.31 65 GLU B O 1
ATOM 2662 N N . VAL B 1 66 ? -5.785 -0.813 -13.969 1 95.81 66 VAL B N 1
ATOM 2663 C CA . VAL B 1 66 ? -4.336 -0.657 -13.977 1 95.81 66 VAL B CA 1
ATOM 2664 C C . VAL B 1 66 ? -3.676 -1.985 -14.344 1 95.81 66 VAL B C 1
ATOM 2666 O O . VAL B 1 66 ? -2.74 -2.021 -15.148 1 95.81 66 VAL B O 1
ATOM 2669 N N . ILE B 1 67 ? -4.195 -3.059 -13.781 1 97.56 67 ILE B N 1
ATOM 2670 C CA . ILE B 1 67 ? -3.666 -4.387 -14.062 1 97.56 67 ILE B CA 1
ATOM 2671 C C . ILE B 1 67 ? -3.861 -4.711 -15.547 1 97.56 67 ILE B C 1
ATOM 2673 O O . ILE B 1 67 ? -2.924 -5.141 -16.219 1 97.56 67 ILE B O 1
ATOM 2677 N N . ARG B 1 68 ? -5.066 -4.477 -16.016 1 96.56 68 ARG B N 1
ATOM 2678 C CA . ARG B 1 68 ? -5.398 -4.754 -17.406 1 96.56 68 ARG B CA 1
ATOM 2679 C C . ARG B 1 68 ? -4.477 -3.992 -18.359 1 96.56 68 ARG B C 1
ATOM 2681 O O . ARG B 1 68 ? -3.92 -4.574 -19.297 1 96.56 68 ARG B O 1
ATOM 2688 N N . THR B 1 69 ? -4.293 -2.73 -18.094 1 94.5 69 THR B N 1
ATOM 2689 C CA . THR B 1 69 ? -3.457 -1.885 -18.938 1 94.5 69 THR B CA 1
ATOM 2690 C C . THR B 1 69 ? -1.995 -2.314 -18.859 1 94.5 69 THR B C 1
ATOM 2692 O O . THR B 1 69 ? -1.277 -2.295 -19.859 1 94.5 69 THR B O 1
ATOM 2695 N N . GLY B 1 70 ? -1.575 -2.652 -17.656 1 94.25 70 GLY B N 1
ATOM 2696 C CA . GLY B 1 70 ? -0.215 -3.131 -17.469 1 94.25 70 GLY B CA 1
ATOM 2697 C C . GLY B 1 70 ? 0.085 -4.391 -18.266 1 94.25 70 GLY B C 1
ATOM 2698 O O . GLY B 1 70 ? 1.167 -4.527 -18.844 1 94.25 70 GLY B O 1
ATOM 2699 N N . LEU B 1 71 ? -0.854 -5.273 -18.281 1 95.25 71 LEU B N 1
ATOM 2700 C CA . LEU B 1 71 ? -0.676 -6.516 -19.016 1 95.25 71 LEU B CA 1
ATOM 2701 C C . LEU B 1 71 ? -0.661 -6.258 -20.531 1 95.25 71 LEU B C 1
ATOM 2703 O O . LEU B 1 71 ? 0.1 -6.891 -21.266 1 95.25 71 LEU B O 1
ATOM 2707 N N . ALA B 1 72 ? -1.504 -5.352 -20.938 1 90.94 72 ALA B N 1
ATOM 2708 C CA . ALA B 1 72 ? -1.542 -5 -22.359 1 90.94 72 ALA B CA 1
ATOM 2709 C C . ALA B 1 72 ? -0.182 -4.5 -22.844 1 90.94 72 ALA B C 1
ATOM 2711 O O . ALA B 1 72 ? 0.226 -4.773 -23.969 1 90.94 72 ALA B O 1
ATOM 2712 N N . ALA B 1 73 ? 0.499 -3.891 -22 1 88.12 73 ALA B N 1
ATOM 2713 C CA . ALA B 1 73 ? 1.804 -3.326 -22.344 1 88.12 73 ALA B CA 1
ATOM 2714 C C . ALA B 1 73 ? 2.854 -4.422 -22.5 1 88.12 73 ALA B C 1
ATOM 2716 O O . ALA B 1 73 ? 3.873 -4.223 -23.156 1 88.12 73 ALA B O 1
ATOM 2717 N N . THR B 1 74 ? 2.736 -5.57 -21.844 1 85.44 74 THR B N 1
ATOM 2718 C CA . THR B 1 74 ? 3.676 -6.68 -21.922 1 85.44 74 THR B CA 1
ATOM 2719 C C . THR B 1 74 ? 3.428 -7.512 -23.188 1 85.44 74 THR B C 1
ATOM 2721 O O . THR B 1 74 ? 4.301 -8.266 -23.609 1 85.44 74 THR B O 1
ATOM 2724 N N . GLY B 1 75 ? 2.172 -7.477 -23.734 1 87.31 75 GLY B N 1
ATOM 2725 C CA . GLY B 1 75 ? 1.824 -8.258 -24.906 1 87.31 75 GLY B CA 1
ATOM 2726 C C . GLY B 1 75 ? 1.13 -9.562 -24.562 1 87.31 75 GLY B C 1
ATOM 2727 O O . GLY B 1 75 ? 0.739 -10.312 -25.469 1 87.31 75 GLY B O 1
ATOM 2728 N N . VAL B 1 76 ? 1.038 -9.898 -23.328 1 94.25 76 VAL B N 1
ATOM 2729 C CA . VAL B 1 76 ? 0.332 -11.109 -22.922 1 94.25 76 VAL B CA 1
ATOM 2730 C C . VAL B 1 76 ? -1.131 -11.023 -23.344 1 94.25 76 VAL B C 1
ATOM 2732 O O . VAL B 1 76 ? -1.811 -10.039 -23.078 1 94.25 76 VAL B O 1
ATOM 2735 N N . ARG B 1 77 ? -1.604 -12 -24.078 1 96.12 77 ARG B N 1
ATOM 2736 C CA . ARG B 1 77 ? -3.02 -12.07 -24.422 1 96.12 77 ARG B CA 1
ATOM 2737 C C . ARG B 1 77 ? -3.871 -12.312 -23.172 1 96.12 77 ARG B C 1
ATOM 2739 O O . ARG B 1 77 ? -3.514 -13.117 -22.312 1 96.12 77 ARG B O 1
ATOM 2746 N N . THR B 1 78 ? -4.973 -11.484 -23.125 1 97.75 78 THR B N 1
ATOM 2747 C CA . THR B 1 78 ? -5.77 -11.586 -21.906 1 97.75 78 THR B CA 1
ATOM 2748 C C . THR B 1 78 ? -7.258 -11.641 -22.234 1 97.75 78 THR B C 1
ATOM 2750 O O . THR B 1 78 ? -7.695 -11.078 -23.234 1 97.75 78 THR B O 1
ATOM 2753 N N . VAL B 1 79 ? -8.023 -12.336 -21.422 1 97.75 79 VAL B N 1
ATOM 2754 C CA . VAL B 1 79 ? -9.484 -12.32 -21.375 1 97.75 79 VAL B CA 1
ATOM 2755 C C . VAL B 1 79 ? -9.953 -12.32 -19.922 1 97.75 79 VAL B C 1
ATOM 2757 O O . VAL B 1 79 ? -9.953 -13.359 -19.266 1 97.75 79 VAL B O 1
ATOM 2760 N N . PHE B 1 80 ? -10.422 -11.156 -19.484 1 98.38 80 PHE B N 1
ATOM 2761 C CA . PHE B 1 80 ? -10.852 -11.07 -18.094 1 98.38 80 PHE B CA 1
ATOM 2762 C C . PHE B 1 80 ? -12.359 -10.883 -17.984 1 98.38 80 PHE B C 1
ATOM 2764 O O . PHE B 1 80 ? -12.977 -10.289 -18.875 1 98.38 80 PHE B O 1
ATOM 2771 N N . THR B 1 81 ? -12.914 -11.5 -17 1 98.69 81 THR B N 1
ATOM 2772 C CA . THR B 1 81 ? -14.266 -11.172 -16.578 1 98.69 81 THR B CA 1
ATOM 2773 C C . THR B 1 81 ? -14.266 -9.969 -15.633 1 98.69 81 THR B C 1
ATOM 2775 O O . THR B 1 81 ? -13.586 -9.992 -14.602 1 98.69 81 THR B O 1
ATOM 2778 N N . THR B 1 82 ? -14.984 -8.953 -16 1 98.44 82 THR B N 1
ATOM 2779 C CA . THR B 1 82 ? -15.047 -7.75 -15.18 1 98.44 82 THR B CA 1
ATOM 2780 C C . THR B 1 82 ? -15.984 -7.945 -13.992 1 98.44 82 THR B C 1
ATOM 2782 O O . THR B 1 82 ? -17.078 -8.484 -14.141 1 98.44 82 THR B O 1
ATOM 2785 N N . ILE B 1 83 ? -15.555 -7.57 -12.836 1 98.69 83 ILE B N 1
ATOM 2786 C CA . ILE B 1 83 ? -16.391 -7.586 -11.641 1 98.69 83 ILE B CA 1
ATOM 2787 C C . ILE B 1 83 ? -16.484 -6.176 -11.055 1 98.69 83 ILE B C 1
ATOM 2789 O O . ILE B 1 83 ? -15.734 -5.281 -11.453 1 98.69 83 ILE B O 1
ATOM 2793 N N . ARG B 1 84 ? -17.406 -5.953 -10.109 1 97.19 84 ARG B N 1
ATOM 2794 C CA . ARG B 1 84 ? -17.656 -4.633 -9.547 1 97.19 84 ARG B CA 1
ATOM 2795 C C . ARG B 1 84 ? -16.609 -4.27 -8.5 1 97.19 84 ARG B C 1
ATOM 2797 O O . ARG B 1 84 ? -16.188 -3.113 -8.414 1 97.19 84 ARG B O 1
ATOM 2804 N N . GLY B 1 85 ? -16.219 -5.301 -7.734 1 97.5 85 GLY B N 1
ATOM 2805 C CA . GLY B 1 85 ? -15.305 -5.062 -6.625 1 97.5 85 GLY B CA 1
ATOM 2806 C C . GLY B 1 85 ? -13.922 -4.645 -7.066 1 97.5 85 GLY B C 1
ATOM 2807 O O . GLY B 1 85 ? -13.461 -5.039 -8.141 1 97.5 85 GLY B O 1
ATOM 2808 N N . GLU B 1 86 ? -13.18 -3.873 -6.23 1 96.62 86 GLU B N 1
ATOM 2809 C CA . GLU B 1 86 ? -11.836 -3.369 -6.508 1 96.62 86 GLU B CA 1
ATOM 2810 C C . GLU B 1 86 ? -10.789 -4.477 -6.375 1 96.62 86 GLU B C 1
ATOM 2812 O O . GLU B 1 86 ? -10.641 -5.07 -5.305 1 96.62 86 GLU B O 1
ATOM 2817 N N . SER B 1 87 ? -10.07 -4.777 -7.488 1 98.38 87 SER B N 1
ATOM 2818 C CA . SER B 1 87 ? -8.977 -5.742 -7.375 1 98.38 87 SER B CA 1
ATOM 2819 C C . SER B 1 87 ? -8.008 -5.348 -6.266 1 98.38 87 SER B C 1
ATOM 2821 O O . SER B 1 87 ? -7.828 -4.16 -5.984 1 98.38 87 SER B O 1
ATOM 2823 N N . ARG B 1 88 ? -7.375 -6.301 -5.727 1 98.19 88 ARG B N 1
ATOM 2824 C CA . ARG B 1 88 ? -6.551 -6.086 -4.543 1 98.19 88 ARG B CA 1
ATOM 2825 C C . ARG B 1 88 ? -5.156 -5.598 -4.926 1 98.19 88 ARG B C 1
ATOM 2827 O O . ARG B 1 88 ? -4.797 -5.602 -6.105 1 98.19 88 ARG B O 1
ATOM 2834 N N . ARG B 1 89 ? -4.434 -5.168 -3.904 1 97.81 89 ARG B N 1
ATOM 2835 C CA . ARG B 1 89 ? -3.012 -4.855 -4.012 1 97.81 89 ARG B CA 1
ATOM 2836 C C . ARG B 1 89 ? -2.178 -5.801 -3.154 1 97.81 89 ARG B C 1
ATOM 2838 O O . ARG B 1 89 ? -2.65 -6.301 -2.131 1 97.81 89 ARG B O 1
ATOM 2845 N N . THR B 1 90 ? -1.064 -6.086 -3.611 1 97 90 THR B N 1
ATOM 2846 C CA . THR B 1 90 ? 0.024 -6.648 -2.82 1 97 90 THR B CA 1
ATOM 2847 C C . THR B 1 90 ? 1.15 -5.633 -2.65 1 97 90 THR B C 1
ATOM 2849 O O . THR B 1 90 ? 1.741 -5.184 -3.635 1 97 90 THR B O 1
ATOM 2852 N N . VAL B 1 91 ? 1.389 -5.273 -1.399 1 97.38 91 VAL B N 1
ATOM 2853 C CA . VAL B 1 91 ? 2.457 -4.32 -1.122 1 97.38 91 VAL B CA 1
ATOM 2854 C C . VAL B 1 91 ? 3.717 -5.066 -0.687 1 97.38 91 VAL B C 1
ATOM 2856 O O . VAL B 1 91 ? 3.67 -5.898 0.221 1 97.38 91 VAL B O 1
ATOM 2859 N N . VAL B 1 92 ? 4.773 -4.801 -1.35 1 95.19 92 VAL B N 1
ATOM 2860 C CA . VAL B 1 92 ? 6.066 -5.398 -1.044 1 95.19 92 VAL B CA 1
ATOM 2861 C C . VAL B 1 92 ? 7.008 -4.34 -0.477 1 95.19 92 VAL B C 1
ATOM 2863 O O . VAL B 1 92 ? 7.324 -3.355 -1.152 1 95.19 92 VAL B O 1
ATOM 2866 N N . LEU B 1 93 ? 7.379 -4.453 0.771 1 96.44 93 LEU B N 1
ATOM 2867 C CA . LEU B 1 93 ? 8.43 -3.633 1.36 1 96.44 93 LEU B CA 1
ATOM 2868 C C . LEU B 1 93 ? 9.805 -4.254 1.118 1 96.44 93 LEU B C 1
ATOM 2870 O O . LEU B 1 93 ? 10.164 -5.238 1.764 1 96.44 93 LEU B O 1
ATOM 2874 N N . ALA B 1 94 ? 10.523 -3.699 0.172 1 93.56 94 ALA B N 1
ATOM 2875 C CA . ALA B 1 94 ? 11.812 -4.25 -0.258 1 93.56 94 ALA 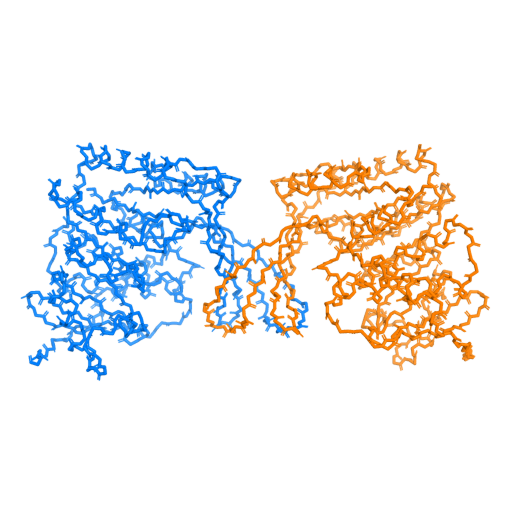B CA 1
ATOM 2876 C C . ALA B 1 94 ? 12.977 -3.496 0.379 1 93.56 94 ALA B C 1
ATOM 2878 O O . ALA B 1 94 ? 13.281 -2.371 -0.019 1 93.56 94 ALA B O 1
ATOM 2879 N N . GLU B 1 95 ? 13.602 -3.959 1.381 1 93.12 95 GLU B N 1
ATOM 2880 C CA . GLU B 1 95 ? 14.859 -3.475 1.94 1 93.12 95 GLU B CA 1
ATOM 2881 C C . GLU B 1 95 ? 16.031 -4.344 1.496 1 93.12 95 GLU B C 1
ATOM 2883 O O . GLU B 1 95 ? 15.828 -5.461 1.011 1 93.12 95 GLU B O 1
ATOM 2888 N N . PRO B 1 96 ? 17.25 -3.807 1.554 1 87.94 96 PRO B N 1
ATOM 2889 C CA . PRO B 1 96 ? 18.391 -4.637 1.145 1 87.94 96 PRO B CA 1
ATOM 2890 C C . PRO B 1 96 ? 18.422 -5.984 1.868 1 87.94 96 PRO B C 1
ATOM 2892 O O . PRO B 1 96 ? 18.516 -6.023 3.098 1 87.94 96 PRO B O 1
ATOM 2895 N N . GLY B 1 97 ? 18.25 -7.113 1.108 1 83.69 97 GLY B N 1
ATOM 2896 C CA . GLY B 1 97 ? 18.422 -8.461 1.626 1 83.69 97 GLY B CA 1
ATOM 2897 C C . GLY B 1 97 ? 17.172 -9.039 2.236 1 83.69 97 GLY B C 1
ATOM 2898 O O . GLY B 1 97 ? 17.172 -10.156 2.76 1 83.69 97 GLY B O 1
ATOM 2899 N N . ARG B 1 98 ? 16.141 -8.289 2.305 1 89.19 98 ARG B N 1
ATOM 2900 C CA . ARG B 1 98 ? 14.93 -8.781 2.961 1 89.19 98 ARG B CA 1
ATOM 2901 C C . ARG B 1 98 ? 13.68 -8.188 2.32 1 89.19 98 ARG B C 1
ATOM 2903 O O . ARG B 1 98 ? 13.656 -7.004 1.973 1 89.19 98 ARG B O 1
ATOM 2910 N N . THR B 1 99 ? 12.68 -8.961 2.158 1 91 99 THR B N 1
ATOM 2911 C CA . THR B 1 99 ? 11.414 -8.523 1.582 1 91 99 THR B CA 1
ATOM 2912 C C . THR B 1 99 ? 10.242 -8.875 2.498 1 91 99 THR B C 1
ATOM 2914 O O . THR B 1 99 ? 10.164 -10 2.996 1 91 99 THR B O 1
ATOM 2917 N N . THR B 1 100 ? 9.438 -7.879 2.805 1 94.5 100 THR B N 1
ATOM 2918 C CA . THR B 1 100 ? 8.203 -8.07 3.555 1 94.5 100 THR B CA 1
ATOM 2919 C C . THR B 1 100 ? 6.988 -7.875 2.652 1 94.5 100 THR B C 1
ATOM 2921 O O . THR B 1 100 ? 6.898 -6.883 1.928 1 94.5 100 THR B O 1
ATOM 2924 N N . VAL B 1 101 ? 6.102 -8.844 2.656 1 94.62 101 VAL B N 1
ATOM 2925 C CA . VAL B 1 101 ? 4.953 -8.797 1.76 1 94.62 101 VAL B CA 1
ATOM 2926 C C . VAL B 1 101 ? 3.676 -8.578 2.568 1 94.62 101 VAL B C 1
ATOM 2928 O O . VAL B 1 101 ? 3.494 -9.18 3.629 1 94.62 101 VAL B O 1
ATOM 2931 N N . VAL B 1 102 ? 2.82 -7.676 2.111 1 97.19 102 VAL B N 1
ATOM 2932 C CA . VAL B 1 102 ? 1.519 -7.406 2.713 1 97.19 102 VAL B CA 1
ATOM 2933 C C . VAL B 1 102 ? 0.416 -7.617 1.679 1 97.19 102 VAL B C 1
ATOM 2935 O O . VAL B 1 102 ? 0.292 -6.844 0.727 1 97.19 102 VAL B O 1
ATOM 2938 N N . ASN B 1 103 ? -0.46 -8.609 1.891 1 97 103 ASN B N 1
ATOM 2939 C CA . ASN B 1 103 ? -1.472 -9.016 0.92 1 97 103 ASN B CA 1
ATOM 2940 C C . ASN B 1 103 ? -2.865 -8.555 1.339 1 97 103 ASN B C 1
ATOM 2942 O O . ASN B 1 103 ? -3.375 -8.977 2.381 1 97 103 ASN B O 1
ATOM 2946 N N . GLU B 1 104 ? -3.469 -7.75 0.526 1 97.75 104 GLU B N 1
ATOM 2947 C CA . GLU B 1 104 ? -4.895 -7.477 0.692 1 97.75 104 GLU B CA 1
ATOM 2948 C C . GLU B 1 104 ? -5.73 -8.711 0.372 1 97.75 104 GLU B C 1
ATOM 2950 O O . GLU B 1 104 ? -5.305 -9.578 -0.394 1 97.75 104 GLU B O 1
ATOM 2955 N N . PRO B 1 105 ? -6.895 -8.922 0.902 1 95 105 PRO B N 1
ATOM 2956 C CA . PRO B 1 105 ? -7.707 -10.117 0.677 1 95 105 PRO B CA 1
ATOM 2957 C C . PRO B 1 105 ? -8.289 -10.18 -0.734 1 95 105 PRO B C 1
ATOM 2959 O O . PRO B 1 105 ? -8.484 -11.266 -1.277 1 95 105 PRO B O 1
ATOM 2962 N N . GLY B 1 106 ? -8.625 -9.289 -1.389 1 96.31 106 GLY B N 1
ATOM 2963 C CA . GLY B 1 106 ? -9.312 -9.211 -2.668 1 96.31 106 GLY B CA 1
ATOM 2964 C C . GLY B 1 106 ? -10.773 -8.836 -2.535 1 96.31 106 GLY B C 1
ATOM 2965 O O . GLY B 1 106 ? -11.289 -8.711 -1.422 1 96.31 106 GLY B O 1
ATOM 2966 N N . PRO B 1 107 ? -11.453 -8.617 -3.635 1 97.31 107 PRO B N 1
ATOM 2967 C CA . PRO B 1 107 ? -12.859 -8.203 -3.648 1 97.31 107 PRO B CA 1
ATOM 2968 C C . PRO B 1 107 ? -13.82 -9.375 -3.451 1 97.31 107 PRO B C 1
ATOM 2970 O O . PRO B 1 107 ? -13.484 -10.516 -3.771 1 97.31 107 PRO B O 1
ATOM 2973 N N . THR B 1 108 ? -15.023 -9.039 -2.928 1 97.81 108 THR B N 1
ATOM 2974 C CA . THR B 1 108 ? -16.078 -10.047 -2.9 1 97.81 108 THR B CA 1
ATOM 2975 C C . THR B 1 108 ? -16.641 -10.273 -4.301 1 97.81 108 THR B C 1
ATOM 2977 O O . THR B 1 108 ? -17.031 -9.328 -4.98 1 97.81 108 THR B O 1
ATOM 2980 N N . VAL B 1 109 ? -16.656 -11.477 -4.715 1 98.75 109 VAL B N 1
ATOM 2981 C CA . VAL B 1 109 ? -17.188 -11.875 -6.012 1 98.75 109 VAL B CA 1
ATOM 2982 C C . VAL B 1 109 ? -18.609 -12.414 -5.836 1 98.75 109 VAL B C 1
ATOM 2984 O O . VAL B 1 109 ? -18.828 -13.344 -5.059 1 98.75 109 VAL B O 1
ATOM 2987 N N . THR B 1 110 ? -19.562 -11.867 -6.586 1 98.62 110 THR B N 1
ATOM 2988 C CA . THR B 1 110 ? -20.953 -12.328 -6.484 1 98.62 110 THR B CA 1
ATOM 2989 C C . THR B 1 110 ? -21.141 -13.648 -7.223 1 98.62 110 THR B C 1
ATOM 2991 O O . THR B 1 110 ? -20.328 -14.016 -8.062 1 98.62 110 THR B O 1
ATOM 2994 N N . SER B 1 111 ? -22.25 -14.305 -6.906 1 98.44 111 SER B N 1
ATOM 2995 C CA . SER B 1 111 ? -22.578 -15.547 -7.59 1 98.44 111 SER B CA 1
ATOM 2996 C C . SER B 1 111 ? -22.719 -15.336 -9.094 1 98.44 111 SER B C 1
ATOM 2998 O O . SER B 1 111 ? -22.297 -16.172 -9.891 1 98.44 111 SER B O 1
ATOM 3000 N N . ASP B 1 112 ? -23.297 -14.188 -9.438 1 98.62 112 ASP B N 1
ATOM 3001 C CA . ASP B 1 112 ? -23.484 -13.875 -10.852 1 98.62 112 ASP B CA 1
ATOM 3002 C C . ASP B 1 112 ? -22.141 -13.664 -11.547 1 98.62 112 ASP B C 1
ATOM 3004 O O . ASP B 1 112 ? -21.938 -14.109 -12.688 1 98.62 112 ASP B O 1
ATOM 3008 N N . GLU B 1 113 ? -21.25 -12.992 -10.914 1 98.81 113 GLU B N 1
ATOM 3009 C CA . GLU B 1 113 ? -19.922 -12.758 -11.469 1 98.81 113 GLU B CA 1
ATOM 3010 C C . GLU B 1 113 ? -19.141 -14.062 -11.617 1 98.81 113 GLU B C 1
ATOM 3012 O O . GLU B 1 113 ? -18.438 -14.266 -12.609 1 98.81 113 GLU B O 1
ATOM 3017 N N . TRP B 1 114 ? -19.281 -14.953 -10.609 1 98.75 114 TRP B N 1
ATOM 3018 C CA . TRP B 1 114 ? -18.625 -16.266 -10.68 1 98.75 114 TRP B CA 1
ATOM 3019 C C . TRP B 1 114 ? -19.188 -17.094 -11.828 1 98.75 114 TRP B C 1
ATOM 3021 O O . TRP B 1 114 ? -18.438 -17.719 -12.57 1 98.75 114 TRP B O 1
ATOM 3031 N N . GLN B 1 115 ? -20.469 -17.031 -12.008 1 98.69 115 GLN B N 1
ATOM 3032 C CA . GLN B 1 115 ? -21.109 -17.75 -13.109 1 98.69 115 GLN B CA 1
ATOM 3033 C C . GLN B 1 115 ? -20.641 -17.203 -14.461 1 98.69 115 GLN B C 1
ATOM 3035 O O . GLN B 1 115 ? -20.406 -17.969 -15.398 1 98.69 115 GLN B O 1
ATOM 3040 N N . ALA B 1 116 ? -20.531 -15.914 -14.539 1 98.81 116 ALA B N 1
ATOM 3041 C CA . ALA B 1 116 ? -20.047 -15.289 -15.766 1 98.81 116 ALA B CA 1
ATOM 3042 C C . ALA B 1 116 ? -18.625 -15.727 -16.078 1 98.81 116 ALA B C 1
ATOM 3044 O O . ALA B 1 116 ? -18.281 -15.984 -17.234 1 98.81 116 ALA B O 1
ATOM 3045 N N . PHE B 1 117 ? -17.859 -15.812 -15.094 1 98.88 117 PHE B N 1
ATOM 3046 C CA . PHE B 1 117 ? -16.5 -16.266 -15.297 1 98.88 117 PHE B CA 1
ATOM 3047 C C . PHE B 1 117 ? -16.484 -17.703 -15.812 1 98.88 117 PHE B C 1
ATOM 3049 O O . PHE B 1 117 ? -15.766 -18.016 -16.766 1 98.88 117 PHE B O 1
ATOM 3056 N N . ARG B 1 118 ? -17.188 -18.562 -15.133 1 98.69 118 ARG B N 1
ATOM 3057 C CA . ARG B 1 118 ? -17.234 -19.969 -15.523 1 98.69 118 ARG B CA 1
ATOM 3058 C C . ARG B 1 118 ? -17.641 -20.109 -16.984 1 98.69 118 ARG B C 1
ATOM 3060 O O . ARG B 1 118 ? -17.062 -20.922 -17.719 1 98.69 118 ARG B O 1
ATOM 3067 N N . ALA B 1 119 ? -18.625 -19.344 -17.359 1 98.56 119 ALA B N 1
ATOM 3068 C CA . ALA B 1 119 ? -19.078 -19.391 -18.75 1 98.56 119 ALA B CA 1
ATOM 3069 C C . ALA B 1 119 ? -17.969 -18.938 -19.703 1 98.56 119 ALA B C 1
ATOM 3071 O O . ALA B 1 119 ? -17.75 -19.547 -20.734 1 98.56 119 ALA B O 1
ATOM 3072 N N . GLY B 1 120 ? -17.344 -17.875 -19.375 1 98.62 120 GLY B N 1
ATOM 3073 C CA . GLY B 1 120 ? -16.234 -17.406 -20.172 1 98.62 120 GLY B CA 1
ATOM 3074 C C . GLY B 1 120 ? -15.078 -18.375 -20.25 1 98.62 120 GLY B C 1
ATOM 3075 O O . GLY B 1 120 ? -14.461 -18.547 -21.297 1 98.62 120 GLY B O 1
ATOM 3076 N N . PHE B 1 121 ? -14.828 -18.969 -19.125 1 98.75 121 PHE B N 1
ATOM 3077 C CA . PHE B 1 121 ? -13.75 -19.953 -19.078 1 98.75 121 PHE B CA 1
ATOM 3078 C C . PHE B 1 121 ? -14.047 -21.141 -19.969 1 98.75 121 PHE B C 1
ATOM 3080 O O . PHE B 1 121 ? -13.172 -21.625 -20.688 1 98.75 121 PHE B O 1
ATOM 3087 N N . ALA B 1 122 ? -15.227 -21.594 -19.906 1 98.38 122 ALA B N 1
ATOM 3088 C CA . ALA B 1 122 ? -15.641 -22.688 -20.781 1 98.38 122 ALA B CA 1
ATOM 3089 C C . ALA B 1 122 ? -15.438 -22.328 -22.25 1 98.38 122 ALA B C 1
ATOM 3091 O O . ALA B 1 122 ? -15 -23.156 -23.047 1 98.38 122 ALA B O 1
ATOM 3092 N N . GLU B 1 123 ? -15.797 -21.109 -22.562 1 98.38 123 GLU B N 1
ATOM 3093 C CA . GLU B 1 123 ? -15.594 -20.641 -23.922 1 98.38 123 GLU B CA 1
ATOM 3094 C C . GLU B 1 123 ? -14.117 -20.641 -24.297 1 98.38 123 GLU B C 1
ATOM 3096 O O . GLU B 1 123 ? -13.742 -21.016 -25.406 1 98.38 123 GLU B O 1
ATOM 3101 N N . ILE B 1 124 ? -13.297 -20.219 -23.375 1 98.44 124 ILE B N 1
ATOM 3102 C CA . ILE B 1 124 ? -11.859 -20.203 -23.594 1 98.44 124 ILE B CA 1
ATOM 3103 C C . ILE B 1 124 ? -11.352 -21.625 -23.828 1 98.44 124 ILE B C 1
ATOM 3105 O O . ILE B 1 124 ? -10.586 -21.859 -24.781 1 98.44 124 ILE B O 1
ATOM 3109 N N . LEU B 1 125 ? -11.781 -22.562 -23.016 1 98.06 125 LEU B N 1
ATOM 3110 C CA . LEU B 1 125 ? -11.352 -23.953 -23.156 1 98.06 125 LEU B CA 1
ATOM 3111 C C . LEU B 1 125 ? -11.758 -24.516 -24.516 1 98.06 125 LEU B C 1
ATOM 3113 O O . LEU B 1 125 ? -11.016 -25.297 -25.125 1 98.06 125 LEU B O 1
ATOM 3117 N N . ALA B 1 126 ? -12.852 -24.078 -25 1 97.31 126 ALA B N 1
ATOM 3118 C CA . ALA B 1 126 ? -13.414 -24.609 -26.234 1 97.31 126 ALA B CA 1
ATOM 3119 C C . ALA B 1 126 ? -12.727 -24.016 -27.453 1 97.31 126 ALA B C 1
ATOM 3121 O O . ALA B 1 126 ? -12.648 -24.641 -28.516 1 97.31 126 ALA B O 1
ATOM 3122 N N . THR B 1 127 ? -12.203 -22.781 -27.281 1 97.06 127 THR B N 1
ATOM 3123 C CA . THR B 1 127 ? -11.844 -22.062 -28.5 1 97.06 127 THR B CA 1
ATOM 3124 C C . THR B 1 127 ? -10.352 -21.75 -28.531 1 97.06 127 THR B C 1
ATOM 3126 O O . THR B 1 127 ? -9.797 -21.422 -29.578 1 97.06 127 THR B O 1
ATOM 3129 N N . SER B 1 128 ? -9.641 -21.875 -27.453 1 94.81 128 SER B N 1
ATOM 3130 C CA . SER B 1 128 ? -8.273 -21.391 -27.375 1 94.81 128 SER B CA 1
ATOM 3131 C C . SER B 1 128 ? -7.289 -22.391 -27.969 1 94.81 128 SER B C 1
ATOM 3133 O O . SER B 1 128 ? -6.152 -22.031 -28.297 1 94.81 128 SER B O 1
ATOM 3135 N N . GLY B 1 129 ? -7.676 -23.672 -28.016 1 95.88 129 GLY B N 1
ATOM 3136 C CA . GLY B 1 129 ? -6.75 -24.719 -28.406 1 95.88 129 GLY B CA 1
ATOM 3137 C C . GLY B 1 129 ? -5.734 -25.047 -27.328 1 95.88 129 GLY B C 1
ATOM 3138 O O . GLY B 1 129 ? -4.66 -25.578 -27.609 1 95.88 129 GLY B O 1
ATOM 3139 N N . ALA B 1 130 ? -6.062 -24.703 -26.156 1 96.44 130 ALA B N 1
ATOM 3140 C CA . ALA B 1 130 ? -5.152 -24.922 -25.031 1 96.44 130 ALA B CA 1
ATOM 3141 C C . ALA B 1 130 ? -4.988 -26.406 -24.734 1 96.44 130 ALA B C 1
ATOM 3143 O O . ALA B 1 130 ? -5.949 -27.172 -24.812 1 96.44 130 ALA B O 1
ATOM 3144 N N . GLY B 1 131 ? -3.734 -26.766 -24.375 1 98.06 131 GLY B N 1
ATOM 3145 C CA . GLY B 1 131 ? -3.477 -28.125 -23.906 1 98.06 131 GLY B CA 1
ATOM 3146 C C . GLY B 1 131 ? -3.203 -28.203 -22.406 1 98.06 131 GLY B C 1
ATOM 3147 O O . GLY B 1 131 ? -3.254 -29.281 -21.828 1 98.06 131 GLY B O 1
ATOM 3148 N N . VAL B 1 132 ? -2.877 -27.078 -21.859 1 98.81 132 VAL B N 1
ATOM 3149 C CA . VAL B 1 132 ? -2.547 -27 -20.438 1 98.81 132 VAL B CA 1
ATOM 3150 C C . VAL B 1 132 ? -3.199 -25.766 -19.812 1 98.81 132 VAL B C 1
ATOM 3152 O O . VAL B 1 132 ? -3.287 -24.719 -20.453 1 98.81 132 VAL B O 1
ATOM 3155 N N . ALA B 1 133 ? -3.705 -25.891 -18.609 1 98.94 133 ALA B N 1
ATOM 3156 C CA . ALA B 1 133 ? -4.211 -24.781 -17.812 1 98.94 133 ALA B CA 1
ATOM 3157 C C . ALA B 1 133 ? -3.498 -24.703 -16.469 1 98.94 133 ALA B C 1
ATOM 3159 O O . ALA B 1 133 ? -3.246 -25.719 -15.828 1 98.94 133 ALA B O 1
ATOM 3160 N N . VAL B 1 134 ? -3.119 -23.516 -16.109 1 98.94 134 VAL B N 1
ATOM 3161 C CA . VAL B 1 134 ? -2.561 -23.25 -14.789 1 98.94 134 VAL B CA 1
ATOM 3162 C C . VAL B 1 134 ? -3.611 -22.578 -13.906 1 98.94 134 VAL B C 1
ATOM 3164 O O . VAL B 1 134 ? -4.121 -21.5 -14.242 1 98.94 134 VAL B O 1
ATOM 3167 N N . LEU B 1 135 ? -3.99 -23.219 -12.844 1 98.88 135 LEU B N 1
ATOM 3168 C CA . LEU B 1 135 ? -4.867 -22.672 -11.812 1 98.88 135 LEU B CA 1
ATOM 3169 C C . LEU B 1 135 ? -4.078 -22.297 -10.562 1 98.88 135 LEU B C 1
ATOM 3171 O O . LEU B 1 135 ? -3.592 -23.172 -9.852 1 98.88 135 LEU B O 1
ATOM 3175 N N . SER B 1 136 ? -3.906 -21.047 -10.375 1 97.81 136 SER B N 1
ATOM 3176 C CA . SER B 1 136 ? -2.967 -20.703 -9.312 1 97.81 136 SER B CA 1
ATOM 3177 C C . SER B 1 136 ? -3.449 -19.5 -8.516 1 97.81 136 SER B C 1
ATOM 3179 O O . SER B 1 136 ? -4.105 -18.609 -9.055 1 97.81 136 SER B O 1
ATOM 3181 N N . GLY B 1 137 ? -3.104 -19.531 -7.215 1 97.25 137 GLY B N 1
ATOM 3182 C CA . GLY B 1 137 ? -3.291 -18.359 -6.367 1 97.25 137 GLY B CA 1
ATOM 3183 C C . GLY B 1 137 ? -4.43 -18.516 -5.375 1 97.25 137 GLY B C 1
ATOM 3184 O O . GLY B 1 137 ? -5.086 -19.562 -5.34 1 97.25 137 GLY B O 1
ATOM 3185 N N . SER B 1 138 ? -4.672 -17.469 -4.605 1 97.25 138 SER B N 1
ATOM 3186 C CA . SER B 1 138 ? -5.73 -17.438 -3.604 1 97.25 138 SER B CA 1
ATOM 3187 C C . SER B 1 138 ? -7.09 -17.188 -4.246 1 97.25 138 SER B C 1
ATOM 3189 O O . SER B 1 138 ? -7.172 -16.766 -5.398 1 97.25 138 SER B O 1
ATOM 3191 N N . LEU B 1 139 ? -8.102 -17.594 -3.5 1 98.25 139 LEU B N 1
ATOM 3192 C CA . LEU B 1 139 ? -9.469 -17.312 -3.914 1 98.25 139 LEU B CA 1
ATOM 3193 C C . LEU B 1 139 ? -10 -16.062 -3.209 1 98.25 139 LEU B C 1
ATOM 3195 O O . LEU B 1 139 ? -9.836 -15.914 -1.994 1 98.25 139 LEU B O 1
ATOM 3199 N N . PRO B 1 140 ? -10.57 -15.109 -3.965 1 97.94 140 PRO B N 1
ATOM 3200 C CA . PRO B 1 140 ? -11.211 -13.984 -3.287 1 97.94 140 PRO B CA 1
ATOM 3201 C C . PRO B 1 140 ? -12.492 -14.383 -2.561 1 97.94 140 PRO B C 1
ATOM 3203 O O . PRO B 1 140 ? -13.07 -15.438 -2.85 1 97.94 140 PRO B O 1
ATOM 3206 N N . PRO B 1 141 ? -12.945 -13.5 -1.604 1 97.19 141 PRO B N 1
ATOM 3207 C CA . PRO B 1 141 ? -14.234 -13.773 -0.958 1 97.19 141 PRO B CA 1
ATOM 3208 C C . PRO B 1 141 ? -15.367 -13.953 -1.962 1 97.19 141 PRO B C 1
ATOM 3210 O O . PRO B 1 141 ? -15.422 -13.258 -2.977 1 97.19 141 PRO B O 1
ATOM 3213 N N . GLY B 1 142 ? -16.234 -14.914 -1.718 1 98.12 142 GLY B N 1
ATOM 3214 C CA . GLY B 1 142 ? -17.391 -15.148 -2.574 1 98.12 142 GLY B CA 1
ATOM 3215 C C . GLY B 1 142 ? -17.188 -16.281 -3.562 1 98.12 142 GLY B C 1
ATOM 3216 O O . GLY B 1 142 ? -18.141 -16.875 -4.027 1 98.12 142 GLY B O 1
ATOM 3217 N N . VAL B 1 143 ? -15.953 -16.5 -3.99 1 98.56 143 VAL B N 1
ATOM 3218 C CA . VAL B 1 143 ? -15.648 -17.641 -4.852 1 98.56 143 VAL B CA 1
ATOM 3219 C C . VAL B 1 143 ? -15.664 -18.922 -4.035 1 98.56 143 VAL B C 1
ATOM 3221 O O . VAL B 1 143 ? -15.078 -18.984 -2.949 1 98.56 143 VAL B O 1
ATOM 3224 N N . PRO B 1 144 ? -16.297 -19.938 -4.535 1 98.38 144 PRO B N 1
ATOM 3225 C CA . PRO B 1 144 ? -16.391 -21.188 -3.77 1 98.38 144 PRO B CA 1
ATOM 3226 C C . PRO B 1 144 ? -15.016 -21.781 -3.461 1 98.38 144 PRO B C 1
ATOM 3228 O O . PRO B 1 144 ? -14.109 -21.719 -4.289 1 98.38 144 PRO B O 1
ATOM 3231 N N . VAL B 1 145 ? -14.922 -22.453 -2.328 1 97.81 145 VAL B N 1
ATOM 3232 C CA . VAL B 1 145 ? -13.664 -23.016 -1.833 1 97.81 145 VAL B CA 1
ATOM 3233 C C . VAL B 1 145 ? -13.195 -24.125 -2.764 1 97.81 145 VAL B C 1
ATOM 3235 O O . VAL B 1 145 ? -12 -24.422 -2.836 1 97.81 145 VAL B O 1
ATOM 3238 N N . ASP B 1 146 ? -14.109 -24.734 -3.492 1 98.31 146 ASP B N 1
ATOM 3239 C CA . ASP B 1 146 ? -13.758 -25.828 -4.398 1 98.31 146 ASP B CA 1
ATOM 3240 C C . ASP B 1 146 ? -13.688 -25.328 -5.844 1 98.31 146 ASP B C 1
ATOM 3242 O O . ASP B 1 146 ? -13.852 -26.125 -6.777 1 98.31 146 ASP B O 1
ATOM 3246 N N . ALA B 1 147 ? -13.492 -24.047 -6.035 1 98.81 147 ALA B N 1
ATOM 3247 C CA . ALA B 1 147 ? -13.43 -23.438 -7.363 1 98.81 147 ALA B CA 1
ATOM 3248 C C . ALA B 1 147 ? -12.406 -24.156 -8.242 1 98.81 147 ALA B C 1
ATOM 3250 O O . ALA B 1 147 ? -12.672 -24.438 -9.414 1 98.81 147 ALA B O 1
ATOM 3251 N N . TYR B 1 148 ? -11.289 -24.484 -7.711 1 98.81 148 TYR B N 1
ATOM 3252 C CA . TYR B 1 148 ? -10.234 -25.078 -8.516 1 98.81 148 TYR B CA 1
ATOM 3253 C C . TYR B 1 148 ? -10.594 -26.5 -8.914 1 98.81 148 TYR B C 1
ATOM 3255 O O . TYR B 1 148 ? -10.219 -26.969 -9.992 1 98.81 148 TYR B O 1
ATOM 3263 N N . ALA B 1 149 ? -11.336 -27.219 -8.078 1 98.75 149 ALA B N 1
ATOM 3264 C CA . ALA B 1 149 ? -11.852 -28.531 -8.484 1 98.75 149 ALA B CA 1
ATOM 3265 C C . ALA B 1 149 ? -12.82 -28.391 -9.648 1 98.75 149 ALA B C 1
ATOM 3267 O O . ALA B 1 149 ? -12.758 -29.156 -10.617 1 98.75 149 ALA B O 1
ATOM 3268 N N . GLU B 1 150 ? -13.688 -27.422 -9.516 1 98.69 150 GLU B N 1
ATOM 3269 C CA . GLU B 1 150 ? -14.68 -27.172 -10.562 1 98.69 150 GLU B CA 1
ATOM 3270 C C . GLU B 1 150 ? -14.008 -26.828 -11.891 1 98.69 150 GLU B C 1
ATOM 3272 O O . GLU B 1 150 ? -14.352 -27.391 -12.93 1 98.69 150 GLU B O 1
ATOM 3277 N N . LEU B 1 151 ? -13.102 -25.953 -11.867 1 98.88 151 LEU B N 1
ATOM 3278 C CA . LEU B 1 151 ? -12.383 -25.547 -13.078 1 98.88 151 LEU B CA 1
ATOM 3279 C C . LEU B 1 151 ? -11.539 -26.703 -13.609 1 98.88 151 LEU B C 1
ATOM 3281 O O . LEU B 1 151 ? -11.414 -26.875 -14.82 1 98.88 151 LEU B O 1
ATOM 3285 N N . GLY B 1 152 ? -10.914 -27.453 -12.695 1 98.69 152 GLY B N 1
ATOM 3286 C CA . GLY B 1 152 ? -10.156 -28.641 -13.094 1 98.69 152 GLY B CA 1
ATOM 3287 C C . GLY B 1 152 ? -10.992 -29.656 -13.844 1 98.69 152 GLY B C 1
ATOM 3288 O O . GLY B 1 152 ? -10.547 -30.203 -14.852 1 98.69 152 GLY B O 1
ATOM 3289 N N . ARG B 1 153 ? -12.195 -29.875 -13.383 1 98.31 153 ARG B N 1
ATOM 3290 C CA . ARG B 1 153 ? -13.094 -30.797 -14.055 1 98.31 153 ARG B CA 1
ATOM 3291 C C . ARG B 1 153 ? -13.461 -30.297 -15.445 1 98.31 153 ARG B C 1
ATOM 3293 O O . ARG B 1 153 ? -13.539 -31.094 -16.391 1 98.31 153 ARG B O 1
ATOM 3300 N N . ALA B 1 154 ? -13.719 -29.047 -15.531 1 98.56 154 ALA B N 1
ATOM 3301 C CA . ALA B 1 154 ? -14 -28.453 -16.844 1 98.56 154 ALA B CA 1
ATOM 3302 C C . ALA B 1 154 ? -12.828 -28.656 -17.797 1 98.56 154 ALA B C 1
ATOM 3304 O O . ALA B 1 154 ? -13.023 -28.969 -18.969 1 98.56 154 ALA B O 1
ATOM 3305 N N . CYS B 1 155 ? -11.633 -28.469 -17.297 1 98.75 155 CYS B N 1
ATOM 3306 C CA . CYS B 1 155 ? -10.438 -28.703 -18.109 1 98.75 155 CYS B CA 1
ATOM 3307 C C . CYS B 1 155 ? -10.344 -30.156 -18.547 1 98.75 155 CYS B C 1
ATOM 3309 O O . CYS B 1 155 ? -10.102 -30.453 -19.719 1 98.75 155 CYS B O 1
ATOM 3311 N N . ALA B 1 156 ? -10.555 -31.062 -17.594 1 97.94 156 ALA B N 1
ATOM 3312 C CA . ALA B 1 156 ? -10.484 -32.5 -17.875 1 97.94 156 ALA B CA 1
ATOM 3313 C C . ALA B 1 156 ? -11.477 -32.875 -18.984 1 97.94 156 ALA B C 1
ATOM 3315 O O . ALA B 1 156 ? -11.141 -33.625 -19.891 1 97.94 156 ALA B O 1
ATOM 3316 N N . ALA B 1 157 ? -12.641 -32.312 -18.875 1 97.44 157 ALA B N 1
ATOM 3317 C CA . ALA B 1 157 ? -13.68 -32.594 -19.859 1 97.44 157 ALA B CA 1
ATOM 3318 C C . ALA B 1 157 ? -13.266 -32.094 -21.25 1 97.44 157 ALA B C 1
ATOM 3320 O O . ALA B 1 157 ? -13.695 -32.656 -22.266 1 97.44 157 ALA B O 1
ATOM 3321 N N . ALA B 1 158 ? -12.453 -31.125 -21.297 1 97.88 158 ALA B N 1
ATOM 3322 C CA . ALA B 1 158 ? -11.992 -30.562 -22.562 1 97.88 158 ALA B CA 1
ATOM 3323 C C . ALA B 1 158 ? -10.672 -31.188 -22.984 1 97.88 158 ALA B C 1
ATOM 3325 O O . ALA B 1 158 ? -10.094 -30.797 -24 1 97.88 158 ALA B O 1
ATOM 3326 N N . GLY B 1 159 ? -10.156 -32.125 -22.203 1 97.69 159 GLY B N 1
ATOM 3327 C CA . GLY B 1 159 ? -8.898 -32.781 -22.5 1 97.69 159 GLY B CA 1
ATOM 3328 C C . GLY B 1 159 ? -7.684 -31.938 -22.172 1 97.69 159 GLY B C 1
ATOM 3329 O O . GLY B 1 159 ? -6.605 -32.125 -22.734 1 97.69 159 GLY B O 1
ATOM 3330 N N . ILE B 1 160 ? -7.844 -30.984 -21.375 1 98.62 160 ILE B N 1
ATOM 3331 C CA . ILE B 1 160 ? -6.793 -30.062 -21 1 98.62 160 ILE B CA 1
ATOM 3332 C C . ILE B 1 160 ? -6.195 -30.469 -19.656 1 98.62 160 ILE B C 1
ATOM 3334 O O . ILE B 1 160 ? -6.93 -30.75 -18.703 1 98.62 160 ILE B O 1
ATOM 3338 N N . ARG B 1 161 ? -4.871 -30.562 -19.5 1 98.56 161 ARG B N 1
ATOM 3339 C CA . ARG B 1 161 ? -4.195 -30.938 -18.266 1 98.56 161 ARG B CA 1
ATOM 3340 C C . ARG B 1 161 ? -3.955 -29.719 -17.375 1 98.56 161 ARG B C 1
ATOM 3342 O O . ARG B 1 161 ? -3.689 -28.625 -17.875 1 98.56 161 ARG B O 1
ATOM 3349 N N . VAL B 1 162 ? -3.994 -29.922 -16.062 1 98.88 162 VAL B N 1
ATOM 3350 C CA . VAL B 1 162 ? -4 -28.797 -15.133 1 98.88 162 VAL B CA 1
ATOM 3351 C C . VAL B 1 162 ? -2.744 -28.844 -14.266 1 98.88 162 VAL B C 1
ATOM 3353 O O . VAL B 1 162 ? -2.365 -29.891 -13.758 1 98.88 162 VAL B O 1
ATOM 3356 N N . VAL B 1 163 ? -2.061 -27.734 -14.18 1 98.94 163 VAL B N 1
ATOM 3357 C CA . VAL B 1 163 ? -1.115 -27.469 -13.102 1 98.94 163 VAL B CA 1
ATOM 3358 C C . VAL B 1 163 ? -1.789 -26.641 -12.016 1 98.94 163 VAL B C 1
ATOM 3360 O O . VAL B 1 163 ? -2.299 -25.547 -12.289 1 98.94 163 VAL B O 1
ATOM 3363 N N . LEU B 1 164 ? -1.822 -27.156 -10.773 1 98.88 164 LEU B N 1
ATOM 3364 C CA . LEU B 1 164 ? -2.467 -26.469 -9.656 1 98.88 164 LEU B CA 1
ATOM 3365 C C . LEU B 1 164 ? -1.431 -25.969 -8.664 1 98.88 164 LEU B C 1
ATOM 3367 O O . LEU B 1 164 ? -0.601 -26.734 -8.172 1 98.88 164 LEU B O 1
ATOM 3371 N N . ASP B 1 165 ? -1.396 -24.703 -8.414 1 98.69 165 ASP B N 1
ATOM 3372 C CA . ASP B 1 165 ? -0.556 -24.047 -7.418 1 98.69 165 ASP B CA 1
ATOM 3373 C C . ASP B 1 165 ? -1.39 -23.156 -6.488 1 98.69 165 ASP B C 1
ATOM 3375 O O . ASP B 1 165 ? -1.573 -21.969 -6.75 1 98.69 165 ASP B O 1
ATOM 3379 N N . ALA B 1 166 ? -1.863 -23.672 -5.414 1 97.81 166 ALA B N 1
ATOM 3380 C CA . ALA B 1 166 ? -2.717 -23.031 -4.422 1 97.81 166 ALA B CA 1
ATOM 3381 C C . ALA B 1 166 ? -2.295 -23.406 -3.006 1 97.81 166 ALA B C 1
ATOM 3383 O O . ALA B 1 166 ? -1.276 -24.062 -2.812 1 97.81 166 ALA B O 1
ATOM 3384 N N . ASP B 1 167 ? -2.971 -22.859 -2.08 1 95.88 167 ASP B N 1
ATOM 3385 C CA . ASP B 1 167 ? -2.648 -23.094 -0.677 1 95.88 167 ASP B CA 1
ATOM 3386 C C . ASP B 1 167 ? -3.906 -23.406 0.13 1 95.88 167 ASP B C 1
ATOM 3388 O O . ASP B 1 167 ? -5.02 -23.109 -0.3 1 95.88 167 ASP B O 1
ATOM 3392 N N . GLY B 1 168 ? -3.717 -24.141 1.202 1 95.38 168 GLY B N 1
ATOM 3393 C CA . GLY B 1 168 ? -4.781 -24.344 2.17 1 95.38 168 GLY B CA 1
ATOM 3394 C C . GLY B 1 168 ? -5.973 -25.094 1.594 1 95.38 168 GLY B C 1
ATOM 3395 O O . GLY B 1 168 ? -5.809 -26.078 0.878 1 95.38 168 GLY B O 1
ATOM 3396 N N . GLU B 1 169 ? -7.188 -24.578 1.937 1 96.75 169 GLU B N 1
ATOM 3397 C CA . GLU B 1 169 ? -8.43 -25.234 1.563 1 96.75 169 GLU B CA 1
ATOM 3398 C C . GLU B 1 169 ? -8.609 -25.266 0.048 1 96.75 169 GLU B C 1
ATOM 3400 O O . GLU B 1 169 ? -9.023 -26.281 -0.512 1 96.75 169 GLU B O 1
ATOM 3405 N N . PRO B 1 170 ? -8.203 -24.188 -0.638 1 97.69 170 PRO B N 1
ATOM 3406 C CA . PRO B 1 170 ? -8.32 -24.25 -2.096 1 97.69 170 PRO B CA 1
ATOM 3407 C C . PRO B 1 170 ? -7.484 -25.375 -2.709 1 97.69 170 PRO B C 1
ATOM 3409 O O . PRO B 1 170 ? -7.914 -26.016 -3.67 1 97.69 170 PRO B O 1
ATOM 3412 N N . LEU B 1 171 ? -6.32 -25.594 -2.15 1 98 171 LEU B N 1
ATOM 3413 C CA . LEU B 1 171 ? -5.484 -26.688 -2.625 1 98 171 LEU B CA 1
ATOM 3414 C C . LEU B 1 171 ? -6.105 -28.031 -2.279 1 98 171 LEU B C 1
ATOM 3416 O O . LEU B 1 171 ? -6.215 -28.906 -3.139 1 98 171 LEU B O 1
ATOM 3420 N N . ARG B 1 172 ? -6.539 -28.172 -1.058 1 97.31 172 ARG B N 1
ATOM 3421 C CA . ARG B 1 172 ? -7.125 -29.422 -0.59 1 97.31 172 ARG B CA 1
ATOM 3422 C C . ARG B 1 172 ? -8.32 -29.812 -1.453 1 97.31 172 ARG B C 1
ATOM 3424 O O . ARG B 1 172 ? -8.375 -30.938 -1.963 1 97.31 172 ARG B O 1
ATOM 3431 N N . HIS B 1 173 ? -9.234 -28.938 -1.656 1 97.81 173 HIS B N 1
ATOM 3432 C CA . HIS B 1 173 ? -10.422 -29.219 -2.457 1 97.81 173 HIS B CA 1
ATOM 3433 C C . HIS B 1 173 ? -10.07 -29.359 -3.934 1 97.81 173 HIS B C 1
ATOM 3435 O O . HIS B 1 173 ? -10.719 -30.109 -4.66 1 97.81 173 HIS B O 1
ATOM 3441 N N . GLY B 1 174 ? -9.055 -28.625 -4.312 1 98.38 174 GLY B N 1
ATOM 3442 C CA . GLY B 1 174 ? -8.648 -28.625 -5.711 1 98.38 174 GLY B CA 1
ATOM 3443 C C . GLY B 1 174 ? -8.172 -29.984 -6.191 1 98.38 174 GLY B C 1
ATOM 3444 O O . GLY B 1 174 ? -8.195 -30.266 -7.391 1 98.38 174 GLY B O 1
ATOM 3445 N N . LEU B 1 175 ? -7.738 -30.859 -5.305 1 98 175 LEU B N 1
ATOM 3446 C CA . LEU B 1 175 ? -7.258 -32.188 -5.648 1 98 175 LEU B CA 1
ATOM 3447 C C . LEU B 1 175 ? -8.359 -33.031 -6.289 1 98 175 LEU B C 1
ATOM 3449 O O . LEU B 1 175 ? -8.086 -33.906 -7.109 1 98 175 LEU B O 1
ATOM 3453 N N . ALA B 1 176 ? -9.57 -32.656 -5.957 1 97.81 176 ALA B N 1
ATOM 3454 C CA . ALA B 1 176 ? -10.703 -33.375 -6.512 1 97.81 176 ALA B CA 1
ATOM 3455 C C . ALA B 1 176 ? -10.828 -33.156 -8.016 1 97.81 176 ALA B C 1
ATOM 3457 O O . ALA B 1 176 ? -11.477 -33.938 -8.719 1 97.81 176 ALA B O 1
ATOM 3458 N N . GLY B 1 177 ? -10.258 -32.125 -8.523 1 98 177 GLY B N 1
ATOM 3459 C CA . GLY B 1 177 ? -10.227 -31.859 -9.953 1 98 177 GLY B CA 1
ATOM 3460 C C . GLY B 1 177 ? -9.18 -32.688 -10.688 1 98 177 GLY B C 1
ATOM 3461 O O . GLY B 1 177 ? -9.078 -32.594 -11.914 1 98 177 GLY B O 1
ATOM 3462 N N . ARG B 1 178 ? -8.375 -33.406 -9.961 1 98 178 ARG B N 1
ATOM 3463 C CA . ARG B 1 178 ? -7.375 -34.344 -10.477 1 98 178 ARG B CA 1
ATOM 3464 C C . ARG B 1 178 ? -6.359 -33.625 -11.359 1 98 178 ARG B C 1
ATOM 3466 O O . ARG B 1 178 ? -6.145 -34 -12.508 1 98 178 ARG B O 1
ATOM 3473 N N . PRO B 1 179 ? -5.688 -32.656 -10.797 1 98.81 179 PRO B N 1
ATOM 3474 C CA . PRO B 1 179 ? -4.656 -31.969 -11.562 1 98.81 179 PRO B CA 1
ATOM 3475 C C . PRO B 1 179 ? -3.51 -32.875 -11.984 1 98.81 179 PRO B C 1
ATOM 3477 O O . PRO B 1 179 ? -3.203 -33.844 -11.289 1 98.81 179 PRO B O 1
ATOM 3480 N N . ALA B 1 180 ? -2.924 -32.594 -13.133 1 98.75 180 ALA B N 1
ATOM 3481 C CA . ALA B 1 180 ? -1.757 -33.344 -13.617 1 98.75 180 ALA B CA 1
ATOM 3482 C C . ALA B 1 180 ? -0.542 -33.094 -12.727 1 98.75 180 ALA B C 1
ATOM 3484 O O . ALA B 1 180 ? 0.266 -33.969 -12.5 1 98.75 180 ALA B O 1
ATOM 3485 N N . VAL B 1 181 ? -0.399 -31.875 -12.273 1 98.75 181 VAL B N 1
ATOM 3486 C CA . VAL B 1 181 ? 0.705 -31.5 -11.391 1 98.75 181 VAL B CA 1
ATOM 3487 C C . VAL B 1 181 ? 0.197 -30.578 -10.289 1 98.75 181 VAL B C 1
ATOM 3489 O O . VAL B 1 181 ? -0.601 -29.672 -10.547 1 98.75 181 VAL B O 1
ATOM 3492 N N . VAL B 1 182 ? 0.59 -30.797 -9.062 1 98.75 182 VAL B N 1
ATOM 3493 C CA . VAL B 1 182 ? 0.407 -29.875 -7.941 1 98.75 182 VAL B CA 1
ATOM 3494 C C . VAL B 1 182 ? 1.767 -29.375 -7.449 1 98.75 182 VAL B C 1
ATOM 3496 O O . VAL B 1 182 ? 2.721 -30.156 -7.359 1 98.75 182 VAL B O 1
ATOM 3499 N N . LYS B 1 183 ? 1.83 -28.047 -7.156 1 98.62 183 LYS B N 1
ATOM 3500 C CA . LYS B 1 183 ? 3.119 -27.484 -6.777 1 98.62 183 LYS B CA 1
ATOM 3501 C C . LYS B 1 183 ? 3.029 -26.75 -5.438 1 98.62 183 LYS B C 1
ATOM 3503 O O . LYS B 1 183 ? 3.146 -25.531 -5.379 1 98.62 183 LYS B O 1
ATOM 3508 N N . PRO B 1 184 ? 3.027 -27.391 -4.281 1 97.56 184 PRO B N 1
ATOM 3509 C CA . PRO B 1 184 ? 3.127 -26.75 -2.969 1 97.56 184 PRO B CA 1
ATOM 3510 C C . PRO B 1 184 ? 4.57 -26.469 -2.557 1 97.56 184 PRO B C 1
ATOM 3512 O O . PRO B 1 184 ? 5.5 -27.031 -3.139 1 97.56 184 PRO B O 1
ATOM 3515 N N . ASN B 1 185 ? 4.742 -25.531 -1.685 1 95.69 185 ASN B N 1
ATOM 3516 C CA . ASN B 1 185 ? 5.984 -25.5 -0.919 1 95.69 185 ASN B CA 1
ATOM 3517 C C . ASN B 1 185 ? 5.879 -26.359 0.344 1 95.69 185 ASN B C 1
ATOM 3519 O O . ASN B 1 185 ? 4.848 -26.984 0.593 1 95.69 185 ASN B O 1
ATOM 3523 N N . VAL B 1 186 ? 6.945 -26.375 1.121 1 95 186 VAL B N 1
ATOM 3524 C CA . VAL B 1 186 ? 7.012 -27.266 2.283 1 95 186 VAL B CA 1
ATOM 3525 C C . VAL B 1 186 ? 5.914 -26.891 3.275 1 95 186 VAL B C 1
ATOM 3527 O O . VAL B 1 186 ? 5.211 -27.766 3.789 1 95 186 VAL B O 1
ATOM 3530 N N . ASP B 1 187 ? 5.691 -25.594 3.51 1 92.56 187 ASP B N 1
ATOM 3531 C CA . ASP B 1 187 ? 4.688 -25.141 4.469 1 92.56 187 ASP B CA 1
ATOM 3532 C C . ASP B 1 187 ? 3.275 -25.438 3.969 1 92.56 187 ASP B C 1
ATOM 3534 O O . ASP B 1 187 ? 2.412 -25.844 4.746 1 92.56 187 ASP B O 1
ATOM 3538 N N . GLU B 1 188 ? 3.072 -25.188 2.721 1 94.56 188 GLU B N 1
ATOM 3539 C CA . GLU B 1 188 ? 1.772 -25.453 2.113 1 94.56 188 GLU B CA 1
ATOM 3540 C C . GLU B 1 188 ? 1.44 -26.953 2.15 1 94.56 188 GLU B C 1
ATOM 3542 O O . GLU B 1 188 ? 0.303 -27.328 2.432 1 94.56 188 GLU B O 1
ATOM 3547 N N . LEU B 1 189 ? 2.398 -27.75 1.866 1 95.75 189 LEU B N 1
ATOM 3548 C CA . LEU B 1 189 ? 2.213 -29.203 1.931 1 95.75 189 LEU B CA 1
ATOM 3549 C C . LEU B 1 189 ? 1.847 -29.641 3.346 1 95.75 189 LEU B C 1
ATOM 3551 O O . LEU B 1 189 ? 0.933 -30.453 3.533 1 95.75 189 LEU B O 1
ATOM 3555 N N . ALA B 1 190 ? 2.564 -29.062 4.297 1 93.38 190 ALA B N 1
ATOM 3556 C CA . ALA B 1 190 ? 2.318 -29.406 5.699 1 93.38 190 ALA B CA 1
ATOM 3557 C C . ALA B 1 190 ? 0.897 -29.031 6.109 1 93.38 190 ALA B C 1
ATOM 3559 O O . ALA B 1 190 ? 0.261 -29.75 6.887 1 93.38 190 ALA B O 1
ATOM 3560 N N . ARG B 1 191 ? 0.375 -27.984 5.582 1 92.12 191 ARG B N 1
ATOM 3561 C CA . ARG B 1 191 ? -0.941 -27.469 5.953 1 92.12 191 ARG B CA 1
ATOM 3562 C C . ARG B 1 191 ? -2.049 -28.375 5.418 1 92.12 191 ARG B C 1
ATOM 3564 O O . ARG B 1 191 ? -3.186 -28.312 5.891 1 92.12 191 ARG B O 1
ATOM 3571 N N . LEU B 1 192 ? -1.772 -29.156 4.441 1 92.31 192 LEU B N 1
ATOM 3572 C CA . LEU B 1 192 ? -2.758 -30.094 3.912 1 92.31 192 LEU B CA 1
ATOM 3573 C C . LEU B 1 192 ? -3.033 -31.203 4.906 1 92.31 192 LEU B C 1
ATOM 3575 O O . LEU B 1 192 ? -4.082 -31.859 4.848 1 92.31 192 LEU B O 1
ATOM 3579 N N . ARG B 1 193 ? -2.125 -31.469 5.738 1 84.38 193 ARG B N 1
ATOM 3580 C CA . ARG B 1 193 ? -2.227 -32.469 6.801 1 84.38 193 ARG B CA 1
ATOM 3581 C C . ARG B 1 193 ? -2.576 -33.844 6.234 1 84.38 193 ARG B C 1
ATOM 3583 O O . ARG B 1 193 ? -3.293 -34.594 6.871 1 84.38 193 ARG B O 1
ATOM 3590 N N . LEU B 1 194 ? -2.162 -33.875 4.945 1 76.31 194 LEU B N 1
ATOM 3591 C CA . LEU B 1 194 ? -2.322 -35.219 4.355 1 76.31 194 LEU B CA 1
ATOM 3592 C C . LEU B 1 194 ? -1.142 -36.125 4.707 1 76.31 194 LEU B C 1
ATOM 3594 O O . LEU B 1 194 ? 0.01 -35.781 4.43 1 76.31 194 LEU B O 1
ATOM 3598 N N . GLY B 1 195 ? -1.244 -37 5.68 1 68.94 195 GLY B N 1
ATOM 3599 C CA . GLY B 1 195 ? -0.174 -37.875 6.137 1 68.94 195 GLY B CA 1
ATOM 3600 C C . GLY B 1 195 ? 0.427 -37.438 7.461 1 68.94 195 GLY B C 1
ATOM 3601 O O . GLY B 1 195 ? 1.642 -37.25 7.566 1 68.94 195 GLY B O 1
ATOM 3602 N N . ASP B 1 196 ? -0.209 -36.781 8.289 1 64.56 196 ASP B N 1
ATOM 3603 C CA . ASP B 1 196 ? 0.035 -36.188 9.602 1 64.56 196 ASP B CA 1
ATOM 3604 C C . ASP B 1 196 ? 1.41 -36.594 10.133 1 64.56 196 ASP B C 1
ATOM 3606 O O . ASP B 1 196 ? 1.619 -37.719 10.547 1 64.56 196 ASP B O 1
ATOM 3610 N N . GLY B 1 197 ? 2.412 -35.594 10.047 1 71.56 197 GLY B N 1
ATOM 3611 C CA . GLY B 1 197 ? 3.74 -35.719 10.617 1 71.56 197 GLY B CA 1
ATOM 3612 C C . GLY B 1 197 ? 4.676 -36.562 9.773 1 71.56 197 GLY B C 1
ATOM 3613 O O . GLY B 1 197 ? 5.754 -36.969 10.227 1 71.56 197 GLY B O 1
ATOM 3614 N N . ALA B 1 198 ? 4.316 -36.906 8.523 1 78.56 198 ALA B N 1
ATOM 3615 C CA . ALA B 1 198 ? 5.125 -37.781 7.66 1 78.56 198 ALA B CA 1
ATOM 3616 C C . ALA B 1 198 ? 6.285 -37 7.047 1 78.56 198 ALA B C 1
ATOM 3618 O O . ALA B 1 198 ? 6.223 -35.781 6.922 1 78.56 198 ALA B O 1
ATOM 3619 N N . PRO B 1 199 ? 7.34 -37.75 6.684 1 88.81 199 PRO B N 1
ATOM 3620 C CA . PRO B 1 199 ? 8.422 -37.125 5.926 1 88.81 199 PRO B CA 1
ATOM 3621 C C . PRO B 1 199 ? 7.953 -36.531 4.602 1 88.81 199 PRO B C 1
ATOM 3623 O O . PRO B 1 199 ? 6.855 -36.844 4.129 1 88.81 199 PRO B O 1
ATOM 3626 N N . LEU B 1 200 ? 8.656 -35.688 4.02 1 92.5 200 LEU B N 1
ATOM 3627 C CA . LEU B 1 200 ? 8.336 -34.875 2.844 1 92.5 200 LEU B CA 1
ATOM 3628 C C . LEU B 1 200 ? 7.863 -35.75 1.696 1 92.5 200 LEU B C 1
ATOM 3630 O O . LEU B 1 200 ? 6.832 -35.5 1.078 1 92.5 200 LEU B O 1
ATOM 3634 N N . LEU B 1 201 ? 8.562 -36.875 1.426 1 93 201 LEU B N 1
ATOM 3635 C CA . LEU B 1 201 ? 8.227 -37.75 0.318 1 93 201 LEU B CA 1
ATOM 3636 C C . LEU B 1 201 ? 6.895 -38.438 0.562 1 93 201 LEU B C 1
ATOM 3638 O O . LEU B 1 201 ? 6.098 -38.625 -0.364 1 93 201 LEU B O 1
ATOM 3642 N N . ALA B 1 202 ? 6.699 -38.844 1.776 1 92.56 202 ALA B N 1
ATOM 3643 C CA . ALA B 1 202 ? 5.449 -39.5 2.123 1 92.56 202 ALA B CA 1
ATOM 3644 C C . ALA B 1 202 ? 4.262 -38.562 2.016 1 92.56 202 ALA B C 1
ATOM 3646 O O . ALA B 1 202 ? 3.182 -38.938 1.571 1 92.56 202 ALA B O 1
ATOM 3647 N N . ALA B 1 203 ? 4.512 -37.375 2.461 1 94.19 203 ALA B N 1
ATOM 3648 C CA . ALA B 1 203 ? 3.463 -36.344 2.361 1 94.19 203 ALA B CA 1
ATOM 3649 C C . ALA B 1 203 ? 3.115 -36.062 0.902 1 94.19 203 ALA B C 1
ATOM 3651 O O . ALA B 1 203 ? 1.94 -35.938 0.552 1 94.19 203 ALA B O 1
ATOM 3652 N N . ALA B 1 204 ? 4.105 -35.969 0.053 1 95.56 204 ALA B N 1
ATOM 3653 C CA . ALA B 1 204 ? 3.895 -35.75 -1.376 1 95.56 204 ALA B CA 1
ATOM 3654 C C . ALA B 1 204 ? 3.139 -36.938 -2.004 1 95.56 204 ALA B C 1
ATOM 3656 O O . ALA B 1 204 ? 2.252 -36.719 -2.838 1 95.56 204 ALA B O 1
ATOM 3657 N N . GLN B 1 205 ? 3.492 -38.125 -1.581 1 94.12 205 GLN B N 1
ATOM 3658 C CA . GLN B 1 205 ? 2.809 -39.312 -2.084 1 94.12 205 GLN B CA 1
ATOM 3659 C C . GLN B 1 205 ? 1.338 -39.312 -1.681 1 94.12 205 GLN B C 1
ATOM 3661 O O . GLN B 1 205 ? 0.479 -39.75 -2.445 1 94.12 205 GLN B O 1
ATOM 3666 N N . ALA B 1 206 ? 1.128 -38.844 -0.49 1 94.5 206 ALA B N 1
ATOM 3667 C CA . ALA B 1 206 ? -0.253 -38.781 -0.022 1 94.5 206 ALA B CA 1
ATOM 3668 C C . ALA B 1 206 ? -1.075 -37.812 -0.887 1 94.5 206 ALA B C 1
ATOM 3670 O O . ALA B 1 206 ? -2.262 -38.062 -1.129 1 94.5 206 ALA B O 1
ATOM 3671 N N . VAL B 1 207 ? -0.474 -36.75 -1.32 1 95.88 207 VAL B N 1
ATOM 3672 C CA . VAL B 1 207 ? -1.141 -35.781 -2.205 1 95.88 207 VAL B CA 1
ATOM 3673 C C . VAL B 1 207 ? -1.441 -36.469 -3.547 1 95.88 207 VAL B C 1
ATOM 3675 O O . VAL B 1 207 ? -2.51 -36.25 -4.125 1 95.88 207 VAL B O 1
ATOM 3678 N N . ARG B 1 208 ? -0.55 -37.281 -4.074 1 95.31 208 ARG B N 1
ATOM 3679 C CA . ARG B 1 208 ? -0.806 -38 -5.301 1 95.31 208 ARG B CA 1
ATOM 3680 C C . ARG B 1 208 ? -1.995 -38.938 -5.133 1 95.31 208 ARG B C 1
ATOM 3682 O O . ARG B 1 208 ? -2.873 -39 -5.996 1 95.31 208 ARG B O 1
ATOM 3689 N N . ALA B 1 209 ? -1.984 -39.594 -4.016 1 93.88 209 ALA B N 1
ATOM 3690 C CA . ALA B 1 209 ? -3.072 -40.531 -3.74 1 93.88 209 ALA B CA 1
ATOM 3691 C C . ALA B 1 209 ? -4.41 -39.812 -3.646 1 93.88 209 ALA B C 1
ATOM 3693 O O . ALA B 1 209 ? -5.453 -40.375 -3.984 1 93.88 209 ALA B O 1
ATOM 3694 N N . ALA B 1 210 ? -4.352 -38.562 -3.312 1 95.62 210 ALA B N 1
ATOM 3695 C CA . ALA B 1 210 ? -5.562 -37.781 -3.09 1 95.62 210 ALA B CA 1
ATOM 3696 C C . ALA B 1 210 ? -6.09 -37.188 -4.398 1 95.62 210 ALA B C 1
ATOM 3698 O O . ALA B 1 210 ? -7.223 -36.719 -4.461 1 95.62 210 ALA B O 1
ATOM 3699 N N . GLY B 1 211 ? -5.25 -37.219 -5.469 1 95.69 211 GLY B N 1
ATOM 3700 C CA . GLY B 1 211 ? -5.879 -36.812 -6.719 1 95.69 211 GLY B CA 1
ATOM 3701 C C . GLY B 1 211 ? -4.895 -36.25 -7.723 1 95.69 211 GLY B C 1
ATOM 3702 O O . GLY B 1 211 ? -5.199 -36.156 -8.914 1 95.69 211 GLY B O 1
ATOM 3703 N N . ALA B 1 212 ? -3.711 -35.875 -7.352 1 97.06 212 ALA B N 1
ATOM 3704 C CA . ALA B 1 212 ? -2.719 -35.312 -8.266 1 97.06 212 ALA B CA 1
ATOM 3705 C C . ALA B 1 212 ? -1.908 -36.406 -8.945 1 97.06 212 ALA B C 1
ATOM 3707 O O . ALA B 1 212 ? -1.562 -37.406 -8.312 1 97.06 212 ALA B O 1
ATOM 3708 N N . THR B 1 213 ? -1.585 -36.25 -10.211 1 98 213 THR B N 1
ATOM 3709 C CA . THR B 1 213 ? -0.745 -37.219 -10.906 1 98 213 THR B CA 1
ATOM 3710 C C . THR B 1 213 ? 0.709 -37.094 -10.461 1 98 213 THR B C 1
ATOM 3712 O O . THR B 1 213 ? 1.392 -38.094 -10.242 1 98 213 THR B O 1
ATOM 3715 N N . ALA B 1 214 ? 1.215 -35.938 -10.32 1 98.5 214 ALA B N 1
ATOM 3716 C CA . ALA B 1 214 ? 2.562 -35.625 -9.852 1 98.5 214 ALA B CA 1
ATOM 3717 C C . ALA B 1 214 ? 2.545 -34.469 -8.844 1 98.5 214 ALA B C 1
ATOM 3719 O O . ALA B 1 214 ? 1.665 -33.625 -8.891 1 98.5 214 ALA B O 1
ATOM 3720 N N . VAL B 1 215 ? 3.48 -34.469 -7.918 1 98.38 215 VAL B N 1
ATOM 3721 C CA . VAL B 1 215 ? 3.619 -33.438 -6.898 1 98.38 215 VAL B CA 1
ATOM 3722 C C . VAL B 1 215 ? 5.055 -32.906 -6.891 1 98.38 215 VAL B C 1
ATOM 3724 O O . VAL B 1 215 ? 6.004 -33.688 -6.789 1 98.38 215 VAL B O 1
ATOM 3727 N N . VAL B 1 216 ? 5.227 -31.641 -7.117 1 98.56 216 VAL B N 1
ATOM 3728 C CA . VAL B 1 216 ? 6.523 -30.969 -7.047 1 98.56 216 VAL B CA 1
ATOM 3729 C C . VAL B 1 216 ? 6.547 -30.016 -5.859 1 98.56 216 VAL B C 1
ATOM 3731 O O . VAL B 1 216 ? 5.836 -29 -5.855 1 98.56 216 VAL B O 1
ATOM 3734 N N . VAL B 1 217 ? 7.398 -30.281 -4.871 1 98.06 217 VAL B N 1
ATOM 3735 C CA . VAL B 1 217 ? 7.473 -29.5 -3.641 1 98.06 217 VAL B CA 1
ATOM 3736 C C . VAL B 1 217 ? 8.695 -28.594 -3.682 1 98.06 217 VAL B C 1
ATOM 3738 O O . VAL B 1 217 ? 9.836 -29.062 -3.748 1 98.06 217 VAL B O 1
ATOM 3741 N N . SER B 1 218 ? 8.453 -27.328 -3.693 1 97.31 218 SER B N 1
ATOM 3742 C CA . SER B 1 218 ? 9.57 -26.391 -3.664 1 97.31 218 SER B CA 1
ATOM 3743 C C . SER B 1 218 ? 10.086 -26.188 -2.242 1 97.31 218 SER B C 1
ATOM 3745 O O . SER B 1 218 ? 9.305 -26.188 -1.288 1 97.31 218 SER B O 1
ATOM 3747 N N . ARG B 1 219 ? 11.406 -25.984 -2.115 1 94.88 219 ARG B N 1
ATOM 3748 C CA . ARG B 1 219 ? 12.055 -25.859 -0.813 1 94.88 219 ARG B CA 1
ATOM 3749 C C . ARG B 1 219 ? 12.977 -24.641 -0.774 1 94.88 219 ARG B C 1
ATOM 3751 O O . ARG B 1 219 ? 14.07 -24.719 -0.217 1 94.88 219 ARG B O 1
ATOM 3758 N N . GLY B 1 220 ? 12.617 -23.609 -1.445 1 90.56 220 GLY B N 1
ATOM 3759 C CA . GLY B 1 220 ? 13.453 -22.406 -1.475 1 90.56 220 GLY B CA 1
ATOM 3760 C C . GLY B 1 220 ? 14.859 -22.688 -1.966 1 90.56 220 GLY B C 1
ATOM 3761 O O . GLY B 1 220 ? 15.055 -23.281 -3.025 1 90.56 220 GLY B O 1
ATOM 3762 N N . PRO B 1 221 ? 15.852 -22.234 -1.149 1 89.25 221 PRO B N 1
ATOM 3763 C CA . PRO B 1 221 ? 17.25 -22.406 -1.56 1 89.25 221 PRO B CA 1
ATOM 3764 C C . PRO B 1 221 ? 17.656 -23.875 -1.61 1 89.25 221 PRO B C 1
ATOM 3766 O O . PRO B 1 221 ? 18.688 -24.219 -2.213 1 89.25 221 PRO B O 1
ATOM 3769 N N . ASP B 1 222 ? 16.875 -24.75 -0.99 1 91.44 222 ASP B N 1
ATOM 3770 C CA . ASP B 1 222 ? 17.203 -26.172 -0.964 1 91.44 222 ASP B CA 1
ATOM 3771 C C . ASP B 1 222 ? 16.688 -26.875 -2.223 1 91.44 222 ASP B C 1
ATOM 3773 O O . ASP B 1 222 ? 16.844 -28.078 -2.371 1 91.44 222 ASP B O 1
ATOM 3777 N N . GLY B 1 223 ? 16.031 -26.094 -3.129 1 94 223 GLY B N 1
ATOM 3778 C CA . GLY B 1 223 ? 15.578 -26.641 -4.402 1 94 223 GLY B CA 1
ATOM 3779 C C . GLY B 1 223 ? 14.18 -27.203 -4.355 1 94 223 GLY B C 1
ATOM 3780 O O . GLY B 1 223 ? 13.234 -26.531 -3.943 1 94 223 GLY B O 1
ATOM 3781 N N . LEU B 1 224 ? 14.047 -28.422 -4.969 1 97.12 224 LEU B N 1
ATOM 3782 C CA . LEU B 1 224 ? 12.719 -29.016 -5 1 97.12 224 LEU B CA 1
ATOM 3783 C C . LEU B 1 224 ? 12.789 -30.531 -4.949 1 97.12 224 LEU B C 1
ATOM 3785 O O . LEU B 1 224 ? 13.867 -31.109 -5.125 1 97.12 224 LEU B O 1
ATOM 3789 N N . VAL B 1 225 ? 11.719 -31.156 -4.547 1 96.94 225 VAL B N 1
ATOM 3790 C CA . VAL B 1 225 ? 11.484 -32.594 -4.621 1 96.94 225 VAL B CA 1
ATOM 3791 C C . VAL B 1 225 ? 10.234 -32.875 -5.453 1 96.94 225 VAL B C 1
ATOM 3793 O O . VAL B 1 225 ? 9.227 -32.188 -5.324 1 96.94 225 VAL B O 1
ATOM 3796 N N . ALA B 1 226 ? 10.391 -33.844 -6.359 1 97.94 226 ALA B N 1
ATOM 3797 C CA . ALA B 1 226 ? 9.258 -34.219 -7.211 1 97.94 226 ALA B CA 1
ATOM 3798 C C . ALA B 1 226 ? 8.906 -35.688 -7.043 1 97.94 226 ALA B C 1
ATOM 3800 O O . ALA B 1 226 ? 9.797 -36.562 -6.996 1 97.94 226 ALA B O 1
ATOM 3801 N N . VAL B 1 227 ? 7.688 -35.969 -6.828 1 97.44 227 VAL B N 1
ATOM 3802 C CA . VAL B 1 227 ? 7.148 -37.312 -6.855 1 97.44 227 VAL B CA 1
ATOM 3803 C C . VAL B 1 227 ? 6.207 -37.469 -8.047 1 97.44 227 VAL B C 1
ATOM 3805 O O . VAL B 1 227 ? 5.168 -36.812 -8.117 1 97.44 227 VAL B O 1
ATOM 3808 N N . THR B 1 228 ? 6.621 -38.344 -9.016 1 96.25 228 THR B N 1
ATOM 3809 C CA . THR B 1 228 ? 5.914 -38.469 -10.281 1 96.25 228 THR B CA 1
ATOM 3810 C C . THR B 1 228 ? 5.66 -39.938 -10.609 1 96.25 228 THR B C 1
ATOM 3812 O O . THR B 1 228 ? 6.195 -40.812 -9.938 1 96.25 228 THR B O 1
ATOM 3815 N N . PRO B 1 229 ? 4.812 -40.219 -11.633 1 93.12 229 PRO B N 1
ATOM 3816 C CA . PRO B 1 229 ? 4.613 -41.594 -12.055 1 93.12 229 PRO B CA 1
ATOM 3817 C C . PRO B 1 229 ? 5.898 -42.25 -12.562 1 93.12 229 PRO B C 1
ATOM 3819 O O . PRO B 1 229 ? 6.02 -43.469 -12.539 1 93.12 229 PRO B O 1
ATOM 3822 N N . ASP B 1 230 ? 6.859 -41.438 -12.938 1 93.5 230 ASP B N 1
ATOM 3823 C CA . ASP B 1 230 ? 8.102 -41.938 -13.508 1 93.5 230 ASP B CA 1
ATOM 3824 C C . ASP B 1 230 ? 9.18 -42.094 -12.438 1 93.5 230 ASP B C 1
ATOM 3826 O O . ASP B 1 230 ? 10.281 -42.562 -12.727 1 93.5 230 ASP B O 1
ATOM 3830 N N . GLY B 1 231 ? 8.859 -41.719 -11.273 1 94.06 231 GLY B N 1
ATOM 3831 C CA . GLY B 1 231 ? 9.836 -41.75 -10.195 1 94.06 231 GLY B CA 1
ATOM 3832 C C . GLY B 1 231 ? 9.906 -40.469 -9.398 1 94.06 231 GLY B C 1
ATOM 3833 O O . GLY B 1 231 ? 9.086 -39.562 -9.594 1 94.06 231 GLY B O 1
ATOM 3834 N N . ALA B 1 232 ? 10.828 -40.469 -8.453 1 96.38 232 ALA B N 1
ATOM 3835 C CA . ALA B 1 232 ? 11.023 -39.281 -7.598 1 96.38 232 ALA B CA 1
ATOM 3836 C C . ALA B 1 232 ? 12.43 -38.719 -7.77 1 96.38 232 ALA B C 1
ATOM 3838 O O . ALA B 1 232 ? 13.383 -39.469 -8.039 1 96.38 232 ALA B O 1
ATOM 3839 N N . TRP B 1 233 ? 12.516 -37.438 -7.711 1 96.94 233 TRP B N 1
ATOM 3840 C CA . TRP B 1 233 ? 13.789 -36.75 -7.918 1 96.94 233 TRP B CA 1
ATOM 3841 C C . TRP B 1 233 ? 13.945 -35.562 -6.949 1 96.94 233 TRP B C 1
ATOM 3843 O O . TRP B 1 233 ? 12.953 -35 -6.48 1 96.94 233 TRP B O 1
ATOM 3853 N N . ALA B 1 234 ? 15.141 -35.25 -6.684 1 96.44 234 ALA B N 1
ATOM 3854 C CA . ALA B 1 234 ? 15.523 -33.969 -6.066 1 96.44 234 ALA B CA 1
ATOM 3855 C C . ALA B 1 234 ? 16.406 -33.156 -7 1 96.44 234 ALA B C 1
ATOM 3857 O O . ALA B 1 234 ? 17.203 -33.719 -7.754 1 96.44 234 ALA B O 1
ATOM 3858 N N . ALA B 1 235 ? 16.203 -31.922 -7.008 1 95.12 235 ALA B N 1
ATOM 3859 C CA . ALA B 1 235 ? 17.047 -30.984 -7.738 1 95.12 235 ALA B CA 1
ATOM 3860 C C . ALA B 1 235 ? 17.422 -29.797 -6.867 1 95.12 235 ALA B C 1
ATOM 3862 O O . ALA B 1 235 ? 16.578 -29.266 -6.129 1 95.12 235 ALA B O 1
ATOM 3863 N N . VAL B 1 236 ? 18.672 -29.328 -6.922 1 89.31 236 VAL B N 1
ATOM 3864 C CA . VAL B 1 236 ? 19.188 -28.219 -6.105 1 89.31 236 VAL B CA 1
ATOM 3865 C C . VAL B 1 236 ? 19.859 -27.188 -6.996 1 89.31 236 VAL B C 1
ATOM 3867 O O . VAL B 1 236 ? 20.672 -27.531 -7.855 1 89.31 236 VAL B O 1
ATOM 3870 N N . PRO B 1 237 ? 19.375 -25.953 -6.828 1 86.88 237 PRO B N 1
ATOM 3871 C CA . PRO B 1 237 ? 20.047 -24.906 -7.598 1 86.88 237 PRO B CA 1
ATOM 3872 C C . PRO B 1 237 ? 21.375 -24.484 -6.969 1 86.88 237 PRO B C 1
ATOM 3874 O O . PRO B 1 237 ? 21.609 -24.734 -5.789 1 86.88 237 PRO B O 1
ATOM 3877 N N . PRO B 1 238 ? 22.234 -23.875 -7.863 1 86.5 238 PRO B N 1
ATOM 3878 C CA . PRO B 1 238 ? 23.359 -23.156 -7.258 1 86.5 238 PRO B CA 1
ATOM 3879 C C . PRO B 1 238 ? 22.922 -22 -6.359 1 86.5 238 PRO B C 1
ATOM 3881 O O . PRO B 1 238 ? 21.781 -21.531 -6.465 1 86.5 238 PRO B O 1
ATOM 3884 N N . VAL B 1 239 ? 23.766 -21.641 -5.516 1 83.62 239 VAL B N 1
ATOM 3885 C CA . VAL B 1 239 ? 23.469 -20.578 -4.566 1 83.62 239 VAL B CA 1
ATOM 3886 C C . VAL B 1 239 ? 23.312 -19.25 -5.305 1 83.62 239 VAL B C 1
ATOM 3888 O O . VAL B 1 239 ? 24.219 -18.844 -6.043 1 83.62 239 VAL B O 1
ATOM 3891 N N . VAL B 1 240 ? 22.125 -18.734 -5.191 1 84.12 240 VAL B N 1
ATOM 3892 C CA . VAL B 1 240 ? 21.828 -17.406 -5.75 1 84.12 240 VAL B CA 1
ATOM 3893 C C . VAL B 1 240 ? 21.234 -16.516 -4.668 1 84.12 240 VAL B C 1
ATOM 3895 O O . VAL B 1 240 ? 20.438 -16.969 -3.84 1 84.12 240 VAL B O 1
ATOM 3898 N N . THR B 1 241 ? 21.75 -15.242 -4.672 1 83.06 241 THR B N 1
ATOM 3899 C CA . THR B 1 241 ? 21.234 -14.289 -3.691 1 83.06 241 THR B CA 1
ATOM 3900 C C . THR B 1 241 ? 20.328 -13.273 -4.359 1 83.06 241 THR B C 1
ATOM 3902 O O . THR B 1 241 ? 20.562 -12.875 -5.504 1 83.06 241 THR B O 1
ATOM 3905 N N . GLY B 1 242 ? 19.25 -12.938 -3.668 1 84.31 242 GLY B N 1
ATOM 3906 C CA . GLY B 1 242 ? 18.312 -11.938 -4.172 1 84.31 242 GLY B CA 1
ATOM 3907 C C . GLY B 1 242 ? 16.922 -12.07 -3.592 1 84.31 242 GLY B C 1
ATOM 3908 O O . GLY B 1 242 ? 16.766 -12.422 -2.422 1 84.31 242 GLY B O 1
ATOM 3909 N N . ASN B 1 243 ? 15.93 -11.734 -4.426 1 83 243 ASN B N 1
ATOM 3910 C CA . ASN B 1 243 ? 14.531 -11.766 -4.023 1 83 243 ASN B CA 1
ATOM 3911 C C . ASN B 1 243 ? 13.836 -13.031 -4.512 1 83 243 ASN B C 1
ATOM 3913 O O . ASN B 1 243 ? 13.633 -13.211 -5.715 1 83 243 ASN B O 1
ATOM 3917 N N . PRO B 1 244 ? 13.391 -13.812 -3.613 1 86.69 244 PRO B N 1
ATOM 3918 C CA . PRO B 1 244 ? 12.805 -15.086 -4.039 1 86.69 244 PRO B CA 1
ATOM 3919 C C . PRO B 1 244 ? 11.359 -14.945 -4.504 1 86.69 244 PRO B C 1
ATOM 3921 O O . PRO B 1 244 ? 10.742 -15.922 -4.93 1 86.69 244 PRO B O 1
ATOM 3924 N N . THR B 1 245 ? 10.812 -13.734 -4.371 1 85.5 245 THR B N 1
ATOM 3925 C CA . THR B 1 245 ? 9.422 -13.531 -4.766 1 85.5 245 THR B CA 1
ATOM 3926 C C . THR B 1 245 ? 9.211 -13.922 -6.223 1 85.5 245 THR B C 1
ATOM 3928 O O . THR B 1 245 ? 9.945 -13.469 -7.105 1 85.5 245 THR B O 1
ATOM 3931 N N . GLY B 1 246 ? 8.242 -14.828 -6.465 1 91.75 246 GLY B N 1
ATOM 3932 C CA . GLY B 1 246 ? 7.918 -15.242 -7.82 1 91.75 246 GLY B CA 1
ATOM 3933 C C . GLY B 1 246 ? 8.656 -16.484 -8.258 1 91.75 246 GLY B C 1
ATOM 3934 O O . GLY B 1 246 ? 8.375 -17.047 -9.32 1 91.75 246 GLY B O 1
ATOM 3935 N N . ALA B 1 247 ? 9.672 -16.953 -7.469 1 93.81 247 ALA B N 1
ATOM 3936 C CA . ALA B 1 247 ? 10.43 -18.141 -7.824 1 93.81 247 ALA B CA 1
ATOM 3937 C C . ALA B 1 247 ? 9.508 -19.344 -7.984 1 93.81 247 ALA B C 1
ATOM 3939 O O . ALA B 1 247 ? 9.688 -20.156 -8.891 1 93.81 247 ALA B O 1
ATOM 3940 N N . GLY B 1 248 ? 8.555 -19.469 -7.094 1 95.88 248 GLY B N 1
ATOM 3941 C CA . GLY B 1 248 ? 7.578 -20.531 -7.211 1 95.88 248 GLY B CA 1
ATOM 3942 C C . GLY B 1 248 ? 6.734 -20.438 -8.469 1 95.88 248 GLY B C 1
ATOM 3943 O O . GLY B 1 248 ? 6.426 -21.453 -9.102 1 95.88 248 GLY B O 1
ATOM 3944 N N . ASP B 1 249 ? 6.348 -19.234 -8.836 1 97.5 249 ASP B N 1
ATOM 3945 C CA . ASP B 1 249 ? 5.57 -19.031 -10.055 1 97.5 249 ASP B CA 1
ATOM 3946 C C . ASP B 1 249 ? 6.379 -19.406 -11.297 1 97.5 249 ASP B C 1
ATOM 3948 O O . ASP B 1 249 ? 5.828 -19.922 -12.273 1 97.5 249 ASP B O 1
ATOM 3952 N N . ALA B 1 250 ? 7.652 -19.078 -11.242 1 97.5 250 ALA B N 1
ATOM 3953 C CA . ALA B 1 250 ? 8.531 -19.453 -12.344 1 97.5 250 ALA B CA 1
ATOM 3954 C C . ALA B 1 250 ? 8.625 -20.969 -12.484 1 97.5 250 ALA B C 1
ATOM 3956 O O . ALA B 1 250 ? 8.648 -21.5 -13.602 1 97.5 250 ALA B O 1
ATOM 3957 N N . LEU B 1 251 ? 8.711 -21.625 -11.352 1 97.94 251 LEU B N 1
ATOM 3958 C CA . LEU B 1 251 ? 8.68 -23.094 -11.367 1 97.94 251 LEU B CA 1
ATOM 3959 C C . LEU B 1 251 ? 7.395 -23.594 -12 1 97.94 251 LEU B C 1
ATOM 3961 O O . LEU B 1 251 ? 7.426 -24.5 -12.836 1 97.94 251 LEU B O 1
ATOM 3965 N N . VAL B 1 252 ? 6.293 -23 -11.68 1 98.75 252 VAL B N 1
ATOM 3966 C CA . VAL B 1 252 ? 4.996 -23.375 -12.227 1 98.75 252 VAL B CA 1
ATOM 3967 C C . VAL B 1 252 ? 4.988 -23.156 -13.742 1 98.75 252 VAL B C 1
ATOM 3969 O O . VAL B 1 252 ? 4.477 -23.984 -14.492 1 98.75 252 VAL B O 1
ATOM 3972 N N . ALA B 1 253 ? 5.582 -22.062 -14.172 1 98.75 253 ALA B N 1
ATOM 3973 C CA . ALA B 1 253 ? 5.688 -21.781 -15.602 1 98.75 253 ALA B CA 1
ATOM 3974 C C . ALA B 1 253 ? 6.453 -22.891 -16.328 1 98.75 253 ALA B C 1
ATOM 3976 O O . ALA B 1 253 ? 6.02 -23.359 -17.375 1 98.75 253 ALA B O 1
ATOM 3977 N N . ALA B 1 254 ? 7.555 -23.297 -15.781 1 98.44 254 ALA B N 1
ATOM 3978 C CA . ALA B 1 254 ? 8.375 -24.344 -16.375 1 98.44 254 ALA B CA 1
ATOM 3979 C C . ALA B 1 254 ? 7.617 -25.672 -16.422 1 98.44 254 ALA B C 1
ATOM 3981 O O . ALA B 1 254 ? 7.684 -26.406 -17.406 1 98.44 254 ALA B O 1
ATOM 3982 N N . LEU B 1 255 ? 6.938 -25.984 -15.352 1 98.69 255 LEU B N 1
ATOM 3983 C CA . LEU B 1 255 ? 6.16 -27.219 -15.305 1 98.69 255 LEU B CA 1
ATOM 3984 C C . LEU B 1 255 ? 5.055 -27.203 -16.359 1 98.69 255 LEU B C 1
ATOM 3986 O O . LEU B 1 255 ? 4.824 -28.219 -17.031 1 98.69 255 LEU B O 1
ATOM 3990 N N . ALA B 1 256 ? 4.355 -26.078 -16.469 1 98.88 256 ALA B N 1
ATOM 3991 C CA . ALA B 1 256 ? 3.303 -25.953 -17.469 1 98.88 256 ALA B CA 1
ATOM 3992 C C . ALA B 1 256 ? 3.863 -26.109 -18.875 1 98.88 256 ALA B C 1
ATOM 3994 O O . ALA B 1 256 ? 3.281 -26.812 -19.703 1 98.88 256 ALA B O 1
ATOM 3995 N N . ARG B 1 257 ? 4.973 -25.484 -19.125 1 98.5 257 ARG B N 1
ATOM 3996 C CA . ARG B 1 257 ? 5.625 -25.578 -20.422 1 98.5 257 ARG B CA 1
ATOM 3997 C C . ARG B 1 257 ? 6.062 -27.016 -20.719 1 98.5 257 ARG B C 1
ATOM 3999 O O . ARG B 1 257 ? 5.855 -27.516 -21.828 1 98.5 257 ARG B O 1
ATOM 4006 N N . GLY B 1 258 ? 6.711 -27.641 -19.75 1 98 258 GLY B N 1
ATOM 4007 C CA . GLY B 1 258 ? 7.102 -29.031 -19.906 1 98 258 GLY B CA 1
ATOM 4008 C C . GLY B 1 258 ? 5.926 -29.953 -20.188 1 98 258 GLY B C 1
ATOM 4009 O O . GLY B 1 258 ? 6.031 -30.859 -21.016 1 98 258 GLY B O 1
ATOM 4010 N N . LEU B 1 259 ? 4.844 -29.719 -19.484 1 97.75 259 LEU B N 1
ATOM 4011 C CA . LEU B 1 259 ? 3.627 -30.5 -19.719 1 97.75 259 LEU B CA 1
ATOM 4012 C C . LEU B 1 259 ? 3.102 -30.281 -21.125 1 97.75 259 LEU B C 1
ATOM 4014 O O . LEU B 1 259 ? 2.697 -31.234 -21.797 1 97.75 259 LEU B O 1
ATOM 4018 N N . ALA B 1 260 ? 3.102 -29.062 -21.578 1 97.81 260 ALA B N 1
ATOM 4019 C CA . ALA B 1 260 ? 2.598 -28.703 -22.906 1 97.81 260 ALA B CA 1
ATOM 4020 C C . ALA B 1 260 ? 3.414 -29.375 -24 1 97.81 260 ALA B C 1
ATOM 4022 O O . ALA B 1 260 ? 2.863 -29.797 -25.031 1 97.81 260 ALA B O 1
ATOM 4023 N N . HIS B 1 261 ? 4.695 -29.531 -23.766 1 97.44 261 HIS B N 1
ATOM 4024 C CA . HIS B 1 261 ? 5.582 -30.047 -24.812 1 97.44 261 HIS B CA 1
ATOM 4025 C C . HIS B 1 261 ? 5.875 -31.531 -24.594 1 97.44 261 HIS B C 1
ATOM 4027 O O . HIS B 1 261 ? 6.559 -32.156 -25.406 1 97.44 261 HIS B O 1
ATOM 4033 N N . GLY B 1 262 ? 5.449 -32.031 -23.5 1 97.06 262 GLY B N 1
ATOM 4034 C CA . GLY B 1 262 ? 5.664 -33.438 -23.219 1 97.06 262 GLY B CA 1
ATOM 4035 C C . GLY B 1 262 ? 7.109 -33.75 -22.891 1 97.06 262 GLY B C 1
ATOM 4036 O O . GLY B 1 262 ? 7.609 -34.812 -23.266 1 97.06 262 GLY B O 1
ATOM 4037 N N . SER B 1 263 ? 7.777 -32.906 -22.25 1 96.88 263 SER B N 1
ATOM 4038 C CA . SER B 1 263 ? 9.164 -33.125 -21.875 1 96.88 263 SER B CA 1
ATOM 4039 C C . SER B 1 263 ? 9.266 -34.156 -20.734 1 96.88 263 SER B C 1
ATOM 4041 O O . SER B 1 263 ? 8.352 -34.25 -19.922 1 96.88 263 SER B O 1
ATOM 4043 N N . ALA B 1 264 ? 10.453 -34.844 -20.688 1 96.31 264 ALA B N 1
ATOM 4044 C CA . ALA B 1 264 ? 10.695 -35.781 -19.594 1 96.31 264 ALA B CA 1
ATOM 4045 C C . ALA B 1 264 ? 10.844 -35.062 -18.266 1 96.31 264 ALA B C 1
ATOM 4047 O O . ALA B 1 264 ? 11.258 -33.906 -18.219 1 96.31 264 ALA B O 1
ATOM 4048 N N . TRP B 1 265 ? 10.531 -35.75 -17.188 1 96.5 265 TRP B N 1
ATOM 4049 C CA . TRP B 1 265 ? 10.477 -35.156 -15.859 1 96.5 265 TRP B CA 1
ATOM 4050 C C . TRP B 1 265 ? 11.828 -34.562 -15.484 1 96.5 265 TRP B C 1
ATOM 4052 O O . TRP B 1 265 ? 11.906 -33.406 -15.016 1 96.5 265 TRP B O 1
ATOM 4062 N N . PRO B 1 266 ? 12.961 -35.281 -15.719 1 95.19 266 PRO B N 1
ATOM 4063 C CA . PRO B 1 266 ? 14.234 -34.656 -15.352 1 95.19 266 PRO B CA 1
ATOM 4064 C C . PRO B 1 266 ? 14.453 -33.312 -16.047 1 95.19 266 PRO B C 1
ATOM 4066 O O . PRO B 1 266 ? 14.961 -32.375 -15.438 1 95.19 266 PRO B O 1
ATOM 4069 N N . ASP B 1 267 ? 14.07 -33.219 -17.281 1 95.56 267 ASP B N 1
ATOM 4070 C CA . ASP B 1 267 ? 14.25 -32 -18.031 1 95.56 267 ASP B CA 1
ATOM 4071 C C . ASP B 1 267 ? 13.32 -30.891 -17.531 1 95.56 267 ASP B C 1
ATOM 4073 O O . ASP B 1 267 ? 13.727 -29.734 -17.406 1 95.56 267 ASP B O 1
ATOM 4077 N N . ARG B 1 268 ? 12.039 -31.219 -17.188 1 96.38 268 ARG B N 1
ATOM 4078 C CA . ARG B 1 268 ? 11.07 -30.281 -16.625 1 96.38 268 ARG B CA 1
ATOM 4079 C C . ARG B 1 268 ? 11.578 -29.688 -15.32 1 96.38 268 ARG B C 1
ATOM 4081 O O . ARG B 1 268 ? 11.453 -28.484 -15.078 1 96.38 268 ARG B O 1
ATOM 4088 N N . LEU B 1 269 ? 12.148 -30.562 -14.531 1 97.38 269 LEU B N 1
ATOM 4089 C CA . LEU B 1 269 ? 12.602 -30.156 -13.211 1 97.38 269 LEU B CA 1
ATOM 4090 C C . LEU B 1 269 ? 13.852 -29.281 -13.312 1 97.38 269 LEU B C 1
ATOM 4092 O O . LEU B 1 269 ? 13.969 -28.281 -12.594 1 97.38 269 LEU B O 1
ATOM 4096 N N . ARG B 1 270 ? 14.758 -29.609 -14.234 1 96.38 270 ARG B N 1
ATOM 4097 C CA . ARG B 1 270 ? 15.938 -28.781 -14.477 1 96.38 270 ARG B CA 1
ATOM 4098 C C . ARG B 1 270 ? 15.531 -27.375 -14.945 1 96.38 270 ARG B C 1
ATOM 4100 O O . ARG B 1 270 ? 16.047 -26.375 -14.445 1 96.38 270 ARG B O 1
ATOM 4107 N N . ASP B 1 271 ? 14.633 -27.406 -15.852 1 96.81 271 ASP B N 1
ATOM 4108 C CA . ASP B 1 271 ? 14.102 -26.141 -16.375 1 96.81 271 ASP B CA 1
ATOM 4109 C C . ASP B 1 271 ? 13.5 -25.297 -15.266 1 96.81 271 ASP B C 1
ATOM 4111 O O . ASP B 1 271 ? 13.773 -24.094 -15.18 1 96.81 271 ASP B O 1
ATOM 4115 N N . GLY B 1 272 ? 12.672 -25.891 -14.414 1 97.44 272 GLY B N 1
ATOM 4116 C CA . GLY B 1 272 ? 12.016 -25.203 -13.312 1 97.44 272 GLY B CA 1
ATOM 4117 C C . GLY B 1 272 ? 12.992 -24.625 -12.305 1 97.44 272 GLY B C 1
ATOM 4118 O O . GLY B 1 272 ? 12.836 -23.469 -11.883 1 97.44 272 GLY B O 1
ATOM 4119 N N . VAL B 1 273 ? 14.008 -25.359 -11.945 1 96.88 273 VAL B N 1
ATOM 4120 C CA . VAL B 1 273 ? 15 -24.922 -10.969 1 96.88 273 VAL B CA 1
ATOM 4121 C C . VAL B 1 273 ? 15.812 -23.766 -11.547 1 96.88 273 VAL B C 1
ATOM 4123 O O . VAL B 1 273 ? 16.062 -22.766 -10.867 1 96.88 273 VAL B O 1
ATOM 4126 N N . ALA B 1 274 ? 16.203 -23.891 -12.797 1 96 274 ALA B N 1
ATOM 4127 C CA . ALA B 1 274 ? 16.969 -22.844 -13.445 1 96 274 ALA B CA 1
ATOM 4128 C C . ALA B 1 274 ? 16.172 -21.547 -13.531 1 96 274 ALA B C 1
ATOM 4130 O O . ALA B 1 274 ? 16.688 -20.469 -13.234 1 96 274 ALA B O 1
ATOM 4131 N N . LEU B 1 275 ? 14.938 -21.688 -13.945 1 96.25 275 LEU B N 1
ATOM 4132 C CA . LEU B 1 275 ? 14.07 -20.516 -14.078 1 96.25 275 LEU B CA 1
ATOM 4133 C C . LEU B 1 275 ? 13.812 -19.859 -12.727 1 96.25 275 LEU B C 1
ATOM 4135 O O . LEU B 1 275 ? 13.844 -18.641 -12.602 1 96.25 275 LEU B O 1
ATOM 4139 N N . SER B 1 276 ? 13.539 -20.672 -11.711 1 95.81 276 SER B N 1
ATOM 4140 C CA . SER B 1 276 ? 13.32 -20.172 -10.359 1 95.81 276 SER B CA 1
ATOM 4141 C C . SER B 1 276 ? 14.531 -19.406 -9.859 1 95.81 276 SER B C 1
ATOM 4143 O O . SER B 1 276 ? 14.391 -18.297 -9.328 1 95.81 276 SER B O 1
ATOM 4145 N N . ALA B 1 277 ? 15.688 -19.938 -10.062 1 93.81 277 ALA B N 1
ATOM 4146 C CA . ALA B 1 277 ? 16.922 -19.297 -9.625 1 93.81 277 ALA B CA 1
ATOM 4147 C C . ALA B 1 277 ? 17.141 -17.969 -10.359 1 93.81 277 ALA B C 1
ATOM 4149 O O . ALA B 1 277 ? 17.578 -16.984 -9.758 1 93.81 277 ALA B O 1
ATOM 4150 N N . ALA B 1 278 ? 16.859 -17.969 -11.594 1 94.81 278 ALA B N 1
ATOM 4151 C CA . ALA B 1 278 ? 17.031 -16.766 -12.414 1 94.81 278 ALA B CA 1
ATOM 4152 C C . ALA B 1 278 ? 16.062 -15.664 -11.984 1 94.81 278 ALA B C 1
ATOM 4154 O O . ALA B 1 278 ? 16.359 -14.477 -12.156 1 94.81 278 ALA B O 1
ATOM 4155 N N . THR B 1 279 ? 14.906 -16.062 -11.484 1 93.38 279 THR B N 1
ATOM 4156 C CA . THR B 1 279 ? 13.906 -15.125 -11 1 93.38 279 THR B CA 1
ATOM 4157 C C . THR B 1 279 ? 14.391 -14.406 -9.742 1 93.38 279 THR B C 1
ATOM 4159 O O . THR B 1 279 ? 14.102 -13.227 -9.539 1 93.38 279 THR B O 1
ATOM 4162 N N . VAL B 1 280 ? 15.188 -15.086 -8.93 1 88.62 280 VAL B N 1
ATOM 4163 C CA . VAL B 1 280 ? 15.695 -14.547 -7.676 1 88.62 280 VAL B CA 1
ATOM 4164 C C . VAL B 1 280 ? 16.594 -13.344 -7.953 1 88.62 280 VAL B C 1
ATOM 4166 O O . VAL B 1 280 ? 16.672 -12.422 -7.137 1 88.62 280 VAL B O 1
ATOM 4169 N N . GLN B 1 281 ? 17.141 -13.297 -9.102 1 86.31 281 GLN B N 1
ATOM 4170 C CA . GLN B 1 281 ? 18.062 -12.227 -9.461 1 86.31 281 GLN B CA 1
ATOM 4171 C C . GLN B 1 281 ? 17.359 -11.109 -10.219 1 86.31 281 GLN B C 1
ATOM 4173 O O . GLN B 1 281 ? 17.984 -10.125 -10.609 1 86.31 281 GLN B O 1
ATOM 4178 N N . ALA B 1 282 ? 16.125 -11.281 -10.43 1 86.25 282 ALA B N 1
ATOM 4179 C CA . ALA B 1 282 ? 15.359 -10.312 -11.203 1 86.25 282 ALA B CA 1
ATOM 4180 C C . ALA B 1 282 ? 14.664 -9.305 -10.281 1 86.25 282 ALA B C 1
ATOM 4182 O O . ALA B 1 282 ? 14.781 -9.391 -9.055 1 86.25 282 ALA B O 1
ATOM 4183 N N . GLU B 1 283 ? 14.008 -8.359 -10.875 1 77.94 283 GLU B N 1
ATOM 4184 C CA . GLU B 1 283 ? 13.422 -7.234 -10.141 1 77.94 283 GLU B CA 1
ATOM 4185 C C . GLU B 1 283 ? 12.164 -7.656 -9.391 1 77.94 283 GLU B C 1
ATOM 4187 O O . GLU B 1 283 ? 11.82 -7.07 -8.359 1 77.94 283 GLU B O 1
ATOM 4192 N N . GLY B 1 284 ? 11.5 -8.688 -10 1 81.19 284 GLY B N 1
ATOM 4193 C CA . GLY B 1 284 ? 10.266 -9.078 -9.336 1 81.19 284 GLY B CA 1
ATOM 4194 C C . GLY B 1 284 ? 9.602 -10.281 -9.977 1 81.19 284 GLY B C 1
ATOM 4195 O O . GLY B 1 284 ? 10.094 -10.82 -10.977 1 81.19 284 GLY B O 1
ATOM 4196 N N . ALA B 1 285 ? 8.469 -10.625 -9.359 1 82.12 285 ALA B N 1
ATOM 4197 C CA . ALA B 1 285 ? 7.715 -11.789 -9.828 1 82.12 285 ALA B CA 1
ATOM 4198 C C . ALA B 1 285 ? 7.305 -11.609 -11.289 1 82.12 285 ALA B C 1
ATOM 4200 O O . ALA B 1 285 ? 6.965 -10.508 -11.719 1 82.12 285 ALA B O 1
ATOM 4201 N N . GLY B 1 286 ? 7.305 -12.688 -12.039 1 88.31 286 GLY B N 1
ATOM 4202 C CA . GLY B 1 286 ? 6.93 -12.664 -13.445 1 88.31 286 GLY B CA 1
ATOM 4203 C C . GLY B 1 286 ? 8.078 -12.281 -14.359 1 88.31 286 GLY B C 1
ATOM 4204 O O . GLY B 1 286 ? 7.906 -12.219 -15.586 1 88.31 286 GLY B O 1
ATOM 4205 N N . SER B 1 287 ? 9.195 -11.984 -13.766 1 90 287 SER B N 1
ATOM 4206 C CA . SER B 1 287 ? 10.391 -11.672 -14.539 1 90 287 SER B CA 1
ATOM 4207 C C . SER B 1 287 ? 11.562 -12.555 -14.117 1 90 287 SER B C 1
ATOM 4209 O O . SER B 1 287 ? 11.547 -13.148 -13.039 1 90 287 SER B O 1
ATOM 4211 N N . PHE B 1 288 ? 12.5 -12.773 -15.062 1 93.19 288 PHE B N 1
ATOM 4212 C CA . PHE B 1 288 ? 13.727 -13.508 -14.789 1 93.19 288 PHE B CA 1
ATOM 4213 C C . PHE B 1 288 ? 14.867 -13.016 -15.672 1 93.19 288 PHE B C 1
ATOM 4215 O O . PHE B 1 288 ? 14.625 -12.383 -16.703 1 93.19 288 PHE B O 1
ATOM 4222 N N . ASP B 1 289 ? 16.016 -13.242 -15.195 1 92.75 289 ASP 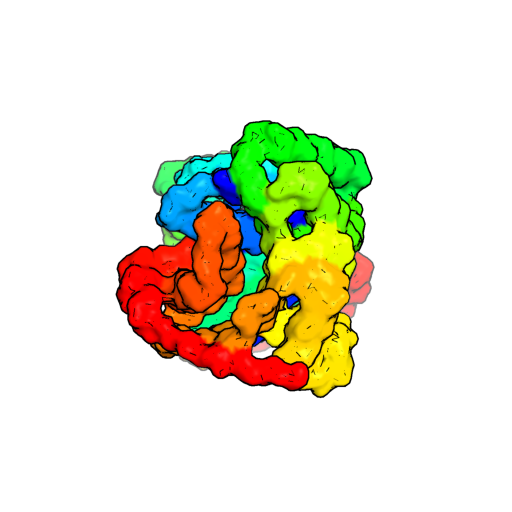B N 1
ATOM 4223 C CA . ASP B 1 289 ? 17.188 -12.891 -16 1 92.75 289 ASP B CA 1
ATOM 4224 C C . ASP B 1 289 ? 17.516 -13.984 -17.016 1 92.75 289 ASP B C 1
ATOM 4226 O O . ASP B 1 289 ? 17.969 -15.07 -16.641 1 92.75 289 ASP B O 1
ATOM 4230 N N . MET B 1 290 ? 17.359 -13.672 -18.281 1 94.25 290 MET B N 1
ATOM 4231 C CA . MET B 1 290 ? 17.516 -14.656 -19.359 1 94.25 290 MET B CA 1
ATOM 4232 C C . MET B 1 290 ? 18.938 -15.195 -19.406 1 94.25 290 MET B C 1
ATOM 4234 O O . MET B 1 290 ? 19.141 -16.391 -19.609 1 94.25 290 MET B O 1
ATOM 4238 N N . SER B 1 291 ? 19.906 -14.289 -19.203 1 94.75 291 SER B N 1
ATOM 4239 C CA . SER B 1 291 ? 21.297 -14.719 -19.219 1 94.75 291 SER B CA 1
ATOM 4240 C C . SER B 1 291 ? 21.594 -15.688 -18.094 1 94.75 291 SER B C 1
ATOM 4242 O O . SER B 1 291 ? 22.25 -16.719 -18.297 1 94.75 291 SER B O 1
ATOM 4244 N N . THR B 1 292 ? 21.094 -15.359 -16.938 1 94.06 292 THR B N 1
ATOM 4245 C CA . THR B 1 292 ? 21.281 -16.234 -15.781 1 94.06 292 THR B CA 1
ATOM 4246 C C . THR B 1 292 ? 20.578 -17.562 -16 1 94.06 292 THR B C 1
ATOM 4248 O O . THR B 1 292 ? 21.156 -18.625 -15.711 1 94.06 292 THR B O 1
ATOM 4251 N N . TYR B 1 293 ? 19.422 -17.516 -16.562 1 96.19 293 TYR B N 1
ATOM 4252 C CA . TYR B 1 293 ? 18.656 -18.734 -16.844 1 96.19 293 TYR B CA 1
ATOM 4253 C C . TYR B 1 293 ? 19.422 -19.656 -17.766 1 96.19 293 TYR B C 1
ATOM 4255 O O . TYR B 1 293 ? 19.609 -20.844 -17.453 1 96.19 293 TYR B O 1
ATOM 4263 N N . ARG B 1 294 ? 19.953 -19.156 -18.781 1 96.12 294 ARG B N 1
ATOM 4264 C CA . ARG B 1 294 ? 20.688 -19.953 -19.766 1 96.12 294 ARG B CA 1
ATOM 4265 C C . ARG B 1 294 ? 21.969 -20.516 -19.172 1 96.12 294 ARG B C 1
ATOM 4267 O O . ARG B 1 294 ? 22.344 -21.641 -19.484 1 96.12 294 ARG B O 1
ATOM 4274 N N . ALA B 1 295 ? 22.547 -19.734 -18.344 1 95.19 295 ALA B N 1
ATOM 4275 C CA . ALA B 1 295 ? 23.812 -20.141 -17.734 1 95.19 295 ALA B CA 1
ATOM 4276 C C . ALA B 1 295 ? 23.578 -21.25 -16.719 1 95.19 295 ALA B C 1
ATOM 4278 O O . ALA B 1 295 ? 24.422 -22.141 -16.562 1 95.19 295 ALA B O 1
ATOM 4279 N N . LEU B 1 296 ? 22.484 -21.25 -16.047 1 94.62 296 LEU B N 1
ATOM 4280 C CA . LEU B 1 296 ? 22.234 -22.172 -14.945 1 94.62 296 LEU B CA 1
ATOM 4281 C C . LEU B 1 296 ? 21.672 -23.484 -15.453 1 94.62 296 LEU B C 1
ATOM 4283 O O . LEU B 1 296 ? 21.906 -24.547 -14.844 1 94.62 296 LEU B O 1
ATOM 4287 N N . LEU B 1 297 ? 21 -23.484 -16.531 1 95.31 297 LEU B N 1
ATOM 4288 C CA . LEU B 1 297 ? 20.234 -24.625 -17.016 1 95.31 297 LEU B CA 1
ATOM 4289 C C . LEU B 1 297 ? 21.109 -25.859 -17.125 1 95.31 297 LEU B C 1
ATOM 4291 O O . LEU B 1 297 ? 20.781 -26.906 -16.578 1 95.31 297 LEU B O 1
ATOM 4295 N N . PRO B 1 298 ? 22.328 -25.781 -17.734 1 93.75 298 PRO B N 1
ATOM 4296 C CA . PRO B 1 298 ? 23.156 -26.984 -17.891 1 93.75 298 PRO B CA 1
ATOM 4297 C C . PRO B 1 298 ? 23.859 -27.391 -16.594 1 93.75 298 PRO B C 1
ATOM 4299 O O . PRO B 1 298 ? 24.438 -28.484 -16.516 1 93.75 298 PRO B O 1
ATOM 4302 N N . ARG B 1 299 ? 23.719 -26.547 -15.523 1 93.19 299 ARG B N 1
ATOM 4303 C CA . ARG B 1 299 ? 24.469 -26.781 -14.297 1 93.19 299 ARG B CA 1
ATOM 4304 C C . ARG B 1 299 ? 23.578 -27.422 -13.234 1 93.19 299 ARG B C 1
ATOM 4306 O O . ARG B 1 299 ? 24.062 -27.797 -12.164 1 93.19 299 ARG B O 1
ATOM 4313 N N . ILE B 1 300 ? 22.328 -27.562 -13.547 1 94.69 300 ILE B N 1
ATOM 4314 C CA . ILE B 1 300 ? 21.406 -28.078 -12.539 1 94.69 300 ILE B CA 1
ATOM 4315 C C . ILE B 1 300 ? 21.578 -29.578 -12.398 1 94.69 300 ILE B C 1
ATOM 4317 O O . ILE B 1 300 ? 21.484 -30.312 -13.391 1 94.69 300 ILE B O 1
ATOM 4321 N N . GLU B 1 301 ? 21.781 -29.984 -11.172 1 91.06 301 GLU B N 1
ATOM 4322 C CA . GLU B 1 301 ? 21.953 -31.391 -10.883 1 91.06 301 GLU B CA 1
ATOM 4323 C C . GLU B 1 301 ? 20.656 -32 -10.336 1 91.06 301 GLU B C 1
ATOM 4325 O O . GLU B 1 301 ? 19.969 -31.375 -9.516 1 91.06 301 GLU B O 1
ATOM 4330 N N . LEU B 1 302 ? 20.328 -33.156 -10.867 1 94.12 302 LEU B N 1
ATOM 4331 C CA . LEU B 1 302 ? 19.172 -33.938 -10.398 1 94.12 302 LEU B CA 1
ATOM 4332 C C . LEU B 1 302 ? 19.609 -35.25 -9.797 1 94.12 302 LEU B C 1
ATOM 4334 O O . LEU B 1 302 ? 20.531 -35.906 -10.305 1 94.12 302 LEU B O 1
ATOM 4338 N N . SER B 1 303 ? 19 -35.625 -8.727 1 94.88 303 SER B N 1
ATOM 4339 C CA . SER B 1 303 ? 19.266 -36.938 -8.086 1 94.88 303 SER B CA 1
ATOM 4340 C C . SER B 1 303 ? 17.984 -37.719 -7.918 1 94.88 303 SER B C 1
ATOM 4342 O O . SER B 1 303 ? 17 -37.219 -7.383 1 94.88 303 SER B O 1
ATOM 4344 N N . PRO B 1 304 ? 18.031 -38.969 -8.336 1 94.62 304 PRO B N 1
ATOM 4345 C CA . PRO B 1 304 ? 16.859 -39.812 -8.07 1 94.62 304 PRO B CA 1
ATOM 4346 C C . PRO B 1 304 ? 16.672 -40.094 -6.582 1 94.62 304 PRO B C 1
ATOM 4348 O O . PRO B 1 304 ? 17.656 -40.188 -5.84 1 94.62 304 PRO B O 1
ATOM 4351 N N . LEU B 1 305 ? 15.391 -40.156 -6.234 1 93.81 305 LEU B N 1
ATOM 4352 C CA . LEU B 1 305 ? 15.062 -40.5 -4.855 1 93.81 305 LEU B CA 1
ATOM 4353 C C . LEU B 1 305 ? 14.344 -41.844 -4.789 1 93.81 305 LEU B C 1
ATOM 4355 O O . LEU B 1 305 ? 13.656 -42.25 -5.734 1 93.81 305 LEU B O 1
ATOM 4359 N N . THR B 1 306 ? 14.578 -42.531 -3.658 1 87.19 306 THR B N 1
ATOM 4360 C CA . THR B 1 306 ? 13.867 -43.781 -3.412 1 87.19 306 THR B CA 1
ATOM 4361 C C . THR B 1 306 ? 12.57 -43.531 -2.652 1 87.19 306 THR B C 1
ATOM 4363 O O . THR B 1 306 ? 12.586 -42.906 -1.581 1 87.19 306 THR B O 1
ATOM 4366 N N . LEU B 1 307 ? 11.5 -43.938 -3.295 1 81.62 307 LEU B N 1
ATOM 4367 C CA . LEU B 1 307 ? 10.195 -43.781 -2.652 1 81.62 307 LEU B CA 1
ATOM 4368 C C . LEU B 1 307 ? 10.023 -44.781 -1.525 1 81.62 307 LEU B C 1
ATOM 4370 O O . LEU B 1 307 ? 10.539 -45.906 -1.604 1 81.62 307 LEU B O 1
ATOM 4374 N N . PRO B 1 308 ? 9.352 -44.5 -0.413 1 68 308 PRO B N 1
ATOM 4375 C CA . PRO B 1 308 ? 9.133 -45.469 0.664 1 68 308 PRO B CA 1
ATOM 4376 C C . PRO B 1 308 ? 8.172 -46.594 0.267 1 68 308 PRO B C 1
ATOM 4378 O O . PRO B 1 308 ? 7.336 -46.406 -0.623 1 68 308 PRO B O 1
#

InterPro domains:
  IPR002173 Carbohydrate/purine kinase, PfkB, conserved site [PS00583] (36-60)
  IPR002173 Carbohydrate/purine kinase, PfkB, conserved site [PS00584] (243-256)
  IPR011611 Carbohydrate kinase PfkB [PF00294] (14-287)
  IPR017583 Tagatose/fructose phosphokinase [PIRSF000535] (1-302)
  IPR017583 Tagatose/fructose phosphokinase [PTHR46566] (1-304)
  IPR017583 Tagatose/fructose phosphokinase [TIGR03168] (2-302)
  IPR017583 Tagatose/fructose phosphokinase [cd01164] (1-286)
  IPR029056 Ribokinase-like [G3DSA:3.40.1190.20] (1-306)
  IPR029056 Ribokinase-like [SSF53613] (1-288)

Secondary structure (DSSP, 8-state):
-EEEEETT-EEEEEEE-S---TTSEEE-SEEEEEEESHHHHHHHHHHHTT--EEEEEEEEHHHHHHHHHHHHHHT-EEEEEEESSPPEEEEEEEETTEEEEEE---PPPPHHHHHHHHHHHHHHHHHS--SEEEEESPPPTTS-TTHHHHHHHHHHHTT-EEEEE--HHHHHHHGGG--SEE--BHHHHHHHTTTTT--HHHHHHHHHHHT-SEEEEE-GGG-EEEEETTEEEEEEPPP--S--TTHHHHHHHHHHHHHHHT--HHHHHHHHHHHHHHHHTSSSTT---HHHHHHHGGG-EEEEE---/-EEEEETT-EEEEEEE-S---TTSEEE-SEEEEEEESHHHHHHHHHHHTT--EEEEEEEEHHHHHHHHHHHHHHT-EEEEEEESSPPEEEEEEEETTEEEEEE---PPPPHHHHHHHHHHHHHHHHHS--SEEEEESPPPTTS-TTHHHHHHHHHHHTT-EEEEE--HHHHHHHGGG--SEE--BHHHHHHHTTTTT--HHHHHHHHHHHT-SEEEEE-GGG-EEEEETTEEEEEEPPP--S--TTHHHHHHHHHHHHHHHT--HHHHHHHHHHHHHHHHTSSSTT---HHHHHHHGGG-EEEEE---

Solvent-accessible surface area (backbone atoms only — not comparable to full-atom values): 29811 Å² total; per-residue (Å²): 73,35,36,23,32,16,59,43,29,21,39,30,35,37,34,35,32,74,70,87,51,85,61,35,81,28,66,34,76,42,82,47,76,45,55,26,36,49,15,47,19,19,36,44,38,32,44,74,72,68,41,62,44,39,36,31,34,44,36,8,44,72,51,19,49,52,29,54,54,47,39,55,73,74,63,58,43,71,56,68,39,76,45,81,39,48,34,21,44,29,40,30,44,37,27,87,92,43,49,25,36,40,34,49,64,39,32,64,40,49,70,67,51,51,49,51,38,54,54,51,48,53,50,44,64,72,67,62,66,44,48,26,35,35,47,24,43,62,75,18,48,64,54,61,62,44,45,52,15,56,52,31,42,56,32,50,76,69,66,21,44,31,38,38,35,44,51,51,64,42,35,58,41,20,26,74,20,45,24,48,30,35,49,33,38,62,68,42,48,58,64,57,54,48,52,76,92,50,57,71,69,56,26,44,48,41,46,32,74,58,30,21,57,19,31,38,36,40,49,71,84,68,20,35,40,35,47,40,88,90,47,32,36,35,36,44,49,80,95,72,78,69,43,62,55,39,18,67,29,33,26,49,29,29,45,48,50,22,60,65,68,63,52,56,65,71,57,24,50,32,49,13,45,20,38,17,53,15,9,16,66,28,94,36,57,32,41,57,36,66,68,52,23,63,64,35,40,86,68,47,51,74,44,81,47,85,79,132,73,35,35,22,32,18,60,44,28,21,38,31,36,37,34,34,32,74,68,88,51,86,60,33,82,28,67,36,75,43,82,47,78,45,54,26,34,49,15,46,19,19,38,42,38,30,44,76,71,68,41,61,44,38,36,30,35,44,34,8,46,71,51,20,50,52,29,54,54,47,38,56,74,72,63,57,44,73,56,67,38,76,45,80,37,47,32,22,45,30,41,31,46,37,28,87,94,43,48,26,35,39,35,49,64,42,32,64,41,49,70,67,49,51,50,49,38,53,54,51,48,51,49,44,63,73,67,62,65,43,48,27,34,36,47,24,42,60,75,18,48,65,54,60,61,44,46,51,15,55,54,30,42,55,32,50,76,67,67,22,44,30,37,37,36,43,50,51,64,42,35,59,40,20,25,74,20,44,23,48,30,34,48,30,37,62,68,42,50,58,63,57,54,46,53,76,92,50,57,70,68,56,27,43,49,41,46,32,75,59,31,21,58,20,30,40,35,40,48,72,85,67,19,34,40,35,48,39,88,90,46,31,37,35,35,43,49,78,92,75,77,69,44,61,54,38,18,67,30,33,28,49,30,28,45,48,51,23,61,64,69,64,52,56,66,72,58,25,51,32,46,13,45,20,37,17,54,15,9,16,66,28,94,37,56,30,42,56,36,66,69,51,23,64,64,36,39,84,67,49,50,73,42,81,48,85,80,133

Radius of gyration: 28.6 Å; Cα contacts (8 Å, |Δi|>4): 1544; chains: 2; bounding box: 48×86×62 Å

Foldseek 3Di:
DEEEEFAQKAWEKEFEFADDDPPDDGDGDDIDIATDDLRVLLQLLCVVVVHQYEYEYEAEDPRSVVNVVRVVVSVRHYDYQYDHFHRWYWYWYDHVQDIDIDTDQTGAAAPVSLVVRVVVLLVCLVPVPAQEYEYEGDHHHNQDLLNLLVSLLSCVVSNHAYEYYYAASSLLSNLNSQHQEYEEEPVRLVNSCQPPPDPPLVSQVSSCVSRYQKYWYQYVQQAIWIQHPVAIKGKHFDDAGAAQAQLSSLLSSLLRVCSRVVHDPVLSSLLSRLRSRQQRVDPHRSDGDPVSSVVRSVVMDMDTDDHD/DEEEEFAQKAWEKEFEFADDDPPDDGDGDDIDIATDDLRVLLQLLCVVVVHQYEYEYEAEDPRSVVNVVRVVVSVHHYDYQYDHFHRWYWYWYDHVQDIDIDTDQTGAAAPVSLVVRVVVLLVCLVPVPAQEYEYEGDHHHNQDLLNLLVSLLSCVVSNHAYEYYYAASSLLSNLNSQHQEYEEEPVRLVNNCQPPPDPPLVSQVSSCVSRYQKYWYQHPQQAIWIQHPVAIKGKHFDDAGAAQAQLSSLLSSLLRVCSRVVHDPVLSRLLSRLRSRQQRVDPHRSDGDPVSSVVGSVVMDMDTDDHD